Protein AF-K1JLU5-F1 (afdb_monomer)

pLDDT: mean 78.43, std 17.06, range [22.09, 97.81]

Structure (mmCIF, N/CA/C/O backbone):
data_AF-K1JLU5-F1
#
_entry.id   AF-K1JLU5-F1
#
loop_
_atom_site.group_PDB
_atom_site.id
_atom_site.type_symbol
_atom_site.label_atom_id
_atom_site.label_alt_id
_atom_site.label_comp_id
_atom_site.label_asym_id
_atom_site.label_entity_id
_atom_site.label_seq_id
_atom_site.pdbx_PDB_ins_code
_atom_site.Cartn_x
_atom_site.Cartn_y
_atom_site.Cartn_z
_atom_site.occupancy
_atom_site.B_iso_or_equiv
_atom_site.auth_seq_id
_atom_site.auth_comp_id
_atom_site.auth_asym_id
_atom_site.auth_atom_id
_atom_site.pdbx_PDB_model_num
ATOM 1 N N . MET A 1 1 ? -35.670 4.471 -23.913 1.00 54.97 1 MET A N 1
ATOM 2 C CA . MET A 1 1 ? -34.267 4.190 -24.297 1.00 54.97 1 MET A CA 1
ATOM 3 C C . MET A 1 1 ? -33.921 2.838 -23.712 1.00 54.97 1 MET A C 1
ATOM 5 O O . MET A 1 1 ? -34.169 2.666 -22.529 1.00 54.97 1 MET A O 1
ATOM 9 N N . THR A 1 2 ? -33.416 1.893 -24.505 1.00 64.62 2 THR A N 1
ATOM 10 C CA . THR A 1 2 ? -33.017 0.563 -24.009 1.00 64.62 2 THR A CA 1
ATOM 11 C C . THR A 1 2 ? -31.957 0.716 -22.919 1.00 64.62 2 THR A C 1
ATOM 13 O O . THR A 1 2 ? -31.018 1.503 -23.078 1.00 64.62 2 THR A O 1
ATOM 16 N N . SER A 1 3 ? -32.120 0.029 -21.788 1.00 80.56 3 SER A N 1
ATOM 17 C CA . SER A 1 3 ? -31.179 0.108 -20.668 1.00 80.56 3 SER A CA 1
ATOM 18 C C . SER A 1 3 ? -30.403 -1.197 -20.589 1.00 80.56 3 SER A C 1
ATOM 20 O O . SER A 1 3 ? -30.732 -2.090 -19.811 1.00 80.56 3 SER A O 1
ATOM 22 N N . PHE A 1 4 ? -29.339 -1.285 -21.393 1.00 91.25 4 PHE A N 1
ATOM 23 C CA . PHE A 1 4 ? -28.491 -2.475 -21.485 1.00 91.25 4 PHE A CA 1
ATOM 24 C C . PHE A 1 4 ? -28.033 -2.973 -20.112 1.00 91.25 4 PHE A C 1
ATOM 26 O O . PHE A 1 4 ? -28.055 -4.173 -19.853 1.00 91.25 4 PHE A O 1
ATOM 33 N N . ILE A 1 5 ? -27.668 -2.065 -19.202 1.00 93.69 5 ILE A N 1
ATOM 34 C CA . ILE A 1 5 ? -27.216 -2.455 -17.864 1.00 93.69 5 ILE A CA 1
ATOM 35 C C . ILE A 1 5 ? -28.309 -3.014 -16.959 1.00 93.69 5 ILE A C 1
ATOM 37 O O . ILE A 1 5 ? -28.025 -3.921 -16.182 1.00 93.69 5 ILE A O 1
ATOM 41 N N . ARG A 1 6 ? -29.552 -2.537 -17.070 1.00 93.50 6 ARG A N 1
ATOM 42 C CA . ARG A 1 6 ? -30.670 -3.094 -16.299 1.00 93.50 6 ARG A CA 1
ATOM 43 C C . ARG A 1 6 ? -31.112 -4.441 -16.858 1.00 93.50 6 ARG A C 1
ATOM 45 O O . ARG A 1 6 ? -31.480 -5.320 -16.086 1.00 93.50 6 ARG A O 1
ATOM 52 N N . GLU A 1 7 ? -31.070 -4.584 -18.180 1.00 92.25 7 GLU A N 1
ATOM 53 C CA . GLU A 1 7 ? -31.576 -5.753 -18.903 1.00 92.25 7 GLU A CA 1
ATOM 54 C C . GLU A 1 7 ? -30.571 -6.914 -18.913 1.00 92.25 7 GLU A C 1
ATOM 56 O O . GLU A 1 7 ? -30.924 -8.040 -18.577 1.00 92.25 7 GLU A O 1
ATOM 61 N N . LYS A 1 8 ? -29.309 -6.644 -19.268 1.00 94.75 8 LYS A N 1
ATOM 62 C CA . LYS A 1 8 ? -28.267 -7.667 -19.469 1.00 94.75 8 LYS A CA 1
ATOM 63 C C . LYS A 1 8 ? -27.324 -7.786 -18.266 1.00 94.75 8 LYS A C 1
ATOM 65 O O . LYS A 1 8 ? -26.846 -8.874 -17.959 1.00 94.75 8 LYS A O 1
ATOM 70 N N . GLY A 1 9 ? -27.088 -6.684 -17.549 1.00 95.50 9 GLY A N 1
ATOM 71 C CA . GLY A 1 9 ? -26.155 -6.619 -16.417 1.00 95.50 9 GLY A CA 1
ATOM 72 C C . GLY A 1 9 ? -26.410 -7.642 -15.300 1.00 95.50 9 GLY A C 1
ATOM 73 O O . GLY A 1 9 ? -25.451 -8.283 -14.879 1.00 95.50 9 GLY A O 1
ATOM 74 N N . PRO A 1 10 ? -27.654 -7.850 -14.818 1.00 96.25 10 PRO A N 1
ATOM 75 C CA . PRO A 1 10 ? -27.913 -8.804 -13.742 1.00 96.25 10 PRO A CA 1
ATOM 76 C C . PRO A 1 10 ? -27.530 -10.233 -14.114 1.00 96.25 10 PRO A C 1
ATOM 78 O O . PRO A 1 10 ? -26.859 -10.903 -13.336 1.00 96.25 10 PRO A O 1
ATOM 81 N N . ARG A 1 11 ? -27.890 -10.656 -15.333 1.00 95.62 11 ARG A N 1
ATOM 82 C CA . ARG A 1 11 ? -27.585 -11.995 -15.831 1.00 95.62 11 ARG A CA 1
ATOM 83 C C . ARG A 1 11 ? -26.080 -12.225 -15.941 1.00 95.62 11 ARG A C 1
ATOM 85 O O . ARG A 1 11 ? -25.612 -13.265 -15.511 1.00 95.62 11 ARG A O 1
ATOM 92 N N . LEU A 1 12 ? -25.334 -11.242 -16.445 1.00 95.19 12 LEU A N 1
ATOM 93 C CA . LEU A 1 12 ? -23.873 -11.318 -16.559 1.00 95.19 12 LEU A CA 1
ATOM 94 C C . LEU A 1 12 ? -23.191 -11.466 -15.197 1.00 95.19 12 LEU A C 1
ATOM 96 O O . LEU A 1 12 ? -22.274 -12.266 -15.055 1.00 95.19 12 LEU A O 1
ATOM 100 N N . VAL A 1 13 ? -23.654 -10.731 -14.182 1.00 95.12 13 VAL A N 1
ATOM 101 C CA . VAL A 1 13 ? -23.131 -10.889 -12.816 1.00 95.12 13 VAL A CA 1
ATOM 102 C C . VAL A 1 13 ? -23.432 -12.291 -12.284 1.00 95.12 13 VAL A C 1
ATOM 104 O O . VAL A 1 13 ? -22.554 -12.934 -11.717 1.00 95.12 13 VAL A O 1
ATOM 107 N N . GLU A 1 14 ? -24.655 -12.783 -12.494 1.00 93.12 14 GLU A N 1
ATOM 108 C CA . GLU A 1 14 ? -25.076 -14.130 -12.084 1.00 93.12 14 GLU A CA 1
ATOM 109 C C . GLU A 1 14 ? -24.289 -15.241 -12.804 1.00 93.12 14 GLU A C 1
ATOM 111 O O . GLU A 1 14 ? -24.116 -16.319 -12.241 1.00 93.12 14 GLU A O 1
ATOM 116 N N . THR A 1 15 ? -23.778 -14.985 -14.013 1.00 89.94 15 THR A N 1
ATOM 117 C CA . THR A 1 15 ? -22.951 -15.922 -14.790 1.00 89.94 15 THR A CA 1
ATOM 118 C C . THR A 1 15 ? -21.440 -15.691 -14.644 1.00 89.94 15 THR A C 1
ATOM 120 O O . THR A 1 15 ? -20.650 -16.310 -15.359 1.00 89.94 15 THR A O 1
ATOM 123 N N . GLY A 1 16 ? -21.019 -14.853 -13.689 1.00 90.44 16 GLY A N 1
ATOM 124 C CA . GLY A 1 16 ? -19.619 -14.716 -13.271 1.00 90.44 16 GLY A CA 1
ATOM 125 C C . GLY A 1 16 ? -18.833 -13.571 -13.915 1.00 90.44 16 GLY A C 1
ATOM 126 O O . GLY A 1 16 ? -17.624 -13.485 -13.714 1.00 90.44 16 GLY A O 1
ATOM 127 N N . TYR A 1 17 ? -19.476 -12.670 -14.661 1.00 95.19 17 TYR A N 1
ATOM 128 C CA . TYR A 1 17 ? -18.807 -11.495 -15.225 1.00 95.19 17 TYR A CA 1
ATOM 129 C C . TYR A 1 17 ? -18.768 -10.327 -14.223 1.00 95.19 17 TYR A C 1
ATOM 131 O O . TYR A 1 17 ? -19.818 -9.890 -13.740 1.00 95.19 17 TYR A O 1
ATOM 139 N N . PRO A 1 18 ? -17.593 -9.725 -13.963 1.00 94.50 18 PRO A N 1
ATOM 140 C CA . PRO A 1 18 ? -17.475 -8.525 -13.137 1.00 94.50 18 PRO A CA 1
ATOM 141 C C . PRO A 1 18 ? -17.937 -7.277 -13.913 1.00 94.50 18 PRO A C 1
ATOM 143 O O . PRO A 1 18 ? -17.161 -6.611 -14.599 1.00 94.50 18 PRO A O 1
ATOM 146 N N . VAL A 1 19 ? -19.231 -6.962 -13.829 1.00 96.44 19 VAL A N 1
ATOM 147 C CA . VAL A 1 19 ? -19.872 -5.877 -14.595 1.00 96.44 19 VAL A CA 1
ATOM 148 C C . VAL A 1 19 ? -19.500 -4.486 -14.072 1.00 96.44 19 VAL A C 1
ATOM 150 O O . VAL A 1 19 ? -19.549 -4.239 -12.874 1.00 96.44 19 VAL A O 1
ATOM 153 N N . VAL A 1 20 ? -19.231 -3.529 -14.966 1.00 95.62 20 VAL A N 1
ATOM 154 C CA . VAL A 1 20 ? -19.055 -2.100 -14.647 1.00 95.62 20 VAL A CA 1
ATOM 155 C C . VAL A 1 20 ? -19.999 -1.210 -15.475 1.00 95.62 20 VAL A C 1
ATOM 157 O O . VAL A 1 20 ? -20.254 -1.499 -16.647 1.00 95.62 20 VAL A O 1
ATOM 160 N N . PRO A 1 21 ? -20.539 -0.117 -14.901 1.00 94.81 21 PRO A N 1
ATOM 161 C CA . PRO A 1 21 ? -21.523 0.731 -15.572 1.00 94.81 21 PRO A CA 1
ATOM 162 C C . PRO A 1 21 ? -20.880 1.734 -16.521 1.00 94.81 21 PRO A C 1
ATOM 164 O O . PRO A 1 21 ? -20.048 2.530 -16.090 1.00 94.81 21 PRO A O 1
ATOM 167 N N . LEU A 1 22 ? -21.314 1.777 -17.782 1.00 94.12 22 LEU A N 1
ATOM 168 C CA . LEU A 1 22 ? -20.786 2.706 -18.787 1.00 94.12 22 LEU A CA 1
ATOM 169 C C . LEU A 1 22 ? -21.693 3.913 -19.007 1.00 94.12 22 LEU A C 1
ATOM 171 O O . LEU A 1 22 ? -22.913 3.795 -19.113 1.00 94.12 22 LEU A O 1
ATOM 175 N N . SER A 1 23 ? -21.067 5.080 -19.145 1.00 89.88 23 SER A N 1
ATOM 176 C CA . SER A 1 23 ? -21.751 6.359 -19.331 1.00 89.88 23 SER A CA 1
ATOM 177 C C . SER A 1 23 ? -22.587 6.349 -20.609 1.00 89.88 23 SER A C 1
ATOM 179 O O . SER A 1 23 ? -22.157 5.840 -21.643 1.00 89.88 23 SER A O 1
ATOM 181 N N . LYS A 1 24 ? -23.770 6.964 -20.579 1.00 87.00 24 LYS A N 1
ATOM 182 C CA . LYS A 1 24 ? -24.651 7.060 -21.751 1.00 87.00 24 LYS A CA 1
ATOM 183 C C . LYS A 1 24 ? -23.924 7.652 -22.966 1.00 87.00 24 LYS A C 1
ATOM 185 O O . LYS A 1 24 ? -23.362 8.742 -22.883 1.00 87.00 24 LYS A O 1
ATOM 190 N N . GLY A 1 25 ? -23.937 6.922 -24.084 1.00 80.81 25 GLY A N 1
ATOM 191 C CA . GLY A 1 25 ? -23.286 7.323 -25.338 1.00 80.81 25 GLY A CA 1
ATOM 192 C C . GLY A 1 25 ? -21.756 7.407 -25.277 1.00 80.81 25 GLY A C 1
ATOM 193 O O . GLY A 1 25 ? -21.147 7.985 -26.170 1.00 80.81 25 GLY A O 1
ATOM 194 N N . LYS A 1 26 ? -21.118 6.869 -24.231 1.00 86.44 26 LYS A N 1
ATOM 195 C CA . LYS A 1 26 ? -19.660 6.858 -24.061 1.00 86.44 26 LYS A CA 1
ATOM 196 C C . LYS A 1 26 ? -19.178 5.460 -23.677 1.00 86.44 26 LYS A C 1
ATOM 198 O O . LYS A 1 26 ? -19.921 4.664 -23.115 1.00 86.44 26 LYS A O 1
ATOM 203 N N . LYS A 1 27 ? -17.899 5.178 -23.926 1.00 87.44 27 LYS A N 1
ATOM 204 C CA . LYS A 1 27 ? -17.251 3.903 -23.562 1.00 87.44 27 LYS A CA 1
ATOM 205 C C . LYS A 1 27 ? -16.576 3.933 -22.178 1.00 87.44 27 LYS A C 1
ATOM 207 O O . LYS A 1 27 ? -15.821 3.026 -21.856 1.00 87.44 27 LYS A O 1
ATOM 212 N N . HIS A 1 28 ? -16.814 4.972 -21.373 1.00 86.81 28 HIS A N 1
ATOM 213 C CA . HIS A 1 28 ? -16.143 5.173 -20.084 1.00 86.81 28 HIS A CA 1
ATOM 214 C C . HIS A 1 28 ? -17.023 4.751 -18.902 1.00 86.81 28 HIS A C 1
ATOM 216 O O . HIS A 1 28 ? -18.210 5.108 -18.890 1.00 86.81 28 HIS A O 1
ATOM 222 N N . PRO A 1 29 ? -16.454 4.070 -17.892 1.00 90.69 29 PRO A N 1
ATOM 223 C CA . PRO A 1 29 ? -17.154 3.771 -16.650 1.00 90.69 29 PRO A CA 1
ATOM 224 C C . PRO A 1 29 ? -17.662 5.032 -15.936 1.00 90.69 29 PRO A C 1
ATOM 226 O O . PRO A 1 29 ? -17.052 6.095 -16.025 1.00 90.69 29 PRO A O 1
ATOM 229 N N . THR A 1 30 ? -18.804 4.929 -15.256 1.00 85.19 30 THR A N 1
ATOM 230 C CA . THR A 1 30 ? -19.464 6.059 -14.565 1.00 85.19 30 THR A CA 1
ATOM 231 C C . THR A 1 30 ? -19.052 6.200 -13.104 1.00 85.19 30 THR A C 1
ATOM 233 O O . THR A 1 30 ? -19.269 7.252 -12.506 1.00 85.19 30 THR A O 1
ATOM 236 N N . THR A 1 31 ? -18.499 5.145 -12.508 1.00 77.81 31 THR A N 1
ATOM 237 C CA . THR A 1 31 ? -18.176 5.084 -11.082 1.00 77.81 31 THR A CA 1
ATOM 238 C C . THR A 1 31 ? -16.688 5.350 -10.835 1.00 77.81 31 THR A C 1
ATOM 240 O O . THR A 1 31 ? -15.845 4.792 -11.542 1.00 77.81 31 THR A O 1
ATOM 243 N N . PRO A 1 32 ? -16.332 6.157 -9.818 1.00 70.50 32 PRO A N 1
ATOM 244 C CA . PRO A 1 32 ? -14.959 6.230 -9.321 1.00 70.50 32 PRO A CA 1
ATOM 245 C C . PRO A 1 32 ? -14.467 4.844 -8.886 1.00 70.50 32 PRO A C 1
ATOM 247 O O . PRO A 1 32 ? -15.265 4.032 -8.419 1.00 70.50 32 PRO A O 1
ATOM 250 N N . ASN A 1 33 ? -13.168 4.570 -9.035 1.00 75.06 33 ASN A N 1
ATOM 251 C CA . ASN A 1 33 ? -12.536 3.295 -8.658 1.00 75.06 33 ASN A CA 1
ATOM 252 C C . ASN A 1 33 ? -13.193 2.042 -9.276 1.00 75.06 33 ASN A C 1
ATOM 254 O O . ASN A 1 33 ? -13.146 0.954 -8.699 1.00 75.06 33 ASN A O 1
ATOM 258 N N . TRP A 1 34 ? -13.793 2.173 -10.465 1.00 84.25 34 TRP A N 1
ATOM 259 C CA . TRP A 1 34 ? -14.437 1.070 -11.187 1.00 84.25 34 TRP A CA 1
ATOM 260 C C . TRP A 1 34 ? -13.505 -0.127 -11.419 1.00 84.25 34 TRP A C 1
ATOM 262 O O . TRP A 1 34 ? -13.987 -1.251 -11.516 1.00 84.25 34 TRP A O 1
ATOM 272 N N . GLN A 1 35 ? -12.186 0.099 -11.451 1.00 83.69 35 GLN A N 1
ATOM 273 C CA . GLN A 1 35 ? -11.164 -0.937 -11.601 1.00 83.69 35 GLN A CA 1
ATOM 274 C C . GLN A 1 35 ? -11.159 -1.968 -10.462 1.00 83.69 35 GLN A C 1
ATOM 276 O O . GLN A 1 35 ? -10.596 -3.043 -10.634 1.00 83.69 35 GLN A O 1
ATOM 281 N N . ASN A 1 36 ? -11.768 -1.649 -9.315 1.00 78.62 36 ASN A N 1
ATOM 282 C CA . ASN A 1 36 ? -11.787 -2.502 -8.123 1.00 78.62 36 ASN A CA 1
ATOM 283 C C . ASN A 1 36 ? -13.209 -2.776 -7.607 1.00 78.62 36 ASN A C 1
ATOM 285 O O . ASN A 1 36 ? -13.375 -3.330 -6.523 1.00 78.62 36 ASN A O 1
ATOM 289 N N . SER A 1 37 ? -14.247 -2.329 -8.316 1.00 84.31 37 SER A N 1
ATOM 290 C CA . SER A 1 37 ? -15.622 -2.297 -7.798 1.00 84.31 37 SER A CA 1
ATOM 291 C C . SER A 1 37 ? -16.655 -2.670 -8.868 1.00 84.31 37 SER A C 1
ATOM 293 O O . SER A 1 37 ? -17.423 -1.803 -9.302 1.00 84.31 37 SER A O 1
ATOM 295 N N . PRO A 1 38 ? -16.698 -3.937 -9.322 1.00 91.88 38 PRO A N 1
ATOM 296 C CA . PRO A 1 38 ? -17.779 -4.396 -10.182 1.00 91.88 38 PRO A CA 1
ATOM 297 C C . PRO A 1 38 ? -19.126 -4.377 -9.444 1.00 91.88 38 PRO A C 1
ATOM 299 O O . PRO A 1 38 ? -19.210 -4.474 -8.219 1.00 91.88 38 PRO A O 1
ATOM 302 N N . LEU A 1 39 ? -20.204 -4.226 -10.205 1.00 92.56 39 LEU A N 1
ATOM 303 C CA . LEU A 1 39 ? -21.569 -4.150 -9.707 1.00 92.56 39 LEU A CA 1
ATOM 304 C C . LEU A 1 39 ? -22.124 -5.524 -9.347 1.00 92.56 39 LEU A C 1
ATOM 306 O O . LEU A 1 39 ? -21.837 -6.530 -9.989 1.00 92.56 39 LEU A O 1
ATOM 310 N N . THR A 1 40 ? -23.031 -5.530 -8.373 1.00 93.75 40 THR A N 1
ATOM 311 C CA . THR A 1 40 ? -23.908 -6.673 -8.116 1.00 93.75 40 THR A CA 1
ATOM 312 C C . THR A 1 40 ? -25.083 -6.689 -9.096 1.00 93.75 40 THR A C 1
ATOM 314 O O . THR A 1 40 ? -25.473 -5.653 -9.642 1.00 93.75 40 THR A O 1
ATOM 317 N N . ALA A 1 41 ? -25.731 -7.847 -9.257 1.00 92.75 41 ALA A N 1
ATOM 318 C CA . ALA A 1 41 ? -26.920 -7.980 -10.099 1.00 92.75 41 ALA A CA 1
ATOM 319 C C . ALA A 1 41 ? -28.045 -7.012 -9.686 1.00 92.75 41 ALA A C 1
ATOM 321 O O . ALA A 1 41 ? -28.726 -6.430 -10.531 1.00 92.75 41 ALA A O 1
ATOM 322 N N . GLN A 1 42 ? -28.211 -6.778 -8.379 1.00 92.69 42 GLN A N 1
ATOM 323 C CA . GLN A 1 42 ? -29.161 -5.796 -7.857 1.00 92.69 42 GLN A CA 1
ATOM 324 C C . GLN A 1 42 ? -28.752 -4.359 -8.201 1.00 92.69 42 GLN A C 1
ATOM 326 O O . GLN A 1 42 ? -29.605 -3.573 -8.614 1.00 92.69 42 GLN A O 1
ATOM 331 N N . ALA A 1 43 ? -27.467 -4.020 -8.073 1.00 91.31 43 ALA A N 1
ATOM 332 C CA . ALA A 1 43 ? -26.973 -2.689 -8.406 1.00 91.31 43 ALA A CA 1
ATOM 333 C C . ALA A 1 43 ? -27.150 -2.377 -9.901 1.00 91.31 43 ALA A C 1
ATOM 335 O O . ALA A 1 43 ? -27.547 -1.263 -10.237 1.00 91.31 43 ALA A O 1
ATOM 336 N N . CYS A 1 44 ? -26.966 -3.364 -10.789 1.00 93.38 44 CYS A N 1
ATOM 337 C CA . CYS A 1 44 ? -27.268 -3.247 -12.220 1.00 93.38 44 CYS A CA 1
ATOM 338 C C . CYS A 1 44 ? -28.728 -2.826 -12.478 1.00 93.38 44 CYS A C 1
ATOM 340 O O . CYS A 1 44 ? -28.975 -1.905 -13.256 1.00 93.38 44 CYS A O 1
ATOM 342 N N . ARG A 1 45 ? -29.700 -3.425 -11.767 1.00 93.25 45 ARG A N 1
ATOM 343 C CA . ARG A 1 45 ? -31.140 -3.096 -11.894 1.00 93.25 45 ARG A CA 1
ATOM 344 C C . ARG A 1 45 ? -31.470 -1.660 -11.465 1.00 93.25 45 ARG A C 1
ATOM 346 O O . ARG A 1 45 ? -32.455 -1.096 -11.930 1.00 93.25 45 ARG A O 1
ATOM 353 N N . GLN A 1 46 ? -30.654 -1.071 -10.592 1.00 92.06 46 GLN A N 1
ATOM 354 C CA . GLN A 1 46 ? -30.861 0.268 -10.028 1.00 92.06 46 GLN A CA 1
ATOM 355 C C . GLN A 1 46 ? -30.138 1.379 -10.805 1.00 92.06 46 GLN A C 1
ATOM 357 O O . GLN A 1 46 ? -30.317 2.559 -10.498 1.00 92.06 46 GLN A O 1
ATOM 362 N N . ARG A 1 47 ? -29.326 1.036 -11.814 1.00 91.06 47 ARG A N 1
ATOM 363 C CA . ARG A 1 47 ? -28.577 2.021 -12.610 1.00 91.06 47 ARG A CA 1
ATOM 364 C C . ARG A 1 47 ? -29.494 2.937 -13.428 1.00 91.06 47 ARG A C 1
ATOM 366 O O . ARG A 1 47 ? -30.603 2.529 -13.754 1.00 91.06 47 ARG A O 1
ATOM 373 N N . PRO A 1 48 ? -29.081 4.165 -13.780 1.00 86.81 48 PRO A N 1
ATOM 374 C CA . PRO A 1 48 ? -29.835 5.034 -14.686 1.00 86.81 48 PRO A CA 1
ATOM 375 C C . PRO A 1 48 ? -30.115 4.410 -16.067 1.00 86.81 48 PRO A C 1
ATOM 377 O O . PRO A 1 48 ? -29.347 3.591 -16.571 1.00 86.81 48 PRO A O 1
ATOM 380 N N . GLU A 1 49 ? -31.210 4.824 -16.714 1.00 83.00 49 GLU A N 1
ATOM 381 C CA . GLU A 1 49 ? -31.519 4.396 -18.087 1.00 83.00 49 GLU A CA 1
ATOM 382 C C . GLU A 1 49 ? -30.514 4.949 -19.106 1.00 83.00 49 GLU A C 1
ATOM 384 O O . GLU A 1 49 ? -30.046 6.085 -19.006 1.00 83.00 49 GLU A O 1
ATOM 389 N N . GLY A 1 50 ? -30.216 4.151 -20.136 1.00 84.19 50 GLY A N 1
ATOM 390 C CA . GLY A 1 50 ? -29.265 4.506 -21.193 1.00 84.19 50 GLY A CA 1
ATOM 391 C C . GLY A 1 50 ? -27.790 4.266 -20.854 1.00 84.19 50 GLY A C 1
ATOM 392 O O . GLY A 1 50 ? -26.937 4.583 -21.681 1.00 84.19 50 GLY A O 1
ATOM 393 N N . GLU A 1 51 ? -27.472 3.714 -19.681 1.00 91.88 51 GLU A N 1
ATOM 394 C CA . GLU A 1 51 ? -26.129 3.212 -19.377 1.00 91.88 51 GLU A CA 1
ATOM 395 C C . GLU A 1 51 ? -25.847 1.859 -20.043 1.00 91.88 51 GLU A C 1
ATOM 397 O O . GLU A 1 51 ? -26.734 1.010 -20.195 1.00 91.88 51 GLU A O 1
ATOM 402 N N . GLY A 1 52 ? -24.584 1.681 -20.432 1.00 94.31 52 GLY A N 1
ATOM 403 C CA . GLY A 1 52 ? -24.066 0.451 -21.022 1.00 94.31 52 GLY A CA 1
ATOM 404 C C . GLY A 1 52 ? -23.426 -0.481 -19.992 1.00 94.31 52 GLY A C 1
ATOM 405 O O . GLY A 1 52 ? -23.252 -0.129 -18.826 1.00 94.31 52 GLY A O 1
ATOM 406 N N . VAL A 1 53 ? -23.027 -1.659 -20.455 1.00 96.19 53 VAL A N 1
ATOM 407 C CA . VAL A 1 53 ? -22.359 -2.718 -19.697 1.00 96.19 53 VAL A CA 1
ATOM 408 C C . VAL A 1 53 ? -20.927 -2.871 -20.184 1.00 96.19 53 VAL A C 1
ATOM 410 O O . VAL A 1 53 ? -20.694 -3.237 -21.340 1.00 96.19 53 VAL A O 1
ATOM 413 N N . GLY A 1 54 ? -19.981 -2.624 -19.287 1.00 96.06 54 GLY A N 1
ATOM 414 C CA . GLY A 1 54 ? -18.599 -3.063 -19.415 1.00 96.06 54 GLY A CA 1
ATOM 415 C C . GLY A 1 54 ? -18.336 -4.278 -18.535 1.00 96.06 54 GLY A C 1
ATOM 416 O O . GLY A 1 54 ? -19.082 -4.535 -17.590 1.00 96.06 54 GLY A O 1
ATOM 417 N N . VAL A 1 55 ? -17.266 -5.005 -18.825 1.00 95.44 55 VAL A N 1
ATOM 418 C CA . VAL A 1 55 ? -16.734 -6.075 -17.977 1.00 95.44 55 VAL A CA 1
ATOM 419 C C . VAL A 1 55 ? -15.301 -5.740 -17.608 1.00 95.44 55 VAL A C 1
ATOM 421 O O . VAL A 1 55 ? -14.478 -5.449 -18.476 1.00 95.44 55 VAL A O 1
ATOM 424 N N . LEU A 1 56 ? -15.022 -5.774 -16.311 1.00 94.50 56 LEU A N 1
ATOM 425 C CA . LEU A 1 56 ? -13.713 -5.513 -15.738 1.00 94.50 56 LEU A CA 1
ATOM 426 C C . LEU A 1 56 ? -12.773 -6.699 -15.990 1.00 94.50 56 LEU A C 1
ATOM 428 O O . LEU A 1 56 ? -13.038 -7.825 -15.578 1.00 94.50 56 LEU A O 1
ATOM 432 N N . CYS A 1 57 ? -11.662 -6.446 -16.669 1.00 94.06 57 CYS A N 1
ATOM 433 C CA . CYS A 1 57 ? -10.672 -7.472 -16.970 1.00 94.06 57 CYS A CA 1
ATOM 434 C C . CYS A 1 57 ? -9.697 -7.654 -15.790 1.00 94.06 57 CYS A C 1
ATOM 436 O O . CYS A 1 57 ? -9.412 -6.710 -15.049 1.00 94.06 57 CYS A O 1
ATOM 438 N N . GLY A 1 58 ? -9.188 -8.875 -15.601 1.00 88.31 58 GLY A N 1
ATOM 439 C CA . GLY A 1 58 ? -8.207 -9.220 -14.563 1.00 88.31 58 GLY A CA 1
ATOM 440 C C . GLY A 1 58 ? -8.715 -9.160 -13.114 1.00 88.31 58 GLY A C 1
ATOM 441 O O . GLY A 1 58 ? -7.900 -9.021 -12.202 1.00 88.31 58 GLY A O 1
ATOM 442 N N . TYR A 1 59 ? -10.032 -9.228 -12.891 1.00 86.50 59 TYR A N 1
ATOM 443 C CA . TYR A 1 59 ? -10.665 -9.139 -11.568 1.00 86.50 59 TYR A CA 1
ATOM 444 C C . TYR A 1 59 ? -11.271 -10.474 -11.114 1.00 86.50 59 TYR A C 1
ATOM 446 O O . TYR A 1 59 ? -11.850 -11.197 -11.920 1.00 86.50 59 TYR A O 1
ATOM 454 N N . GLY A 1 60 ? -11.206 -10.748 -9.807 1.00 79.50 60 GLY A N 1
ATOM 455 C CA . GLY A 1 60 ? -11.775 -11.947 -9.185 1.00 79.50 60 GLY A CA 1
ATOM 456 C C . GLY A 1 60 ? -10.880 -13.184 -9.302 1.00 79.50 60 GLY A C 1
ATOM 457 O O . GLY A 1 60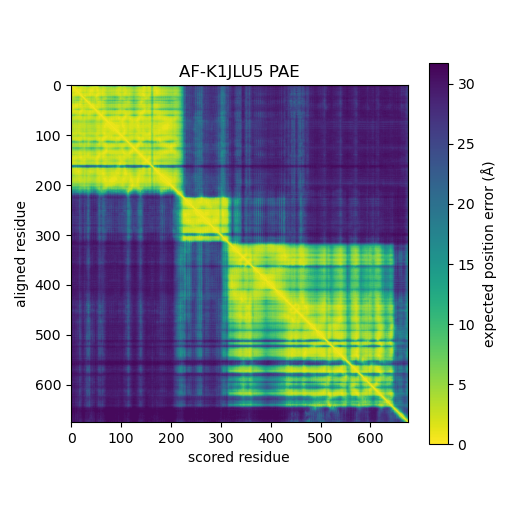 ? -9.701 -13.076 -9.650 1.00 79.50 60 GLY A O 1
ATOM 458 N N . ASP A 1 61 ? -11.458 -14.342 -8.979 1.00 73.75 61 ASP A N 1
ATOM 459 C CA . ASP A 1 61 ? -10.776 -15.650 -8.975 1.00 73.75 61 ASP A CA 1
ATOM 460 C C . ASP A 1 61 ? -10.829 -16.347 -10.341 1.00 73.75 61 ASP A C 1
ATOM 462 O O . ASP A 1 61 ? -10.052 -17.251 -10.627 1.00 73.75 61 ASP A O 1
ATOM 466 N N . THR A 1 62 ? -11.742 -15.915 -11.211 1.00 82.56 62 THR A N 1
ATOM 467 C CA . THR A 1 62 ? -11.805 -16.309 -12.625 1.00 82.56 62 THR A CA 1
ATOM 468 C C . THR A 1 62 ? -11.630 -15.050 -13.473 1.00 82.56 62 THR A C 1
ATOM 470 O O . THR A 1 62 ? -12.612 -14.517 -13.995 1.00 82.56 62 THR A O 1
ATOM 473 N N . PRO A 1 63 ? -10.405 -14.493 -13.536 1.00 91.25 63 PRO A N 1
ATOM 474 C CA . PRO A 1 63 ? -10.168 -13.238 -14.231 1.00 91.25 63 PRO A CA 1
ATOM 475 C C . PRO A 1 63 ? -10.530 -13.376 -15.709 1.00 91.25 63 PRO A C 1
ATOM 477 O O . PRO A 1 63 ? -10.216 -14.375 -16.344 1.00 91.25 63 PRO A O 1
ATOM 480 N N . ILE A 1 64 ? -11.182 -12.360 -16.269 1.00 94.25 64 ILE A N 1
ATOM 481 C CA . ILE A 1 64 ? -11.491 -12.285 -17.703 1.00 94.25 64 ILE A CA 1
ATOM 482 C C . ILE A 1 64 ? -10.437 -11.417 -18.383 1.00 94.25 64 ILE A C 1
ATOM 484 O O . ILE A 1 64 ? -9.999 -10.415 -17.814 1.00 94.25 64 ILE A O 1
ATOM 488 N N . CYS A 1 65 ? -10.056 -11.761 -19.607 1.00 94.94 65 CYS A N 1
ATOM 489 C CA . CYS A 1 65 ? -9.307 -10.874 -20.488 1.00 94.94 65 CYS A CA 1
ATOM 490 C C . CYS A 1 65 ? -9.994 -10.767 -21.851 1.00 94.94 65 CYS A C 1
ATOM 492 O O . CYS A 1 65 ? -10.759 -11.647 -22.255 1.00 94.94 65 CYS A O 1
ATOM 494 N N . ALA A 1 66 ? -9.708 -9.685 -22.570 1.00 95.81 66 ALA A N 1
ATOM 495 C CA . ALA A 1 66 ? -10.205 -9.493 -23.926 1.00 95.81 66 ALA A CA 1
ATOM 496 C C . ALA A 1 66 ? -9.059 -9.188 -24.888 1.00 95.81 66 ALA A C 1
ATOM 498 O O . ALA A 1 66 ? -8.193 -8.376 -24.577 1.00 95.81 66 ALA A O 1
ATOM 499 N N . ILE A 1 67 ? -9.085 -9.816 -26.058 1.00 96.62 67 ILE A N 1
ATOM 500 C CA . ILE A 1 67 ? -8.221 -9.488 -27.192 1.00 96.62 67 ILE A CA 1
ATOM 501 C C . ILE A 1 67 ? -9.013 -8.520 -28.072 1.00 96.62 67 ILE A C 1
ATOM 503 O O . ILE A 1 67 ? -9.907 -8.958 -28.791 1.00 96.62 67 ILE A O 1
ATOM 507 N N . ASP A 1 68 ? -8.761 -7.218 -27.956 1.00 97.38 68 ASP A N 1
ATOM 508 C CA . ASP A 1 68 ? -9.424 -6.155 -28.721 1.00 97.38 68 ASP A CA 1
ATOM 509 C C . ASP A 1 68 ? -8.589 -5.827 -29.964 1.00 97.38 68 ASP A C 1
ATOM 511 O O . ASP A 1 68 ? -7.485 -5.293 -29.886 1.00 97.38 68 ASP A O 1
ATOM 515 N N . VAL A 1 69 ? -9.107 -6.193 -31.131 1.00 97.44 69 VAL A N 1
ATOM 516 C CA . VAL A 1 69 ? -8.447 -6.026 -32.425 1.00 97.44 69 VAL A CA 1
ATOM 517 C C . VAL A 1 69 ? -9.007 -4.772 -33.092 1.00 97.44 69 VAL A C 1
ATOM 519 O O . VAL A 1 69 ? -10.057 -4.801 -33.745 1.00 97.44 69 VAL A O 1
ATOM 522 N N . ASP A 1 70 ? -8.298 -3.650 -32.946 1.00 95.88 70 ASP A N 1
ATOM 523 C CA . ASP A 1 70 ? -8.558 -2.430 -33.711 1.00 95.88 70 ASP A CA 1
ATOM 524 C C . ASP A 1 70 ? -7.927 -2.580 -35.098 1.00 95.88 70 ASP A C 1
ATOM 526 O O . ASP A 1 70 ? -6.843 -2.073 -35.350 1.00 95.88 70 ASP A O 1
ATOM 530 N N . PHE A 1 71 ? -8.572 -3.327 -35.996 1.00 96.50 71 PHE A N 1
ATOM 531 C CA . PHE A 1 71 ? -8.119 -3.497 -37.378 1.00 96.50 71 PHE A CA 1
ATOM 532 C C . PHE A 1 71 ? -8.971 -2.670 -38.346 1.00 96.50 71 PHE A C 1
ATOM 534 O O . PHE A 1 71 ? -10.203 -2.696 -38.291 1.00 96.50 71 PHE A O 1
ATOM 541 N N . ARG A 1 72 ? -8.319 -1.937 -39.254 1.00 94.25 72 ARG A N 1
ATOM 542 C CA . ARG A 1 72 ? -8.970 -1.034 -40.222 1.00 94.25 72 ARG A CA 1
ATOM 543 C C . ARG A 1 72 ? -8.703 -1.395 -41.685 1.00 94.25 72 ARG A C 1
ATOM 545 O O . ARG A 1 72 ? -8.731 -0.521 -42.550 1.00 94.25 72 ARG A O 1
ATOM 552 N N . GLY A 1 73 ? -8.437 -2.670 -41.962 1.00 91.62 73 GLY A N 1
ATOM 553 C CA . GLY A 1 73 ? -8.479 -3.204 -43.324 1.00 91.62 73 GLY A CA 1
ATOM 554 C C . GLY A 1 73 ? -9.908 -3.395 -43.835 1.00 91.62 73 GLY A C 1
ATOM 555 O O . GLY A 1 73 ? -10.865 -2.832 -43.314 1.00 91.62 73 GLY A O 1
ATOM 556 N N . THR A 1 74 ? -10.062 -4.200 -44.876 1.00 94.00 74 THR A N 1
ATOM 557 C CA . THR A 1 74 ? -11.374 -4.623 -45.389 1.00 94.00 74 THR A CA 1
ATOM 558 C C . THR A 1 74 ? -11.977 -5.743 -44.533 1.00 94.00 74 THR A C 1
ATOM 560 O O . THR A 1 74 ? -11.253 -6.459 -43.842 1.00 94.00 74 THR A O 1
ATOM 563 N N . ASP A 1 75 ? -13.293 -5.968 -44.619 1.00 91.75 75 ASP A N 1
ATOM 564 C CA . ASP A 1 75 ? -13.955 -7.080 -43.909 1.00 91.75 75 ASP A CA 1
ATOM 565 C C . ASP A 1 75 ? -13.396 -8.458 -44.315 1.00 91.75 75 ASP A C 1
ATOM 567 O O . ASP A 1 75 ? -13.293 -9.367 -43.492 1.00 91.75 75 ASP A O 1
ATOM 571 N N . ALA A 1 76 ? -12.977 -8.611 -45.577 1.00 93.62 76 ALA A N 1
ATOM 572 C CA . ALA A 1 76 ? -12.333 -9.830 -46.064 1.00 93.62 76 ALA A CA 1
ATOM 573 C C . ALA A 1 76 ? -10.959 -10.055 -45.409 1.00 93.62 76 ALA A C 1
ATOM 575 O O . ALA A 1 76 ? -10.640 -11.176 -45.012 1.00 93.62 76 ALA A O 1
ATOM 576 N N . GLU A 1 77 ? -10.167 -8.992 -45.251 1.00 94.88 77 GLU A N 1
ATOM 577 C CA . GLU A 1 77 ? -8.890 -9.050 -44.533 1.00 94.88 77 GLU A CA 1
ATOM 578 C C . GLU A 1 77 ? -9.097 -9.294 -43.036 1.00 94.88 77 GLU A C 1
ATOM 580 O O . GLU A 1 77 ? -8.344 -10.058 -42.448 1.00 94.88 77 GLU A O 1
ATOM 585 N N . ALA A 1 78 ? -10.129 -8.709 -42.422 1.00 94.25 78 ALA A N 1
ATOM 586 C CA . ALA A 1 78 ? -10.452 -8.935 -41.014 1.00 94.25 78 ALA A CA 1
ATOM 587 C C . ALA A 1 78 ? -10.845 -10.395 -40.744 1.00 94.25 78 ALA A C 1
ATOM 589 O O . ALA A 1 78 ? -10.429 -10.978 -39.743 1.00 94.25 78 ALA A O 1
ATOM 590 N N . LYS A 1 79 ? -11.588 -11.014 -41.670 1.00 93.56 79 LYS A N 1
ATOM 591 C CA . LYS A 1 79 ? -11.885 -12.448 -41.625 1.00 93.56 79 LYS A CA 1
ATOM 592 C C . LYS A 1 79 ? -10.615 -13.291 -41.761 1.00 93.56 79 LYS A C 1
ATOM 594 O O . LYS A 1 79 ? -10.398 -14.187 -40.954 1.00 93.56 79 LYS A O 1
ATOM 599 N N . ALA A 1 80 ? -9.757 -12.977 -42.732 1.00 96.50 80 ALA A N 1
ATOM 600 C CA . ALA A 1 80 ? -8.490 -13.683 -42.914 1.00 96.50 80 ALA A CA 1
ATOM 601 C C . ALA A 1 80 ? -7.549 -13.520 -41.705 1.00 96.50 80 ALA A C 1
ATOM 603 O O . ALA A 1 80 ? -6.845 -14.462 -41.342 1.00 96.50 80 ALA A O 1
ATOM 604 N N . LEU A 1 81 ? -7.567 -12.351 -41.056 1.00 97.19 81 LEU A N 1
ATOM 605 C CA . LEU A 1 81 ?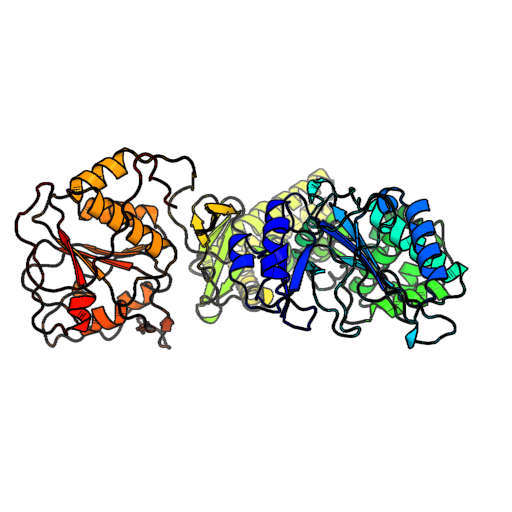 -6.855 -12.103 -39.807 1.00 97.19 81 LEU A CA 1
ATOM 606 C C . LEU A 1 81 ? -7.400 -13.000 -38.695 1.00 97.19 81 LEU A C 1
ATOM 608 O O . LEU A 1 81 ? -6.623 -13.677 -38.032 1.00 97.19 81 LEU A O 1
ATOM 612 N N . PHE A 1 82 ? -8.721 -13.054 -38.511 1.00 95.81 82 PHE A N 1
ATOM 613 C CA . PHE A 1 82 ? -9.333 -13.945 -37.527 1.00 95.81 82 PHE A CA 1
ATOM 614 C C . PHE A 1 82 ? -8.979 -15.420 -37.781 1.00 95.81 82 PHE A C 1
ATOM 616 O O . PHE A 1 82 ? -8.586 -16.119 -36.849 1.00 95.81 82 PHE A O 1
ATOM 623 N N . ASP A 1 83 ? -9.013 -15.876 -39.037 1.00 95.50 83 ASP A N 1
ATOM 624 C CA . ASP A 1 83 ? -8.602 -17.235 -39.414 1.00 95.50 83 ASP A CA 1
ATOM 625 C C . ASP A 1 83 ? -7.118 -17.496 -39.080 1.00 95.50 83 ASP A C 1
ATOM 627 O O . ASP A 1 83 ? -6.761 -18.578 -38.603 1.00 95.50 83 ASP A O 1
ATOM 631 N N . ALA A 1 84 ? -6.243 -16.503 -39.277 1.00 97.44 84 ALA A N 1
ATOM 632 C CA . ALA A 1 84 ? -4.831 -16.590 -38.909 1.00 97.44 84 ALA A CA 1
ATOM 633 C C . ALA A 1 84 ? -4.626 -16.667 -37.385 1.00 97.44 84 ALA A C 1
ATOM 635 O O . ALA A 1 84 ? -3.815 -17.475 -36.927 1.00 97.44 84 ALA A O 1
ATOM 636 N N . LEU A 1 85 ? -5.386 -15.889 -36.605 1.00 97.25 85 LEU A N 1
ATOM 637 C CA . LEU A 1 85 ? -5.371 -15.952 -35.140 1.00 97.25 85 LEU A CA 1
ATOM 638 C C . LEU A 1 85 ? -5.860 -17.317 -34.640 1.00 97.25 85 LEU A C 1
ATOM 640 O O . LEU A 1 85 ? -5.193 -17.928 -33.814 1.00 97.25 85 LEU A O 1
ATOM 644 N N . CYS A 1 86 ? -6.950 -17.853 -35.198 1.00 95.56 86 CYS A N 1
ATOM 645 C CA . CYS A 1 86 ? -7.445 -19.198 -34.883 1.00 95.56 86 CYS A CA 1
ATOM 646 C C . CYS A 1 86 ? -6.447 -20.298 -35.256 1.00 95.56 86 CYS A C 1
ATOM 648 O O . CYS A 1 86 ? -6.307 -21.282 -34.534 1.00 95.56 86 CYS A O 1
ATOM 650 N N . LYS A 1 87 ? -5.720 -20.143 -36.366 1.00 95.88 87 LYS A N 1
ATOM 651 C CA . LYS A 1 87 ? -4.660 -21.084 -36.743 1.00 95.88 87 LYS A CA 1
ATOM 652 C C . LYS A 1 87 ? -3.495 -21.063 -35.751 1.00 95.88 87 LYS A C 1
ATOM 654 O O . LYS A 1 87 ? -2.916 -22.114 -35.489 1.00 95.88 87 LYS A O 1
ATOM 659 N N . ALA A 1 88 ? -3.137 -19.887 -35.240 1.00 95.88 88 ALA A N 1
ATOM 660 C CA . ALA A 1 88 ? -2.060 -19.729 -34.267 1.00 95.88 88 ALA A CA 1
ATOM 661 C C . ALA A 1 88 ? -2.478 -20.196 -32.864 1.00 95.88 88 ALA A C 1
ATOM 663 O O . ALA A 1 88 ? -1.711 -20.871 -32.184 1.00 95.88 88 ALA A O 1
ATOM 664 N N . TYR A 1 89 ? -3.707 -19.879 -32.457 1.00 96.50 89 TYR A N 1
ATOM 665 C CA . TYR A 1 89 ? -4.271 -20.236 -31.163 1.00 96.50 89 TYR A CA 1
ATOM 666 C C . TYR A 1 89 ? -5.714 -20.748 -31.336 1.00 96.50 89 TYR A C 1
ATOM 668 O O . TYR A 1 89 ? -6.663 -19.958 -31.347 1.00 96.50 89 TYR A O 1
ATOM 676 N N . PRO A 1 90 ? -5.914 -22.076 -31.456 1.00 93.94 90 PRO A N 1
ATOM 677 C CA . PRO A 1 90 ? -7.218 -22.671 -31.776 1.00 93.94 90 PRO A CA 1
ATOM 678 C C . PRO A 1 90 ? -8.369 -22.282 -30.843 1.00 93.94 90 PRO A C 1
ATOM 680 O O . PRO A 1 90 ? -9.524 -22.279 -31.264 1.00 93.94 90 PRO A O 1
ATOM 683 N N . ALA A 1 91 ? -8.077 -21.903 -29.596 1.00 92.38 91 ALA A N 1
ATOM 684 C CA . ALA A 1 91 ? -9.091 -21.467 -28.641 1.00 92.38 91 ALA A CA 1
ATOM 685 C C . ALA A 1 91 ? -9.815 -20.169 -29.061 1.00 92.38 91 ALA A C 1
ATOM 687 O O . ALA A 1 91 ? -10.925 -19.925 -28.592 1.00 92.38 91 ALA A O 1
ATOM 688 N N . CYS A 1 92 ? -9.253 -19.369 -29.980 1.00 92.94 92 CYS A N 1
ATOM 689 C CA . CYS A 1 92 ? -9.940 -18.217 -30.576 1.00 92.94 92 CYS A CA 1
ATOM 690 C C . CYS A 1 92 ? -11.248 -18.592 -31.276 1.00 92.94 92 CYS A C 1
ATOM 692 O O . CYS A 1 92 ? -12.186 -17.800 -31.244 1.00 92.94 92 CYS A O 1
ATOM 694 N N . ALA A 1 93 ? -11.338 -19.796 -31.847 1.00 89.75 93 ALA A N 1
ATOM 695 C CA . ALA A 1 93 ? -12.554 -20.272 -32.504 1.00 89.75 93 ALA A CA 1
ATOM 696 C C . ALA A 1 93 ? -13.701 -20.561 -31.517 1.00 89.75 93 ALA A C 1
ATOM 698 O O . ALA A 1 93 ? -14.840 -20.705 -31.942 1.00 89.75 93 ALA A O 1
ATOM 699 N N . MET A 1 94 ? -13.403 -20.650 -30.215 1.00 88.31 94 MET A N 1
ATOM 700 C CA . MET A 1 94 ? -14.376 -20.880 -29.140 1.00 88.31 94 MET A CA 1
ATOM 701 C C . MET A 1 94 ? -14.617 -19.628 -28.284 1.00 88.31 94 MET A C 1
ATOM 703 O O . MET A 1 94 ? -15.412 -19.661 -27.347 1.00 88.31 94 MET A O 1
ATOM 707 N N . ALA A 1 95 ? -13.896 -18.538 -28.552 1.00 91.62 95 ALA A N 1
ATOM 708 C CA . ALA A 1 95 ? -14.010 -17.302 -27.793 1.00 91.62 95 ALA A CA 1
ATOM 709 C C . ALA A 1 95 ? -15.276 -16.538 -28.187 1.00 91.62 95 ALA A C 1
ATOM 711 O O . ALA A 1 95 ? -15.716 -16.592 -29.335 1.00 91.62 95 ALA A O 1
ATOM 712 N N . VAL A 1 96 ? -15.843 -15.768 -27.255 1.00 92.12 96 VAL A N 1
ATOM 713 C CA . VAL A 1 96 ? -16.979 -14.899 -27.589 1.00 92.12 96 VAL A CA 1
ATOM 714 C C . VAL A 1 96 ? -16.506 -13.782 -28.518 1.00 92.12 96 VAL A C 1
ATOM 716 O O . VAL A 1 96 ? -15.675 -12.962 -28.119 1.00 92.12 96 VAL A O 1
ATOM 719 N N . TYR A 1 97 ? -17.049 -13.755 -29.739 1.00 93.06 97 TYR A N 1
ATOM 720 C CA . TYR A 1 97 ? -16.708 -12.803 -30.796 1.00 93.06 97 TYR A CA 1
ATOM 721 C C . TYR A 1 97 ? -17.641 -11.585 -30.765 1.00 93.06 97 TYR A C 1
ATOM 723 O O . TYR A 1 97 ? -18.848 -11.696 -30.975 1.00 93.06 97 TYR A O 1
ATOM 731 N N . ARG A 1 98 ? -17.087 -10.394 -30.514 1.00 93.69 98 ARG A N 1
ATOM 732 C CA . ARG A 1 98 ? -17.859 -9.151 -30.346 1.00 93.69 98 ARG A CA 1
ATOM 733 C C . ARG A 1 98 ? -17.459 -8.087 -31.361 1.00 93.69 98 ARG A C 1
ATOM 735 O O . ARG A 1 98 ? -16.311 -7.645 -31.371 1.00 93.69 98 ARG A O 1
ATOM 742 N N . VAL A 1 99 ? -18.436 -7.545 -32.088 1.00 93.62 99 VAL A N 1
ATOM 743 C CA . VAL A 1 99 ? -18.248 -6.437 -33.042 1.00 93.62 99 VAL A CA 1
ATOM 744 C C . VAL A 1 99 ? -19.001 -5.191 -32.584 1.00 93.62 99 VAL A C 1
ATOM 746 O O . VAL A 1 99 ? -20.222 -5.203 -32.435 1.00 93.62 99 VAL A O 1
ATOM 749 N N . GLY A 1 100 ? -18.274 -4.087 -32.391 1.00 90.88 100 GLY A N 1
ATOM 750 C CA . GLY A 1 100 ? -18.867 -2.758 -32.174 1.00 90.88 100 GLY A CA 1
ATOM 751 C C . GLY A 1 100 ? -18.878 -1.886 -33.427 1.00 90.88 100 GLY A C 1
ATOM 752 O O . GLY A 1 100 ? -19.865 -1.218 -33.730 1.00 90.88 100 GLY A O 1
ATOM 753 N N . ARG A 1 101 ? -17.764 -1.900 -34.162 1.00 92.88 101 ARG A N 1
ATOM 754 C CA . ARG A 1 101 ? -17.579 -1.204 -35.436 1.00 92.88 101 ARG A CA 1
ATOM 755 C C . ARG A 1 101 ? -16.706 -2.083 -36.326 1.00 92.88 101 ARG A C 1
ATOM 757 O O . ARG A 1 101 ? -15.500 -2.121 -36.112 1.00 92.88 101 ARG A O 1
ATOM 764 N N . ALA A 1 102 ? -17.306 -2.755 -37.306 1.00 90.75 102 ALA A N 1
ATOM 765 C CA . ALA A 1 102 ? -16.556 -3.514 -38.304 1.00 90.75 102 ALA A CA 1
ATOM 766 C C . ALA A 1 102 ? -15.534 -2.601 -39.023 1.00 90.75 102 ALA A C 1
ATOM 768 O O . ALA A 1 102 ? -15.821 -1.408 -39.203 1.00 90.75 102 ALA A O 1
ATOM 769 N N . PRO A 1 103 ? -14.332 -3.102 -39.360 1.00 93.31 103 PRO A N 1
ATOM 770 C CA . PRO A 1 103 ? -13.862 -4.492 -39.244 1.00 93.31 103 PRO A CA 1
ATOM 771 C C . PRO A 1 103 ? -13.267 -4.859 -37.871 1.00 93.31 103 PRO A C 1
ATOM 773 O O . PRO A 1 103 ? -12.727 -5.950 -37.707 1.00 93.31 103 PRO A O 1
ATOM 776 N N . LYS A 1 104 ? -13.343 -3.964 -36.879 1.00 95.19 104 LYS A N 1
ATOM 777 C CA . LYS A 1 104 ? -12.792 -4.186 -35.536 1.00 95.19 104 LYS A CA 1
ATOM 778 C C . LYS A 1 104 ? -13.619 -5.213 -34.772 1.00 95.19 104 LYS A C 1
ATOM 780 O O . LYS A 1 104 ? -14.855 -5.155 -34.784 1.00 95.19 104 LYS A O 1
ATOM 785 N N . PHE A 1 105 ? -12.949 -6.083 -34.029 1.00 95.25 105 PHE A N 1
ATOM 786 C CA . PHE A 1 105 ? -13.598 -7.114 -33.224 1.00 95.25 105 PHE A CA 1
ATOM 787 C C . PHE A 1 105 ? -12.849 -7.352 -31.917 1.00 95.25 105 PHE A C 1
ATOM 789 O O . PHE A 1 105 ? -11.683 -7.001 -31.792 1.00 95.25 105 PHE A O 1
ATOM 796 N N . ALA A 1 106 ? -13.522 -7.954 -30.940 1.00 95.81 106 ALA A N 1
ATOM 797 C CA . ALA A 1 106 ? -12.892 -8.425 -29.715 1.00 95.81 106 ALA A CA 1
ATOM 798 C C . ALA A 1 106 ? -13.222 -9.891 -29.450 1.00 95.81 106 ALA A C 1
ATOM 800 O O . ALA A 1 106 ? -14.324 -10.338 -29.768 1.00 95.81 106 ALA A O 1
ATOM 801 N N . LEU A 1 107 ? -12.283 -10.599 -28.827 1.00 95.62 107 LEU A N 1
ATOM 802 C CA . LEU A 1 107 ? -12.432 -11.980 -28.376 1.00 95.62 107 LEU A CA 1
ATOM 803 C C . LEU A 1 107 ? -12.327 -12.032 -26.852 1.00 95.62 107 LEU A C 1
ATOM 805 O O . LEU A 1 107 ? -11.369 -11.496 -26.292 1.00 95.62 107 LEU A O 1
ATOM 809 N N . LEU A 1 108 ? -13.285 -12.664 -26.176 1.00 95.00 108 LEU A N 1
ATOM 810 C CA . LEU A 1 108 ? -13.255 -12.816 -24.717 1.00 95.00 108 LEU A CA 1
ATOM 811 C C . LEU A 1 108 ? -12.754 -14.195 -24.288 1.00 95.00 108 LEU A C 1
ATOM 813 O O . LEU A 1 108 ? -13.181 -15.216 -24.827 1.00 95.00 108 LEU A O 1
ATOM 817 N N . PHE A 1 109 ? -11.932 -14.200 -23.241 1.00 95.19 109 PHE A N 1
ATOM 818 C CA . PHE A 1 109 ? -11.352 -15.387 -22.618 1.00 95.19 109 PHE A CA 1
ATOM 819 C C . PHE A 1 109 ? -11.399 -15.271 -21.093 1.00 95.19 109 PHE A C 1
ATOM 821 O O . PHE A 1 109 ? -11.447 -14.164 -20.549 1.00 95.19 109 PHE A O 1
ATOM 828 N N . ARG A 1 110 ? -11.294 -16.402 -20.392 1.00 94.31 110 ARG A N 1
ATOM 829 C CA . ARG A 1 110 ? -10.805 -16.391 -19.005 1.00 94.31 110 ARG A CA 1
ATOM 830 C C . ARG A 1 110 ? -9.278 -16.407 -19.030 1.00 94.31 110 ARG A C 1
ATOM 832 O O . ARG A 1 110 ? -8.694 -17.089 -19.862 1.00 94.31 110 ARG A O 1
ATOM 839 N N . ALA A 1 111 ? -8.629 -15.678 -18.142 1.00 91.75 111 ALA A N 1
ATOM 840 C CA . ALA A 1 111 ? -7.180 -15.613 -18.031 1.00 91.75 111 ALA A CA 1
ATOM 841 C C . ALA A 1 111 ? -6.664 -16.628 -16.999 1.00 91.75 111 ALA A C 1
ATOM 843 O O . ALA A 1 111 ? -7.320 -16.904 -15.996 1.00 91.75 111 ALA A O 1
ATOM 844 N N . GLU A 1 112 ? -5.472 -17.169 -17.245 1.00 85.69 112 GLU A N 1
ATOM 845 C CA . GLU A 1 112 ? -4.738 -18.030 -16.305 1.00 85.69 112 GLU A CA 1
ATOM 846 C C . GLU A 1 112 ? -4.271 -17.269 -15.052 1.00 85.69 112 GLU A C 1
ATOM 848 O O . GLU A 1 112 ? -4.115 -17.865 -13.991 1.00 85.69 112 GLU A O 1
ATOM 853 N N . GLY A 1 113 ? -4.111 -15.946 -15.156 1.00 76.69 113 GLY A N 1
ATOM 854 C CA . GLY A 1 113 ? -3.701 -15.072 -14.060 1.00 76.69 113 GLY A CA 1
ATOM 855 C C . GLY A 1 113 ? -4.159 -13.627 -14.254 1.00 76.69 113 GLY A C 1
ATOM 856 O O . GLY A 1 113 ? -4.982 -13.313 -15.119 1.00 76.69 113 GLY A O 1
ATOM 857 N N . ARG A 1 114 ? -3.634 -12.718 -13.429 1.00 78.00 114 ARG A N 1
ATOM 858 C CA . ARG A 1 114 ? -3.925 -11.281 -13.527 1.00 78.00 114 ARG A CA 1
ATOM 859 C C . ARG A 1 114 ? -2.803 -10.614 -14.301 1.00 78.00 114 ARG A C 1
ATOM 861 O O . ARG A 1 114 ? -1.701 -10.502 -13.791 1.00 78.00 114 ARG A O 1
ATOM 868 N N . TRP A 1 115 ? -3.073 -10.133 -15.506 1.00 77.44 115 TRP A N 1
ATOM 869 C CA . TRP A 1 115 ? -2.039 -9.508 -16.341 1.00 77.44 115 TRP A CA 1
ATOM 870 C C . TRP A 1 115 ? -2.312 -8.033 -16.538 1.00 77.44 115 TRP A C 1
ATOM 872 O O . TRP A 1 115 ? -3.466 -7.615 -16.530 1.00 77.44 115 TRP A O 1
ATOM 882 N N . LEU A 1 116 ? -1.276 -7.231 -16.741 1.00 79.44 116 LEU A N 1
ATOM 883 C CA . LEU A 1 116 ? -1.451 -5.844 -17.170 1.00 79.44 116 LEU A CA 1
ATOM 884 C C . LEU A 1 116 ? -1.841 -5.760 -18.656 1.00 79.44 116 LEU A C 1
ATOM 886 O O . LEU A 1 116 ? -1.756 -6.741 -19.394 1.00 79.44 116 LEU A O 1
ATOM 890 N N . LYS A 1 117 ? -2.298 -4.577 -19.090 1.00 86.50 117 LYS A N 1
ATOM 891 C CA . LYS A 1 117 ? -2.621 -4.311 -20.500 1.00 86.50 117 LYS A CA 1
ATOM 892 C C . LYS A 1 117 ? -1.403 -4.597 -21.387 1.00 86.50 117 LYS A C 1
ATOM 894 O O . LYS A 1 117 ? -0.306 -4.142 -21.069 1.00 86.50 117 LYS A O 1
ATOM 899 N N . GLN A 1 118 ? -1.635 -5.274 -22.510 1.00 86.38 118 GLN A N 1
ATOM 900 C CA . GLN A 1 118 ? -0.651 -5.470 -23.573 1.00 86.38 118 GLN A CA 1
ATOM 901 C C . GLN A 1 118 ? -1.140 -4.846 -24.885 1.00 86.38 118 GLN A C 1
ATOM 903 O O . GLN A 1 118 ? -2.341 -4.724 -25.112 1.00 86.38 118 GLN A O 1
ATOM 908 N N . THR A 1 119 ? -0.222 -4.476 -25.766 1.00 91.12 119 THR A N 1
ATOM 909 C CA . THR A 1 119 ? -0.477 -3.930 -27.097 1.00 91.12 119 THR A CA 1
ATOM 910 C C . THR A 1 119 ? 0.606 -4.404 -28.057 1.00 91.12 119 THR A C 1
ATOM 912 O O . THR A 1 119 ? 1.781 -4.418 -27.687 1.00 91.12 119 THR A O 1
ATOM 915 N N . THR A 1 120 ? 0.236 -4.758 -29.287 1.00 94.88 120 THR A N 1
ATOM 916 C CA . THR A 1 120 ? 1.189 -4.915 -30.400 1.00 94.88 120 THR A CA 1
ATOM 917 C C . THR A 1 120 ? 1.750 -3.560 -30.822 1.00 94.88 120 THR A C 1
ATOM 919 O O . THR A 1 120 ? 1.297 -2.511 -30.346 1.00 94.88 120 THR A O 1
ATOM 922 N N . LEU A 1 121 ? 2.683 -3.557 -31.772 1.00 92.12 121 LEU A N 1
ATOM 923 C CA . LEU A 1 121 ? 2.932 -2.344 -32.546 1.00 92.12 121 LEU A CA 1
ATOM 924 C C . LEU A 1 121 ? 1.644 -1.883 -33.250 1.00 92.12 121 LEU A C 1
ATOM 926 O O . LEU A 1 121 ? 0.742 -2.671 -33.558 1.00 92.12 121 LEU A O 1
ATOM 930 N N . GLU A 1 122 ? 1.561 -0.582 -33.487 1.00 96.12 122 GLU A N 1
ATOM 931 C CA . GLU A 1 122 ? 0.587 0.021 -34.384 1.00 96.12 122 GLU A CA 1
ATOM 932 C C . GLU A 1 122 ? 1.081 -0.140 -35.825 1.00 96.12 122 GLU A C 1
ATOM 934 O O . GLU A 1 122 ? 2.255 0.095 -36.111 1.00 96.12 122 GLU A O 1
ATOM 939 N N . TYR A 1 123 ? 0.183 -0.474 -36.746 1.00 96.75 123 TYR A N 1
ATOM 940 C CA . TYR A 1 123 ? 0.479 -0.653 -38.165 1.00 96.75 123 TYR A CA 1
ATOM 941 C C . TYR A 1 123 ? -0.402 0.238 -39.031 1.00 96.75 123 TYR A C 1
ATOM 943 O O . TYR A 1 123 ? -1.580 0.425 -38.744 1.00 96.75 123 TYR A O 1
ATOM 951 N N . VAL A 1 124 ? 0.147 0.753 -40.127 1.00 96.12 124 VAL A N 1
ATOM 952 C CA . VAL A 1 124 ? -0.579 1.524 -41.146 1.00 96.12 124 VAL A CA 1
ATOM 953 C C . VAL A 1 124 ? -0.371 0.909 -42.522 1.00 96.12 124 VAL A C 1
ATOM 955 O O . VAL A 1 124 ? 0.708 0.408 -42.844 1.00 96.12 124 VAL A O 1
ATOM 958 N N . LYS A 1 125 ? -1.404 0.948 -43.360 1.00 93.75 125 LYS A N 1
ATOM 959 C CA . LYS A 1 125 ? -1.336 0.477 -44.742 1.00 93.75 125 LYS A CA 1
ATOM 960 C C . LYS A 1 125 ? -0.933 1.641 -45.630 1.00 93.75 125 LYS A C 1
ATOM 962 O O . LYS A 1 125 ? -1.541 2.704 -45.565 1.00 93.75 125 LYS A O 1
ATOM 967 N N . ASN A 1 126 ? 0.095 1.456 -46.457 1.00 88.56 126 ASN A N 1
ATOM 968 C CA . ASN A 1 126 ? 0.576 2.478 -47.399 1.00 88.56 126 ASN A CA 1
ATOM 969 C C . ASN A 1 126 ? 0.904 3.849 -46.758 1.00 88.56 126 ASN A C 1
ATOM 971 O O . ASN A 1 126 ? 0.820 4.875 -47.427 1.00 88.56 126 ASN A O 1
ATOM 975 N N . GLY A 1 127 ? 1.249 3.883 -45.465 1.00 84.38 127 GLY A N 1
ATOM 976 C CA . GLY A 1 127 ? 1.526 5.128 -44.737 1.00 84.38 127 GLY A CA 1
ATOM 977 C C . GLY A 1 127 ? 0.294 5.971 -44.379 1.00 84.38 127 GLY A C 1
ATOM 978 O O . GLY A 1 127 ? 0.456 7.095 -43.913 1.00 84.38 127 GLY A O 1
ATOM 979 N N . ASP A 1 128 ? -0.925 5.459 -44.571 1.00 89.69 128 ASP A N 1
ATOM 980 C CA . ASP A 1 128 ? -2.159 6.166 -44.221 1.00 89.69 128 ASP A CA 1
ATOM 981 C C . ASP A 1 128 ? -2.510 5.973 -42.737 1.00 89.69 128 ASP A C 1
ATOM 983 O O . ASP A 1 128 ? -2.961 4.903 -42.320 1.00 89.69 128 ASP A O 1
ATOM 987 N N . GLU A 1 129 ? -2.360 7.025 -41.931 1.00 87.31 129 GLU A N 1
ATOM 988 C CA . GLU A 1 129 ? -2.699 7.008 -40.502 1.00 87.31 129 GLU A CA 1
ATOM 989 C C . GLU A 1 129 ? -4.171 6.681 -40.216 1.00 87.31 129 GLU A C 1
ATOM 991 O O . GLU A 1 129 ? -4.491 6.162 -39.144 1.00 87.31 129 GLU A O 1
ATOM 996 N N . SER A 1 130 ? -5.086 6.927 -41.160 1.00 87.06 130 SER A N 1
ATOM 997 C CA . SER A 1 130 ? -6.505 6.605 -40.983 1.00 87.06 130 SER A CA 1
ATOM 998 C C . SER A 1 130 ? -6.757 5.095 -40.887 1.00 87.06 130 SER A C 1
ATOM 1000 O O . SER A 1 130 ? -7.742 4.669 -40.265 1.00 87.06 130 SER A O 1
ATOM 1002 N N . THR A 1 131 ? -5.829 4.300 -41.433 1.00 92.06 131 THR A N 1
ATOM 1003 C CA . THR A 1 131 ? -5.838 2.834 -41.415 1.00 92.06 131 THR A CA 1
ATOM 1004 C C . THR A 1 131 ? -5.192 2.246 -40.165 1.00 92.06 131 THR A C 1
ATOM 1006 O O . THR A 1 131 ? -5.234 1.032 -39.993 1.00 92.06 131 THR A O 1
ATOM 1009 N N . LYS A 1 132 ? -4.638 3.073 -39.268 1.00 95.06 132 LYS A N 1
ATOM 1010 C CA . LYS A 1 132 ? -3.919 2.619 -38.072 1.00 95.06 132 LYS A CA 1
ATOM 1011 C C . LYS A 1 132 ? -4.630 1.456 -37.373 1.00 95.06 132 LYS A C 1
ATOM 1013 O O . LYS A 1 132 ? -5.796 1.585 -36.991 1.00 95.06 132 LYS A O 1
ATOM 1018 N N . SER A 1 133 ? -3.903 0.351 -37.233 1.00 96.62 133 SER A N 1
ATOM 1019 C CA . SER A 1 133 ? -4.393 -0.919 -36.716 1.00 96.62 133 SER A CA 1
ATOM 1020 C C . SER A 1 133 ? -3.495 -1.470 -35.610 1.00 96.62 133 SER A C 1
ATOM 1022 O O . SER A 1 133 ? -2.274 -1.361 -35.701 1.00 96.62 133 SER A O 1
ATOM 1024 N N . GLN A 1 134 ? -4.085 -2.068 -34.578 1.00 97.19 134 GLN A N 1
ATOM 1025 C CA . GLN A 1 134 ? -3.376 -2.619 -33.420 1.00 97.19 134 GLN A CA 1
ATOM 1026 C C . GLN A 1 134 ? -4.209 -3.725 -32.759 1.00 97.19 134 GLN A C 1
ATOM 1028 O O . GLN A 1 134 ? -5.439 -3.667 -32.762 1.00 97.19 134 GLN A O 1
ATOM 1033 N N . LEU A 1 135 ? -3.544 -4.712 -32.161 1.00 97.00 135 LEU A N 1
ATOM 1034 C CA . LEU A 1 135 ? -4.164 -5.662 -31.243 1.00 97.00 135 LEU A CA 1
ATOM 1035 C C . LEU A 1 135 ? -3.811 -5.266 -29.805 1.00 97.00 135 LEU A C 1
ATOM 1037 O O . LEU A 1 135 ? -2.638 -5.157 -29.444 1.00 97.00 135 LEU A O 1
ATOM 1041 N N . GLU A 1 136 ? -4.834 -5.066 -28.979 1.00 95.50 136 GLU A N 1
ATOM 1042 C CA . GLU A 1 136 ? -4.710 -4.813 -27.547 1.00 95.50 136 GLU A CA 1
ATOM 1043 C C . GLU A 1 136 ? -5.201 -6.019 -26.740 1.00 95.50 136 GLU A C 1
ATOM 1045 O O . GLU A 1 136 ? -6.244 -6.601 -27.024 1.00 95.50 136 GLU A O 1
ATOM 1050 N N . VAL A 1 137 ? -4.483 -6.372 -25.680 1.00 93.50 137 VAL A N 1
ATOM 1051 C CA . VAL A 1 137 ? -4.937 -7.333 -24.673 1.00 93.50 137 VAL A CA 1
ATOM 1052 C C . VAL A 1 137 ? -5.325 -6.573 -23.421 1.00 93.50 137 VAL A C 1
ATOM 1054 O O . VAL A 1 137 ? -4.502 -5.930 -22.766 1.00 93.50 137 VAL A O 1
ATOM 1057 N N . LEU A 1 138 ? -6.605 -6.639 -23.084 1.00 94.38 138 LEU A N 1
ATOM 1058 C CA . LEU A 1 138 ? -7.182 -5.984 -21.925 1.00 94.3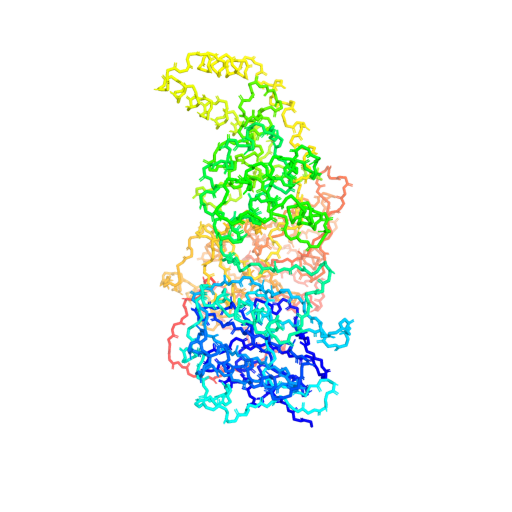8 138 LEU A CA 1
ATOM 1059 C C . LEU A 1 138 ? -7.094 -6.921 -20.717 1.00 94.38 138 LEU A C 1
ATOM 1061 O O . LEU A 1 138 ? -7.735 -7.972 -20.685 1.00 94.38 138 LEU A O 1
ATOM 1065 N N . GLY A 1 139 ? -6.294 -6.516 -19.731 1.00 89.94 139 GLY A N 1
ATOM 1066 C CA . GLY A 1 139 ? -6.083 -7.214 -18.460 1.00 89.94 139 GLY A CA 1
ATOM 1067 C C . GLY A 1 139 ? -6.524 -6.387 -17.242 1.00 89.94 139 GLY A C 1
ATOM 1068 O O . GLY A 1 139 ? -7.401 -5.529 -17.345 1.00 89.94 139 GLY A O 1
ATOM 1069 N N . LYS A 1 140 ? -5.913 -6.628 -16.078 1.00 86.75 140 LYS A N 1
ATOM 1070 C CA . LYS A 1 140 ? -6.171 -5.954 -14.796 1.00 86.75 140 LYS A CA 1
ATOM 1071 C C . LYS A 1 140 ? -6.244 -4.434 -14.963 1.00 86.75 140 LYS A C 1
ATOM 1073 O O . LYS A 1 140 ? -5.364 -3.800 -15.545 1.00 86.75 140 LYS A O 1
ATOM 1078 N N . GLY A 1 141 ? -7.315 -3.852 -14.429 1.00 84.75 141 GLY A N 1
ATOM 1079 C CA . GLY A 1 141 ? -7.566 -2.410 -14.464 1.00 84.75 141 GLY A CA 1
ATOM 1080 C C . GLY A 1 141 ? -8.106 -1.879 -15.796 1.00 84.75 141 GLY A C 1
ATOM 1081 O O . GLY A 1 141 ? -8.316 -0.672 -15.910 1.00 84.75 141 GLY A O 1
ATOM 1082 N N . GLN A 1 142 ? -8.347 -2.743 -16.788 1.00 94.06 142 GLN A N 1
ATOM 1083 C CA . GLN A 1 142 ? -9.025 -2.405 -18.044 1.00 94.06 142 GLN A CA 1
ATOM 1084 C C . GLN A 1 142 ? -10.470 -2.919 -18.044 1.00 94.06 142 GLN A C 1
ATOM 1086 O O . GLN A 1 142 ? -10.836 -3.776 -17.244 1.00 94.06 142 GLN A O 1
ATOM 1091 N N . GLN A 1 143 ? -11.302 -2.417 -18.958 1.00 94.81 143 GLN A N 1
ATOM 1092 C CA . GLN A 1 143 ? -12.639 -2.971 -19.194 1.00 94.81 143 GLN A CA 1
ATOM 1093 C C . GLN A 1 143 ? -12.908 -3.159 -20.681 1.00 94.81 143 GLN A C 1
ATOM 1095 O O . GLN A 1 143 ? -12.459 -2.350 -21.494 1.00 94.81 143 GLN A O 1
ATOM 1100 N N . ILE A 1 144 ? -13.711 -4.168 -21.011 1.00 95.62 144 ILE A N 1
ATOM 1101 C CA . ILE A 1 144 ? -14.260 -4.377 -22.351 1.00 95.62 144 ILE A CA 1
ATOM 1102 C C . ILE A 1 144 ? -15.761 -4.071 -22.363 1.00 95.62 144 ILE A C 1
ATOM 1104 O O . ILE A 1 144 ? -16.517 -4.530 -21.508 1.00 95.62 144 ILE A O 1
ATOM 1108 N N . VAL A 1 145 ? -16.217 -3.301 -23.354 1.00 96.12 145 VAL A N 1
ATOM 1109 C CA . VAL A 1 145 ? -17.645 -2.981 -23.525 1.00 96.12 145 VAL A CA 1
ATOM 1110 C C . VAL A 1 145 ? -18.372 -4.183 -24.118 1.00 96.12 145 VAL A C 1
ATOM 1112 O O . VAL A 1 145 ? -18.037 -4.587 -25.227 1.00 96.12 145 VAL A O 1
ATOM 1115 N N . LEU A 1 146 ? -19.394 -4.714 -23.448 1.00 94.69 146 LEU A N 1
ATOM 1116 C CA . LEU A 1 146 ? -20.209 -5.806 -23.992 1.00 94.69 146 LEU A CA 1
ATOM 1117 C C . LEU A 1 146 ? -21.534 -5.312 -24.569 1.00 94.69 146 LEU A C 1
ATOM 1119 O O . LEU A 1 146 ? -21.893 -5.667 -25.687 1.00 94.69 146 LEU A O 1
ATOM 1123 N N . TYR A 1 147 ? -22.249 -4.443 -23.858 1.00 94.62 147 TYR A N 1
ATOM 1124 C CA . TYR A 1 147 ? -23.559 -3.977 -24.317 1.00 94.62 147 TYR A CA 1
ATOM 1125 C C . TYR A 1 147 ? -23.654 -2.467 -24.201 1.00 94.62 147 TYR A C 1
ATOM 1127 O O . TYR A 1 147 ? -23.658 -1.917 -23.106 1.00 94.62 147 TYR A O 1
ATOM 1135 N N . HIS A 1 148 ? -23.730 -1.779 -25.333 1.00 94.19 148 HIS A N 1
ATOM 1136 C CA . HIS A 1 148 ? -24.017 -0.348 -25.386 1.00 94.19 148 HIS A CA 1
ATOM 1137 C C . HIS A 1 148 ? -24.423 0.055 -26.802 1.00 94.19 148 HIS A C 1
ATOM 1139 O O . HIS A 1 148 ? -24.294 -0.737 -27.731 1.00 94.19 148 HIS A O 1
ATOM 1145 N N . THR A 1 149 ? -24.830 1.303 -26.994 1.00 93.00 149 THR A N 1
ATOM 1146 C CA . THR A 1 149 ? -24.836 1.932 -28.317 1.00 93.00 149 THR A CA 1
ATOM 1147 C C . THR A 1 149 ? -23.431 2.450 -28.619 1.00 93.00 149 THR A C 1
ATOM 1149 O O . THR A 1 149 ? -22.893 3.272 -27.872 1.00 93.00 149 THR A O 1
ATOM 1152 N N . HIS A 1 150 ? -22.808 1.967 -29.692 1.00 91.50 150 HIS A N 1
ATOM 1153 C CA . HIS A 1 150 ? -21.470 2.398 -30.080 1.00 91.50 150 HIS A CA 1
ATOM 1154 C C . HIS A 1 150 ? -21.504 3.872 -30.543 1.00 91.50 150 HIS A C 1
ATOM 1156 O O . HIS A 1 150 ? -22.301 4.222 -31.415 1.00 91.50 150 HIS A O 1
ATOM 1162 N N . PRO A 1 151 ? -20.648 4.754 -29.987 1.00 89.06 151 PRO A N 1
ATOM 1163 C CA . PRO A 1 151 ? -20.788 6.208 -30.132 1.00 89.06 151 PRO A CA 1
ATOM 1164 C C . PRO A 1 151 ? -20.638 6.718 -31.568 1.00 89.06 151 PRO A C 1
ATOM 1166 O O . PRO A 1 151 ? -21.229 7.730 -31.919 1.00 89.06 151 PRO A O 1
ATOM 1169 N N . GLU A 1 152 ? -19.856 6.025 -32.396 1.00 89.38 152 GLU A N 1
ATOM 1170 C CA . GLU A 1 152 ? -19.585 6.450 -33.776 1.00 89.38 152 GLU A CA 1
ATOM 1171 C C . GLU A 1 152 ? -20.551 5.839 -34.792 1.00 89.38 152 GLU A C 1
ATOM 1173 O O . GLU A 1 152 ? -20.819 6.450 -35.818 1.00 89.38 152 GLU A O 1
ATOM 1178 N N . THR A 1 153 ? -21.054 4.627 -34.540 1.00 91.62 153 THR A N 1
ATOM 1179 C CA . THR A 1 153 ? -21.930 3.933 -35.497 1.00 91.62 153 THR A CA 1
ATOM 1180 C C . THR A 1 153 ? -23.401 4.168 -35.174 1.00 91.62 153 THR A C 1
ATOM 1182 O O . THR A 1 153 ? -24.249 3.978 -36.036 1.00 91.62 153 THR A O 1
ATOM 1185 N N . GLY A 1 154 ? -23.723 4.555 -33.933 1.00 91.75 154 GLY A N 1
ATOM 1186 C CA . GLY A 1 154 ? -25.099 4.684 -33.454 1.00 91.75 154 GLY A CA 1
ATOM 1187 C C . GLY A 1 154 ? -25.824 3.345 -33.285 1.00 91.75 154 GLY A C 1
ATOM 1188 O O . GLY A 1 154 ? -26.998 3.336 -32.922 1.00 91.75 154 GLY A O 1
ATOM 1189 N N . LEU A 1 155 ? -25.139 2.221 -33.517 1.00 91.88 155 LEU A N 1
ATOM 1190 C CA . LEU A 1 155 ? -25.701 0.875 -33.459 1.00 91.88 155 LEU A CA 1
ATOM 1191 C C . LEU A 1 155 ? -25.269 0.149 -32.175 1.00 91.88 155 LEU A C 1
ATOM 1193 O O . LEU A 1 155 ? -24.202 0.450 -31.629 1.00 91.88 155 LEU A O 1
ATOM 1197 N N . PRO A 1 156 ? -26.073 -0.799 -31.663 1.00 92.19 156 PRO A N 1
ATOM 1198 C CA . PRO A 1 156 ? -25.645 -1.691 -30.593 1.00 92.19 156 PRO A CA 1
ATOM 1199 C C . PRO A 1 156 ? -24.427 -2.538 -30.987 1.00 92.19 156 PRO A C 1
ATOM 1201 O O . PRO A 1 156 ? -24.242 -2.856 -32.161 1.00 92.19 156 PRO A O 1
ATOM 1204 N N . TYR A 1 157 ? -23.623 -2.941 -30.000 1.00 92.75 157 TYR A N 1
ATOM 1205 C CA . TYR A 1 157 ? -22.642 -4.013 -30.205 1.00 92.75 157 TYR A CA 1
ATOM 1206 C C . TYR A 1 157 ? -23.365 -5.311 -30.585 1.00 92.75 157 TYR A C 1
ATOM 1208 O O . TYR A 1 157 ? -24.467 -5.574 -30.105 1.00 92.75 157 TYR A O 1
ATOM 1216 N N . SER A 1 158 ? -22.734 -6.107 -31.441 1.00 92.06 158 SER A N 1
ATOM 1217 C CA . SER A 1 158 ? -23.293 -7.339 -31.995 1.00 92.06 158 SER A CA 1
ATOM 1218 C C . SER A 1 158 ? -22.369 -8.528 -31.758 1.00 92.06 158 SER A C 1
ATOM 1220 O O . SER A 1 158 ? -21.153 -8.366 -31.605 1.00 92.06 158 SER A O 1
ATOM 1222 N N . TYR A 1 159 ? -22.974 -9.712 -31.756 1.00 91.06 159 TYR A N 1
ATOM 1223 C CA . TYR A 1 159 ? -22.326 -11.005 -31.575 1.00 91.06 159 TYR A CA 1
ATOM 1224 C C . TYR A 1 159 ? -22.707 -11.875 -32.773 1.00 91.06 159 TYR A C 1
ATOM 1226 O O . TYR A 1 159 ? -23.730 -12.552 -32.730 1.00 91.06 159 TYR A O 1
ATOM 1234 N N . PRO A 1 160 ? -21.991 -11.743 -33.904 1.00 83.69 160 PRO A N 1
ATOM 1235 C CA . PRO A 1 160 ? -22.238 -12.569 -35.078 1.00 83.69 160 PRO A CA 1
ATOM 1236 C C . PRO A 1 160 ? -22.158 -14.055 -34.722 1.00 83.69 160 PRO A C 1
ATOM 1238 O O . PRO A 1 160 ? -21.259 -14.436 -33.975 1.00 83.69 160 PRO A O 1
ATOM 1241 N N . ASP A 1 161 ? -23.025 -14.879 -35.324 1.00 63.75 161 ASP A N 1
ATOM 1242 C CA . ASP A 1 161 ? -22.988 -16.351 -35.264 1.00 63.75 161 ASP A CA 1
ATOM 1243 C C . ASP A 1 161 ? -21.761 -16.891 -36.026 1.00 63.75 161 ASP A C 1
ATOM 1245 O O . ASP A 1 161 ? -21.847 -17.618 -37.017 1.00 63.75 161 ASP A O 1
ATOM 1249 N N . ALA A 1 162 ? -20.576 -16.467 -35.613 1.00 51.69 162 ALA A N 1
ATOM 1250 C CA . ALA A 1 162 ? -19.309 -16.925 -36.128 1.00 51.69 162 ALA A CA 1
ATOM 1251 C C . ALA A 1 162 ? -18.839 -18.057 -35.212 1.00 51.69 162 ALA A C 1
ATOM 1253 O O . ALA A 1 162 ? -17.989 -17.858 -34.357 1.00 51.69 162 ALA A O 1
ATOM 1254 N N . PHE A 1 163 ? -19.411 -19.246 -35.429 1.00 51.22 163 PHE A N 1
ATOM 1255 C CA . PHE A 1 163 ? -18.880 -20.539 -34.985 1.00 51.22 163 PHE A CA 1
ATOM 1256 C C . PHE A 1 163 ? -18.831 -20.733 -33.451 1.00 51.22 163 PHE A C 1
ATOM 1258 O O . PHE A 1 163 ? -17.977 -20.204 -32.757 1.00 51.22 163 PHE A O 1
ATOM 1265 N N . PHE A 1 164 ? -19.765 -21.531 -32.918 1.00 49.97 164 PHE A N 1
ATOM 1266 C CA . PHE A 1 164 ? -19.877 -21.956 -31.505 1.00 49.97 164 PHE A CA 1
ATOM 1267 C C . PHE A 1 164 ? -20.013 -20.872 -30.414 1.00 49.97 164 PHE A C 1
ATOM 1269 O O . PHE A 1 164 ? -20.317 -21.232 -29.277 1.00 49.97 164 PHE A O 1
ATOM 1276 N N . SER A 1 165 ? -19.864 -19.582 -30.720 1.00 56.81 165 SER A N 1
ATOM 1277 C CA . SER A 1 165 ? -19.996 -18.500 -29.738 1.00 56.81 165 SER A CA 1
ATOM 1278 C C . SER A 1 165 ? -21.378 -17.833 -29.774 1.00 56.81 165 SER A C 1
ATOM 1280 O O . SER A 1 165 ? -21.905 -17.520 -30.837 1.00 56.81 165 SER A O 1
ATOM 1282 N N . GLY A 1 166 ? -21.979 -17.659 -28.593 1.00 71.81 166 GLY A N 1
ATOM 1283 C CA . GLY A 1 166 ? -23.245 -16.949 -28.384 1.00 71.81 166 GLY A CA 1
ATOM 1284 C C . GLY A 1 166 ? -23.044 -15.580 -27.728 1.00 71.81 166 GLY A C 1
ATOM 1285 O O . GLY A 1 166 ? -21.914 -15.141 -27.494 1.00 71.81 166 GLY A O 1
ATOM 1286 N N . GLU A 1 167 ? -24.142 -14.898 -27.390 1.00 88.00 167 GLU A N 1
ATOM 1287 C CA . GLU A 1 167 ? -24.063 -13.662 -26.607 1.00 88.00 167 GLU A CA 1
ATOM 1288 C C . GLU A 1 167 ? -23.463 -13.937 -25.210 1.00 88.00 167 GLU A C 1
ATOM 1290 O O . GLU A 1 167 ? -23.787 -14.946 -24.582 1.00 88.00 167 GLU A O 1
ATOM 1295 N N . PRO A 1 168 ? -22.664 -13.016 -24.637 1.00 90.12 168 PRO A N 1
ATOM 1296 C CA . PRO A 1 168 ? -22.094 -13.179 -23.299 1.00 90.12 168 PRO A CA 1
ATOM 1297 C C . PRO A 1 168 ? -23.113 -13.434 -22.177 1.00 90.12 168 PRO A C 1
ATOM 1299 O O . PRO A 1 168 ? -22.744 -13.915 -21.115 1.00 90.12 168 PRO A O 1
ATOM 1302 N N . VAL A 1 169 ? -24.392 -13.077 -22.359 1.00 90.50 169 VAL A N 1
ATOM 1303 C CA . VAL A 1 169 ? -25.435 -13.377 -21.356 1.00 90.50 169 VAL A CA 1
ATOM 1304 C C . VAL A 1 169 ? -25.781 -14.864 -21.263 1.00 90.50 169 VAL A C 1
ATOM 1306 O O . VAL A 1 169 ? -26.324 -15.292 -20.239 1.00 90.50 169 VAL A O 1
ATOM 1309 N N . ASP A 1 170 ? -25.449 -15.631 -22.301 1.00 89.00 170 ASP A N 1
ATOM 1310 C CA . ASP A 1 170 ? -25.758 -17.054 -22.430 1.00 89.00 170 ASP A CA 1
ATOM 1311 C C . ASP A 1 170 ? -24.531 -17.949 -22.196 1.00 89.00 170 ASP A C 1
ATOM 1313 O O . ASP A 1 170 ? -24.679 -19.157 -22.037 1.00 89.00 170 ASP A O 1
ATOM 1317 N N . VAL A 1 171 ? -23.331 -17.364 -22.116 1.00 89.00 171 VAL A N 1
ATOM 1318 C CA . VAL A 1 171 ? -22.063 -18.069 -21.883 1.00 89.00 171 VAL A CA 1
ATOM 1319 C C . VAL A 1 171 ? -21.550 -17.720 -20.487 1.00 89.00 171 VAL A C 1
ATOM 1321 O O . VAL A 1 171 ? -21.251 -16.557 -20.254 1.00 89.00 171 VAL A O 1
ATOM 1324 N N . PRO A 1 172 ? -21.438 -18.654 -19.529 1.00 91.44 172 PRO A N 1
ATOM 1325 C CA . PRO A 1 172 ? -20.809 -18.377 -18.239 1.00 91.44 172 PRO A CA 1
ATOM 1326 C C . PRO A 1 172 ? -19.330 -17.994 -18.356 1.00 91.44 172 PRO A C 1
ATOM 1328 O O . PRO A 1 172 ? -18.588 -18.573 -19.145 1.00 91.44 172 PRO A O 1
ATOM 1331 N N . ALA A 1 173 ? -18.860 -17.074 -17.507 1.00 91.62 173 ALA A N 1
ATOM 1332 C CA . ALA A 1 173 ? -17.468 -16.610 -17.528 1.00 91.62 173 ALA A CA 1
ATOM 1333 C C . ALA A 1 173 ? -16.451 -17.753 -17.341 1.00 91.62 173 ALA A C 1
ATOM 1335 O O . ALA A 1 173 ? -15.377 -17.738 -17.937 1.00 91.62 173 ALA A O 1
ATOM 1336 N N . ALA A 1 174 ? -16.805 -18.765 -16.544 1.00 88.44 174 ALA A N 1
ATOM 1337 C CA . ALA A 1 174 ? -15.976 -19.947 -16.313 1.00 88.44 174 ALA A CA 1
ATOM 1338 C C . ALA A 1 174 ? -15.871 -20.880 -17.535 1.00 88.44 174 ALA A C 1
ATOM 1340 O O . ALA A 1 174 ? -14.919 -21.654 -17.625 1.00 88.44 174 ALA A O 1
ATOM 1341 N N . GLU A 1 175 ? -16.822 -20.800 -18.469 1.00 90.19 175 GLU A N 1
ATOM 1342 C CA . GLU A 1 175 ? -16.848 -21.595 -19.703 1.00 90.19 175 GLU A CA 1
ATOM 1343 C C . GLU A 1 175 ? -16.113 -20.910 -20.859 1.00 90.19 175 GLU A C 1
ATOM 1345 O O . GLU A 1 175 ? -15.893 -21.527 -21.902 1.00 90.19 175 GLU A O 1
ATOM 1350 N N . LEU A 1 176 ? -15.677 -19.657 -20.677 1.00 92.31 176 LEU A N 1
ATOM 1351 C CA . LEU A 1 176 ? -14.803 -19.005 -21.642 1.00 92.31 176 LEU A CA 1
ATOM 1352 C C . LEU A 1 176 ? -13.513 -19.825 -21.828 1.00 92.31 176 LEU A C 1
ATOM 1354 O O . LEU A 1 176 ? -12.967 -20.360 -20.850 1.00 92.31 176 LEU A O 1
ATOM 1358 N N . PRO A 1 177 ? -12.977 -19.898 -23.060 1.00 93.81 177 PRO A N 1
ATOM 1359 C CA . PRO A 1 177 ? -11.689 -20.532 -23.291 1.00 93.81 177 PRO A CA 1
ATOM 1360 C C . PRO A 1 177 ? -10.606 -19.882 -22.427 1.00 93.81 177 PRO A C 1
ATOM 1362 O O . PRO A 1 177 ? -10.624 -18.673 -22.183 1.00 93.81 177 PRO A O 1
ATOM 1365 N N . LEU A 1 178 ? -9.665 -20.701 -21.953 1.00 94.00 178 LEU A N 1
ATOM 1366 C CA . LEU A 1 178 ? -8.510 -20.223 -21.202 1.00 94.00 178 LEU A CA 1
ATOM 1367 C C . LEU A 1 178 ? -7.547 -19.515 -22.151 1.00 94.00 178 LEU A C 1
ATOM 1369 O O . LEU A 1 178 ? -7.158 -20.084 -23.165 1.00 94.00 178 LEU A O 1
ATOM 1373 N N . MET A 1 179 ? -7.146 -18.307 -21.787 1.00 94.50 179 MET A N 1
ATOM 1374 C CA . MET A 1 179 ? -5.971 -17.637 -22.309 1.00 94.50 179 MET A CA 1
ATOM 1375 C C . MET A 1 179 ? -4.822 -17.884 -21.336 1.00 94.50 179 MET A C 1
ATOM 1377 O O . MET A 1 179 ? -4.985 -17.697 -20.127 1.00 94.50 179 MET A O 1
ATOM 1381 N N . THR A 1 180 ? -3.661 -18.258 -21.863 1.00 89.69 180 THR A N 1
ATOM 1382 C CA . THR A 1 180 ? -2.400 -18.348 -21.111 1.00 89.69 180 THR A CA 1
ATOM 1383 C C . THR A 1 180 ? -1.492 -17.177 -21.471 1.00 89.69 180 THR A C 1
ATOM 1385 O O . THR A 1 180 ? -1.694 -16.513 -22.493 1.00 89.69 180 THR A O 1
ATOM 1388 N N . TYR A 1 181 ? -0.462 -16.935 -20.662 1.00 80.75 181 TYR A N 1
ATOM 1389 C CA . TYR A 1 181 ? 0.534 -15.902 -20.965 1.00 80.75 181 TYR A CA 1
ATOM 1390 C C . TYR A 1 181 ? 1.221 -16.134 -22.327 1.00 80.75 181 TYR A C 1
ATOM 1392 O O . TYR A 1 181 ? 1.384 -15.215 -23.131 1.00 80.75 181 TYR A O 1
ATOM 1400 N N . GLU A 1 182 ? 1.572 -17.387 -22.621 1.00 84.31 182 GLU A N 1
ATOM 1401 C CA . GLU A 1 182 ? 2.147 -17.801 -23.907 1.00 84.31 182 GLU A CA 1
ATOM 1402 C C . GLU A 1 182 ? 1.154 -17.622 -25.069 1.00 84.31 182 GLU A C 1
ATOM 1404 O O . GLU A 1 182 ? 1.535 -17.191 -26.162 1.00 84.31 182 GLU A O 1
ATOM 1409 N N . GLY A 1 183 ? -0.136 -17.880 -24.827 1.00 89.50 183 GLY A N 1
ATOM 1410 C CA . GLY A 1 183 ? -1.206 -17.655 -25.800 1.00 89.50 183 GLY A CA 1
ATOM 1411 C C . GLY A 1 183 ? -1.328 -16.185 -26.201 1.00 89.50 183 GLY A C 1
ATOM 1412 O O . GLY A 1 183 ? -1.469 -15.881 -27.386 1.00 89.50 183 GLY A O 1
ATOM 1413 N N . VAL A 1 184 ? -1.176 -15.262 -25.245 1.00 89.31 184 VAL A N 1
ATOM 1414 C CA . VAL A 1 184 ? -1.144 -13.819 -25.525 1.00 89.31 184 VAL A CA 1
ATOM 1415 C C . VAL A 1 184 ? 0.004 -13.461 -26.471 1.00 89.31 184 VAL A C 1
ATOM 1417 O O . VAL A 1 184 ? -0.225 -12.768 -27.464 1.00 89.31 184 VAL A O 1
ATOM 1420 N N . GLN A 1 185 ? 1.223 -13.950 -26.209 1.00 86.81 185 GLN A N 1
ATOM 1421 C CA . GLN A 1 185 ? 2.362 -13.682 -27.098 1.00 86.81 185 GLN A CA 1
ATOM 1422 C C . GLN A 1 185 ? 2.135 -14.275 -28.490 1.00 86.81 185 GLN A C 1
ATOM 1424 O O . GLN A 1 185 ? 2.316 -13.581 -29.487 1.00 86.81 185 GLN A O 1
ATOM 1429 N N . THR A 1 186 ? 1.638 -15.511 -28.547 1.00 92.56 186 THR A N 1
ATOM 1430 C CA . THR A 1 186 ? 1.304 -16.203 -29.798 1.00 92.56 186 THR A CA 1
ATOM 1431 C C . THR A 1 186 ? 0.322 -15.397 -30.651 1.00 92.56 186 THR A C 1
ATOM 1433 O O . THR A 1 186 ? 0.498 -15.288 -31.864 1.00 92.56 186 THR A O 1
ATOM 1436 N N . LEU A 1 187 ? -0.702 -14.799 -30.034 1.00 95.31 187 LEU A N 1
ATOM 1437 C CA . LEU A 1 187 ? -1.693 -13.986 -30.741 1.00 95.31 187 LEU A CA 1
ATOM 1438 C C . LEU A 1 187 ? -1.151 -12.638 -31.211 1.00 95.31 187 LEU A C 1
ATOM 1440 O O . LEU A 1 187 ? -1.450 -12.231 -32.335 1.00 95.31 187 LEU A O 1
ATOM 1444 N N . CYS A 1 188 ? -0.347 -11.961 -30.390 1.00 93.56 188 CYS A N 1
ATOM 1445 C CA . CYS A 1 188 ? 0.335 -10.736 -30.801 1.00 93.56 188 CYS A CA 1
ATOM 1446 C C . CYS A 1 188 ? 1.241 -10.989 -32.011 1.00 93.56 188 CYS A C 1
ATOM 1448 O O . CYS A 1 188 ? 1.130 -10.285 -33.012 1.00 93.56 188 CYS A O 1
ATOM 1450 N N . ASP A 1 189 ? 2.063 -12.038 -31.961 1.00 93.56 189 ASP A N 1
ATOM 1451 C CA . ASP A 1 189 ? 2.979 -12.391 -33.048 1.00 93.56 189 ASP A CA 1
ATOM 1452 C C . ASP A 1 189 ? 2.216 -12.791 -34.322 1.00 93.56 189 ASP A C 1
ATOM 1454 O O . ASP A 1 189 ? 2.604 -12.426 -35.433 1.00 93.56 189 ASP A O 1
ATOM 1458 N N . ALA A 1 190 ? 1.100 -13.514 -34.182 1.00 96.94 190 ALA A N 1
ATOM 1459 C CA . ALA A 1 190 ? 0.243 -13.879 -35.307 1.00 96.94 190 ALA A CA 1
ATOM 1460 C C . ALA A 1 190 ? -0.408 -12.654 -35.970 1.00 96.94 190 ALA A C 1
ATOM 1462 O O . ALA A 1 190 ? -0.486 -12.606 -37.200 1.00 96.94 190 ALA A O 1
ATOM 1463 N N . PHE A 1 191 ? -0.840 -11.664 -35.181 1.00 97.81 191 PHE A N 1
ATOM 1464 C CA . PHE A 1 191 ? -1.354 -10.394 -35.694 1.00 97.81 191 PHE A CA 1
ATOM 1465 C C . PHE A 1 191 ? -0.277 -9.627 -36.467 1.00 97.81 191 PHE A C 1
ATOM 1467 O O . PHE A 1 191 ? -0.501 -9.300 -37.632 1.00 97.81 191 PHE A O 1
ATOM 1474 N N . GLU A 1 192 ? 0.887 -9.390 -35.852 1.00 96.25 192 GLU A N 1
ATOM 1475 C CA . GLU A 1 192 ? 2.006 -8.637 -36.445 1.00 96.25 192 GLU A CA 1
ATOM 1476 C C . GLU A 1 192 ? 2.461 -9.293 -37.759 1.00 96.25 192 GLU A C 1
ATOM 1478 O O . GLU A 1 192 ? 2.489 -8.657 -38.815 1.00 96.25 192 GLU A O 1
ATOM 1483 N N . LYS A 1 193 ? 2.651 -10.617 -37.743 1.00 96.44 193 LYS A N 1
ATOM 1484 C CA . LYS A 1 193 ? 2.987 -11.395 -38.940 1.00 96.44 193 LYS A CA 1
ATOM 1485 C C . LYS A 1 193 ? 1.930 -11.278 -40.037 1.00 96.44 193 LYS A C 1
ATOM 1487 O O . LYS A 1 193 ? 2.281 -11.202 -41.219 1.00 96.44 193 LYS A O 1
ATOM 1492 N N . PHE A 1 194 ? 0.644 -11.321 -39.681 1.00 97.62 194 PHE A N 1
ATOM 1493 C CA . PHE A 1 194 ? -0.439 -11.209 -40.654 1.00 97.62 194 PHE A CA 1
ATOM 1494 C C . PHE A 1 194 ? -0.423 -9.841 -41.334 1.00 97.62 194 PHE A C 1
ATOM 1496 O O . PHE A 1 194 ? -0.450 -9.782 -42.564 1.00 97.62 194 PHE A O 1
ATOM 1503 N N . VAL A 1 195 ? -0.371 -8.752 -40.566 1.00 95.94 195 VAL A N 1
ATOM 1504 C CA . VAL A 1 195 ? -0.435 -7.400 -41.136 1.00 95.94 195 VAL A CA 1
ATOM 1505 C C . VAL A 1 195 ? 0.798 -7.109 -41.999 1.00 95.94 195 VAL A C 1
ATOM 1507 O O . VAL A 1 195 ? 0.646 -6.633 -43.125 1.00 95.94 195 VAL A O 1
ATOM 1510 N N . GLU A 1 196 ? 1.995 -7.513 -41.569 1.00 95.19 196 GLU A N 1
ATOM 1511 C CA . GLU A 1 196 ? 3.236 -7.358 -42.345 1.00 95.19 196 GLU A CA 1
ATOM 1512 C C . GLU A 1 196 ? 3.198 -8.134 -43.664 1.00 95.19 196 GLU A C 1
ATOM 1514 O O . GLU A 1 196 ? 3.483 -7.585 -44.731 1.00 95.19 196 GLU A O 1
ATOM 1519 N N . SER A 1 197 ? 2.744 -9.391 -43.622 1.00 94.81 197 SER A N 1
ATOM 1520 C CA . SER A 1 197 ? 2.601 -10.225 -44.825 1.00 94.81 197 SER A CA 1
ATOM 1521 C C . SER A 1 197 ? 1.572 -9.668 -45.818 1.00 94.81 197 SER A C 1
ATOM 1523 O O . SER A 1 197 ? 1.591 -10.031 -46.992 1.00 94.81 197 SER A O 1
ATOM 1525 N N . ASN A 1 198 ? 0.679 -8.786 -45.360 1.00 93.50 198 ASN A N 1
ATOM 1526 C CA . ASN A 1 198 ? -0.360 -8.141 -46.163 1.00 93.50 198 ASN A CA 1
ATOM 1527 C C . ASN A 1 198 ? -0.053 -6.660 -46.466 1.00 93.50 198 ASN A C 1
ATOM 1529 O O . ASN A 1 198 ? -0.958 -5.888 -46.795 1.00 93.50 198 ASN A O 1
ATOM 1533 N N . GLY A 1 199 ? 1.221 -6.258 -46.390 1.00 90.94 199 GLY A N 1
ATOM 1534 C CA . GLY A 1 199 ? 1.689 -4.949 -46.858 1.00 90.94 199 GLY A CA 1
ATOM 1535 C C . GLY A 1 199 ? 1.408 -3.788 -45.904 1.00 90.94 199 GLY A C 1
ATOM 1536 O O . GLY A 1 199 ? 1.388 -2.631 -46.327 1.00 90.94 199 GLY A O 1
ATOM 1537 N N . TRP A 1 200 ? 1.172 -4.079 -44.627 1.00 95.81 200 TRP A N 1
ATOM 1538 C CA . TRP A 1 200 ? 1.131 -3.068 -43.581 1.00 95.81 200 TRP A CA 1
ATOM 1539 C C . TRP A 1 200 ? 2.529 -2.824 -43.023 1.00 95.81 200 TRP A C 1
ATOM 1541 O O . TRP A 1 200 ? 3.319 -3.753 -42.876 1.00 95.81 200 TRP A O 1
ATOM 1551 N N . ALA A 1 201 ? 2.820 -1.573 -42.683 1.00 94.62 201 ALA A N 1
ATOM 1552 C CA . ALA A 1 201 ? 4.094 -1.173 -42.105 1.00 94.62 201 ALA A CA 1
ATOM 1553 C C . ALA A 1 201 ? 3.899 -0.674 -40.665 1.00 94.62 201 ALA A C 1
ATOM 1555 O O . ALA A 1 201 ? 2.884 -0.025 -40.386 1.00 94.62 201 ALA A O 1
ATOM 1556 N N . PRO A 1 202 ? 4.847 -0.938 -39.751 1.00 94.12 202 PRO A N 1
ATOM 1557 C CA . PRO A 1 202 ? 4.766 -0.444 -38.383 1.00 94.12 202 PRO A CA 1
ATOM 1558 C C . PRO A 1 202 ? 4.850 1.089 -38.348 1.00 94.12 202 PRO A C 1
ATOM 1560 O O . PRO A 1 202 ? 5.639 1.712 -39.064 1.00 94.12 202 PRO A O 1
ATOM 1563 N N . VAL A 1 203 ? 4.045 1.710 -37.489 1.00 92.19 203 VAL A N 1
ATOM 1564 C CA . VAL A 1 203 ? 4.068 3.153 -37.238 1.00 92.19 203 VAL A CA 1
ATOM 1565 C C . VAL A 1 203 ? 5.361 3.508 -36.512 1.00 92.19 203 VAL A C 1
ATOM 1567 O O . VAL A 1 203 ? 5.720 2.916 -35.491 1.00 92.19 203 VAL A O 1
ATOM 1570 N N . LYS A 1 204 ? 6.069 4.516 -37.027 1.00 83.81 204 LYS A N 1
ATOM 1571 C CA . LYS A 1 204 ? 7.325 4.985 -36.437 1.00 83.81 204 LYS A CA 1
ATOM 1572 C C . LYS A 1 204 ? 7.095 5.469 -35.000 1.00 83.81 204 LYS A C 1
ATOM 1574 O O . LYS A 1 204 ? 6.279 6.354 -34.772 1.00 83.81 204 LYS A O 1
ATOM 1579 N N . GLY A 1 205 ? 7.854 4.917 -34.053 1.00 76.88 205 GLY A N 1
ATOM 1580 C CA . GLY A 1 205 ? 7.756 5.262 -32.630 1.00 76.88 205 GLY A CA 1
ATOM 1581 C C . GLY A 1 205 ? 6.638 4.541 -31.872 1.00 76.88 205 GLY A C 1
ATOM 1582 O O . GLY A 1 205 ? 6.432 4.840 -30.701 1.00 76.88 205 GLY A O 1
ATOM 1583 N N . SER A 1 206 ? 5.928 3.605 -32.512 1.00 81.62 206 SER A N 1
ATOM 1584 C CA . SER A 1 206 ? 5.053 2.679 -31.797 1.00 81.62 206 SER A CA 1
ATOM 1585 C C . SER A 1 206 ? 5.879 1.687 -30.975 1.00 81.62 206 SER A C 1
ATOM 1587 O O . SER A 1 206 ? 6.946 1.244 -31.405 1.00 81.62 206 SER A O 1
ATOM 1589 N N . GLU A 1 207 ? 5.377 1.333 -29.795 1.00 79.75 207 GLU A N 1
ATOM 1590 C CA . GLU A 1 207 ? 6.039 0.435 -28.857 1.00 79.75 207 GLU A CA 1
ATOM 1591 C C . GLU A 1 207 ? 5.093 -0.700 -28.480 1.00 79.75 207 GLU A C 1
ATOM 1593 O O . GLU A 1 207 ? 3.945 -0.488 -28.081 1.00 79.75 207 GLU A O 1
ATOM 1598 N N . ARG A 1 208 ? 5.599 -1.927 -28.600 1.00 80.69 208 ARG A N 1
ATOM 1599 C CA . ARG A 1 208 ? 4.919 -3.115 -28.102 1.00 80.69 208 ARG A CA 1
ATOM 1600 C C . ARG A 1 208 ? 5.074 -3.142 -26.589 1.00 80.69 208 ARG A C 1
ATOM 1602 O O . ARG A 1 208 ? 6.188 -3.057 -26.073 1.00 80.69 208 ARG A O 1
ATOM 1609 N N . THR A 1 209 ? 3.965 -3.289 -25.878 1.00 73.81 209 THR A N 1
ATOM 1610 C CA . THR A 1 209 ? 4.010 -3.604 -24.449 1.00 73.81 209 THR A CA 1
ATOM 1611 C C . THR A 1 209 ? 4.027 -5.122 -24.288 1.00 73.81 209 THR A C 1
ATOM 1613 O O . THR A 1 209 ? 3.535 -5.850 -25.147 1.00 73.81 209 THR A O 1
ATOM 1616 N N . ILE A 1 210 ? 4.653 -5.619 -23.225 1.00 64.12 210 ILE A N 1
ATOM 1617 C CA . ILE A 1 210 ? 4.750 -7.054 -22.925 1.00 64.12 210 ILE A CA 1
ATOM 1618 C C . ILE A 1 210 ? 3.835 -7.326 -21.731 1.00 64.12 210 ILE A C 1
ATOM 1620 O O . ILE A 1 210 ? 3.765 -6.498 -20.820 1.00 64.12 210 ILE A O 1
ATOM 1624 N N . ALA A 1 211 ? 3.126 -8.456 -21.724 1.00 59.19 211 ALA A N 1
ATOM 1625 C CA . ALA A 1 211 ? 2.340 -8.856 -20.567 1.00 59.19 211 ALA A CA 1
ATOM 1626 C C . ALA A 1 211 ? 3.267 -8.989 -19.355 1.00 59.19 211 ALA A C 1
ATOM 1628 O O . ALA A 1 211 ? 4.346 -9.570 -19.430 1.00 59.19 211 ALA A O 1
ATOM 1629 N N . VAL A 1 212 ? 2.844 -8.444 -18.226 1.00 58.31 212 VAL A N 1
ATOM 1630 C CA . VAL A 1 212 ? 3.525 -8.632 -16.945 1.00 58.31 212 VAL A CA 1
ATOM 1631 C C . VAL A 1 212 ? 2.473 -9.155 -15.990 1.00 58.31 212 VAL A C 1
ATOM 1633 O O . VAL A 1 212 ? 1.350 -8.627 -15.969 1.00 58.31 212 VAL A O 1
ATOM 1636 N N . ASP A 1 213 ? 2.821 -10.199 -15.244 1.00 59.69 213 ASP A N 1
ATOM 1637 C CA . ASP A 1 213 ? 1.982 -10.666 -14.153 1.00 59.69 213 ASP A CA 1
ATOM 1638 C C . ASP A 1 213 ? 1.790 -9.513 -13.160 1.00 59.69 213 ASP A C 1
ATOM 1640 O O . ASP A 1 213 ? 2.731 -8.808 -12.795 1.00 59.69 213 ASP A O 1
ATOM 1644 N N . ALA A 1 214 ? 0.545 -9.236 -12.790 1.00 54.56 214 ALA A N 1
ATOM 1645 C CA . ALA A 1 214 ? 0.216 -8.104 -11.946 1.00 54.56 214 ALA A CA 1
ATOM 1646 C C . ALA A 1 214 ? 0.751 -8.268 -10.519 1.00 54.56 214 ALA A C 1
ATOM 1648 O O . ALA A 1 214 ? 1.011 -7.257 -9.872 1.00 54.56 214 ALA A O 1
ATOM 1649 N N . ASP A 1 215 ? 0.907 -9.497 -10.036 1.00 46.91 215 ASP A N 1
ATOM 1650 C CA . ASP A 1 215 ? 1.424 -9.793 -8.704 1.00 46.91 215 ASP A CA 1
ATOM 1651 C C . ASP A 1 215 ? 2.965 -9.709 -8.699 1.00 46.91 215 ASP A C 1
ATOM 1653 O O . ASP A 1 215 ? 3.555 -9.165 -7.764 1.00 46.91 215 ASP A O 1
ATOM 1657 N N . GLU A 1 216 ? 3.620 -10.085 -9.802 1.00 45.00 216 GLU A N 1
ATOM 1658 C CA . GLU A 1 216 ? 5.052 -9.826 -10.038 1.00 45.00 216 GLU A CA 1
ATOM 1659 C C . GLU A 1 216 ? 5.339 -8.325 -10.254 1.00 45.00 216 GLU A C 1
ATOM 1661 O O . GLU A 1 216 ? 6.312 -7.774 -9.740 1.00 45.00 216 GLU A O 1
ATOM 1666 N N . ALA A 1 217 ? 4.431 -7.612 -10.927 1.00 39.34 217 ALA A N 1
ATOM 1667 C CA . ALA A 1 217 ? 4.475 -6.163 -11.091 1.00 39.34 217 ALA A CA 1
ATOM 1668 C C . ALA A 1 217 ? 4.284 -5.403 -9.767 1.00 39.34 217 ALA A C 1
ATOM 1670 O O . ALA A 1 217 ? 4.875 -4.334 -9.617 1.00 39.34 217 ALA A O 1
ATOM 1671 N N . LEU A 1 218 ? 3.478 -5.936 -8.840 1.00 38.62 218 LEU A N 1
ATOM 1672 C CA . LEU A 1 218 ? 3.336 -5.429 -7.470 1.00 38.62 218 LEU A CA 1
ATOM 1673 C C . LEU A 1 218 ? 4.616 -5.679 -6.656 1.00 38.62 218 LEU A C 1
ATOM 1675 O O . LEU A 1 218 ? 5.044 -4.806 -5.903 1.00 38.62 218 LEU A O 1
ATOM 1679 N N . ALA A 1 219 ? 5.285 -6.819 -6.858 1.00 38.19 219 ALA A N 1
ATOM 1680 C CA . ALA A 1 219 ? 6.613 -7.069 -6.293 1.00 38.19 219 ALA A CA 1
ATOM 1681 C C . ALA A 1 219 ? 7.696 -6.130 -6.877 1.00 38.19 219 ALA A C 1
ATOM 1683 O O . ALA A 1 219 ? 8.657 -5.794 -6.183 1.00 38.19 219 ALA A O 1
ATOM 1684 N N . GLU A 1 220 ? 7.528 -5.662 -8.121 1.00 37.03 220 GLU A N 1
ATOM 1685 C CA . GLU A 1 220 ? 8.328 -4.591 -8.739 1.00 37.03 220 GLU A CA 1
ATOM 1686 C C . GLU A 1 220 ? 7.932 -3.168 -8.288 1.00 37.03 220 GLU A C 1
ATOM 1688 O O . GLU A 1 220 ? 8.693 -2.231 -8.509 1.00 37.03 220 GLU A O 1
ATOM 1693 N N . GLU A 1 221 ? 6.777 -2.947 -7.658 1.00 35.81 221 GLU A N 1
ATOM 1694 C CA . GLU A 1 221 ? 6.393 -1.615 -7.152 1.00 35.81 221 GLU A CA 1
ATOM 1695 C C . GLU A 1 221 ? 7.189 -1.214 -5.893 1.00 35.81 221 GLU A C 1
ATOM 1697 O O . GLU A 1 221 ? 7.326 -0.028 -5.593 1.00 35.81 221 GLU A O 1
ATOM 1702 N N . LEU A 1 222 ? 7.814 -2.203 -5.241 1.00 36.19 222 LEU A N 1
ATOM 1703 C CA . LEU A 1 222 ? 8.738 -2.102 -4.101 1.00 36.19 222 LEU A CA 1
ATOM 1704 C C . LEU A 1 222 ? 10.194 -1.785 -4.526 1.00 36.19 222 LEU A C 1
ATOM 1706 O O . LEU A 1 222 ? 11.160 -2.112 -3.836 1.00 36.19 222 LEU A O 1
ATOM 1710 N N . VAL A 1 223 ? 10.385 -1.205 -5.716 1.00 40.56 223 VAL A N 1
ATOM 1711 C CA . VAL A 1 223 ? 11.694 -1.024 -6.363 1.00 40.56 223 VAL A CA 1
ATOM 1712 C C . VAL A 1 223 ? 12.052 0.464 -6.491 1.00 40.56 223 VAL A C 1
ATOM 1714 O O . VAL A 1 223 ? 11.236 1.254 -6.974 1.00 40.56 223 VAL A O 1
ATOM 1717 N N . PRO A 1 224 ? 13.286 0.885 -6.137 1.00 37.78 224 PRO A N 1
ATOM 1718 C CA . PRO A 1 224 ? 13.745 2.255 -6.337 1.00 37.78 224 PRO A CA 1
ATOM 1719 C C . PRO A 1 224 ? 13.588 2.710 -7.796 1.00 37.78 224 PRO A C 1
ATOM 1721 O O . PRO A 1 224 ? 14.116 2.091 -8.718 1.00 37.78 224 PRO A O 1
ATOM 1724 N N . LYS A 1 225 ? 12.900 3.840 -8.010 1.00 51.78 225 LYS A N 1
ATOM 1725 C CA . LYS A 1 225 ? 12.618 4.421 -9.342 1.00 51.78 225 LYS A CA 1
ATOM 1726 C C . LYS A 1 225 ? 13.794 5.202 -9.964 1.00 51.78 225 LYS A C 1
ATOM 1728 O O . LYS A 1 225 ? 13.630 5.815 -11.018 1.00 51.78 225 LYS A O 1
ATOM 1733 N N . ARG A 1 226 ? 14.976 5.215 -9.334 1.00 51.25 226 ARG A N 1
ATOM 1734 C CA . ARG A 1 226 ? 16.197 5.887 -9.833 1.00 51.25 226 ARG A CA 1
ATOM 1735 C C . ARG A 1 226 ? 17.293 4.864 -10.161 1.00 51.25 226 ARG A C 1
ATOM 1737 O O . ARG A 1 226 ? 17.276 3.796 -9.550 1.00 51.25 226 ARG A O 1
ATOM 1744 N N . PRO A 1 227 ? 18.229 5.192 -11.076 1.00 58.91 227 PRO A N 1
ATOM 1745 C CA . PRO A 1 227 ? 19.428 4.389 -11.305 1.00 58.91 227 PRO A CA 1
ATOM 1746 C C . PRO A 1 227 ? 20.168 4.150 -9.995 1.00 58.91 227 PRO A C 1
ATOM 1748 O O . PRO A 1 227 ? 20.243 5.043 -9.143 1.00 58.91 227 PRO A O 1
ATOM 1751 N N . ILE A 1 228 ? 20.701 2.952 -9.828 1.00 61.88 228 ILE A N 1
ATOM 1752 C CA . ILE A 1 228 ? 21.316 2.517 -8.572 1.00 61.88 228 ILE A CA 1
ATOM 1753 C C . ILE A 1 228 ? 22.831 2.797 -8.511 1.00 61.88 228 ILE A C 1
ATOM 1755 O O . ILE A 1 228 ? 23.447 2.643 -7.456 1.00 61.88 228 ILE A O 1
ATOM 1759 N N . GLY A 1 229 ? 23.408 3.309 -9.599 1.00 65.56 229 GLY A N 1
ATOM 1760 C CA . GLY A 1 229 ? 24.764 3.837 -9.720 1.00 65.56 229 GLY A CA 1
ATOM 1761 C C . GLY A 1 229 ? 25.818 2.827 -10.182 1.00 65.56 229 GLY A C 1
ATOM 1762 O O . GLY A 1 229 ? 26.937 2.876 -9.670 1.00 65.56 229 GLY A O 1
ATOM 1763 N N . LEU A 1 230 ? 25.482 1.910 -11.090 1.00 69.88 230 LEU A N 1
ATOM 1764 C CA . LEU A 1 230 ? 26.372 0.818 -11.514 1.00 69.88 230 LEU A CA 1
ATOM 1765 C C . LEU A 1 230 ? 27.359 1.263 -12.594 1.00 69.88 230 LEU A C 1
ATOM 1767 O O . LEU A 1 230 ? 27.016 2.051 -13.473 1.00 69.88 230 LEU A O 1
ATOM 1771 N N . THR A 1 231 ? 28.585 0.733 -12.566 1.00 81.19 231 THR A N 1
ATOM 1772 C CA . THR A 1 231 ? 29.559 0.968 -13.643 1.00 81.19 231 THR A CA 1
ATOM 1773 C C . THR A 1 231 ? 29.273 0.076 -14.854 1.00 81.19 231 THR A C 1
ATOM 1775 O O . THR A 1 231 ? 28.686 -0.997 -14.717 1.00 81.19 231 THR A O 1
ATOM 1778 N N . ILE A 1 232 ? 29.742 0.483 -16.040 1.00 87.19 232 ILE A N 1
ATOM 1779 C CA . ILE A 1 232 ? 29.599 -0.281 -17.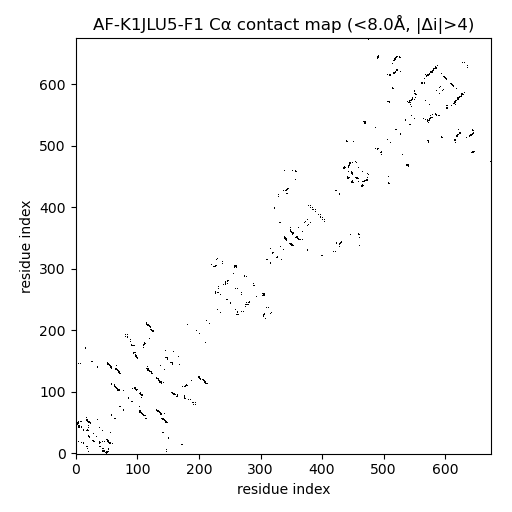295 1.00 87.19 232 ILE A CA 1
ATOM 1780 C C . ILE A 1 232 ? 30.104 -1.724 -17.151 1.00 87.19 232 ILE A C 1
ATOM 1782 O O . ILE A 1 232 ? 29.411 -2.651 -17.557 1.00 87.19 232 ILE A O 1
ATOM 1786 N N . ASP A 1 233 ? 31.252 -1.940 -16.505 1.00 80.56 233 ASP A N 1
ATOM 1787 C CA . ASP A 1 233 ? 31.796 -3.289 -16.285 1.00 80.56 233 ASP A CA 1
ATOM 1788 C C . ASP A 1 233 ? 30.928 -4.139 -15.361 1.00 80.56 233 ASP A C 1
ATOM 1790 O O . ASP A 1 233 ? 30.794 -5.351 -15.550 1.00 80.56 233 ASP A O 1
ATOM 1794 N N . GLN A 1 234 ? 30.319 -3.519 -14.352 1.00 76.62 234 GLN A N 1
ATOM 1795 C CA . GLN A 1 234 ? 29.434 -4.256 -13.472 1.00 76.62 234 GLN A CA 1
ATOM 1796 C C . GLN A 1 234 ? 28.110 -4.582 -14.178 1.00 76.62 234 GLN A C 1
ATOM 1798 O O . GLN A 1 234 ? 27.651 -5.716 -14.080 1.00 76.62 234 GLN A O 1
ATOM 1803 N N . ILE A 1 235 ? 27.544 -3.646 -14.952 1.00 87.69 235 ILE A N 1
ATOM 1804 C CA . ILE A 1 235 ? 26.367 -3.903 -15.797 1.00 87.69 235 ILE A CA 1
ATOM 1805 C C . ILE A 1 235 ? 26.667 -5.039 -16.779 1.00 87.69 235 ILE A C 1
ATOM 1807 O O . ILE A 1 235 ? 25.900 -5.994 -16.859 1.00 87.69 235 ILE A O 1
ATOM 1811 N N . ARG A 1 236 ? 27.817 -4.999 -17.460 1.00 91.12 236 ARG A N 1
ATOM 1812 C CA . ARG A 1 236 ? 28.293 -6.065 -18.350 1.00 91.12 236 ARG A CA 1
ATOM 1813 C C . ARG A 1 236 ? 28.263 -7.421 -17.656 1.00 91.12 236 ARG A C 1
ATOM 1815 O O . ARG A 1 236 ? 27.622 -8.340 -18.149 1.00 91.12 236 ARG A O 1
ATOM 1822 N N . LYS A 1 237 ? 28.882 -7.524 -16.477 1.00 82.94 237 LYS A N 1
ATOM 1823 C CA . LYS A 1 237 ? 28.914 -8.758 -15.682 1.00 82.94 237 LYS A CA 1
ATOM 1824 C C . LYS A 1 237 ? 27.513 -9.272 -15.328 1.00 82.94 237 LYS A C 1
ATOM 1826 O O . LYS A 1 237 ? 27.316 -10.483 -15.313 1.00 82.94 237 LYS A O 1
ATOM 1831 N N . LEU A 1 238 ? 26.560 -8.377 -15.051 1.00 81.25 238 LEU A N 1
ATOM 1832 C CA . LEU A 1 238 ? 25.168 -8.754 -14.776 1.00 81.25 238 LEU A CA 1
ATOM 1833 C C . LEU A 1 238 ? 24.436 -9.275 -16.010 1.00 81.25 238 LEU A C 1
ATOM 1835 O O . LEU A 1 238 ? 23.614 -10.182 -15.901 1.00 81.25 238 LEU A O 1
ATOM 1839 N N . MET A 1 239 ? 24.700 -8.672 -17.166 1.00 91.12 239 MET A N 1
ATOM 1840 C CA . MET A 1 239 ? 23.958 -8.945 -18.392 1.00 91.12 239 MET A CA 1
ATOM 1841 C C . MET A 1 239 ? 24.527 -10.134 -19.173 1.00 91.12 239 MET A C 1
ATOM 1843 O O . MET A 1 239 ? 23.757 -10.857 -19.794 1.00 91.12 239 MET A O 1
ATOM 1847 N N . THR A 1 240 ? 25.839 -10.396 -19.113 1.00 90.19 240 THR A N 1
ATOM 1848 C CA . THR A 1 240 ? 26.494 -11.478 -19.876 1.00 90.19 240 THR A CA 1
ATOM 1849 C C . THR A 1 240 ? 25.822 -12.853 -19.716 1.00 90.19 240 THR A C 1
ATOM 1851 O O . THR A 1 240 ? 25.562 -13.482 -20.739 1.00 90.19 240 THR A O 1
ATOM 1854 N N . PRO A 1 241 ? 25.455 -13.333 -18.508 1.00 85.19 241 PRO A N 1
ATOM 1855 C CA . PRO A 1 241 ? 24.769 -14.623 -18.365 1.00 85.19 241 PRO A CA 1
ATOM 1856 C C . PRO A 1 241 ? 23.358 -14.653 -18.970 1.00 85.19 241 PRO A C 1
ATOM 1858 O O . PRO A 1 241 ? 22.813 -15.723 -19.209 1.00 85.19 241 PRO A O 1
ATOM 1861 N N . ARG A 1 242 ? 22.743 -13.486 -19.195 1.00 85.88 242 ARG A N 1
ATOM 1862 C CA . ARG A 1 242 ? 21.368 -13.360 -19.697 1.00 85.88 242 ARG A CA 1
ATOM 1863 C C . ARG A 1 242 ? 21.297 -13.346 -21.219 1.00 85.88 242 ARG A C 1
ATOM 1865 O O . ARG A 1 242 ? 20.233 -13.632 -21.763 1.00 85.88 242 ARG A O 1
ATOM 1872 N N . VAL A 1 243 ? 22.419 -13.091 -21.895 1.00 88.38 243 VAL A N 1
ATOM 1873 C CA . VAL A 1 243 ? 22.524 -13.050 -23.363 1.00 88.38 243 VAL A CA 1
ATOM 1874 C C . VAL A 1 243 ? 22.024 -14.342 -24.015 1.00 88.38 243 VAL A C 1
ATOM 1876 O O . VAL A 1 243 ? 21.419 -14.297 -25.081 1.00 88.38 243 VAL A O 1
ATOM 1879 N N . GLU A 1 244 ? 22.180 -15.496 -23.360 1.00 84.06 244 GLU A N 1
ATOM 1880 C CA . GLU A 1 244 ? 21.660 -16.775 -23.865 1.00 84.06 244 GLU A CA 1
ATOM 1881 C C . GLU A 1 244 ? 20.129 -16.746 -24.066 1.00 84.06 244 GLU A C 1
ATOM 1883 O O . GLU A 1 244 ? 19.606 -17.306 -25.030 1.00 84.06 244 GLU A O 1
ATOM 1888 N N . SER A 1 245 ? 19.403 -16.009 -23.216 1.00 78.31 245 SER A N 1
ATOM 1889 C CA . SER A 1 245 ? 17.946 -15.827 -23.320 1.00 78.31 245 SER A CA 1
ATOM 1890 C C . SER A 1 245 ? 17.517 -14.814 -24.394 1.00 78.31 245 SER A C 1
ATOM 1892 O O . SER A 1 245 ? 16.345 -14.775 -24.790 1.00 78.31 245 SER A O 1
ATOM 1894 N N . TRP A 1 246 ? 18.460 -14.028 -24.929 1.00 87.06 246 TRP A N 1
ATOM 1895 C CA . TRP A 1 246 ? 18.214 -13.003 -25.952 1.00 87.06 246 TRP A CA 1
ATOM 1896 C C . TRP A 1 246 ? 17.979 -13.586 -27.354 1.00 87.06 246 TRP A C 1
ATOM 1898 O O . TRP A 1 246 ? 17.771 -12.848 -28.311 1.00 87.06 246 TRP A O 1
ATOM 1908 N N . GLY A 1 247 ? 17.916 -14.916 -27.497 1.00 71.81 247 GLY A N 1
ATOM 1909 C CA . GLY A 1 247 ? 17.343 -15.555 -28.691 1.00 71.81 247 GLY A CA 1
ATOM 1910 C C . GLY A 1 247 ? 15.853 -15.224 -28.912 1.00 71.81 247 GLY A C 1
ATOM 1911 O O . GLY A 1 247 ? 15.317 -15.449 -30.004 1.00 71.81 247 GLY A O 1
ATOM 1912 N N . SER A 1 248 ? 15.191 -14.668 -27.891 1.00 72.38 248 SER A N 1
ATOM 1913 C CA . SER A 1 248 ? 13.840 -14.108 -27.945 1.00 72.38 248 SER A CA 1
ATOM 1914 C C . SER A 1 248 ? 13.859 -12.586 -27.728 1.00 72.38 248 SER A C 1
ATOM 1916 O O . SER A 1 248 ? 14.659 -12.066 -26.953 1.00 72.38 248 SER A O 1
ATOM 1918 N N . TYR A 1 249 ? 12.972 -11.864 -28.423 1.00 73.94 249 TYR A N 1
ATOM 1919 C CA . TYR A 1 249 ? 12.947 -10.391 -28.441 1.00 73.94 249 TYR A CA 1
ATOM 1920 C C . TYR A 1 249 ? 12.667 -9.777 -27.059 1.00 73.94 249 TYR A C 1
ATOM 1922 O O . TYR A 1 249 ? 13.228 -8.743 -26.707 1.00 73.94 249 TYR A O 1
ATOM 1930 N N . THR A 1 250 ? 11.812 -10.424 -26.263 1.00 73.25 250 THR A N 1
ATOM 1931 C CA . THR A 1 250 ? 11.320 -9.898 -24.984 1.00 73.25 250 THR A CA 1
ATOM 1932 C C . THR A 1 250 ? 12.433 -9.718 -23.937 1.00 73.25 250 THR A C 1
ATOM 1934 O O . THR A 1 250 ? 12.601 -8.586 -23.481 1.00 73.25 250 THR A O 1
ATOM 1937 N N . PRO A 1 251 ? 13.240 -10.741 -23.577 1.00 78.31 251 PRO A N 1
ATOM 1938 C CA . PRO A 1 251 ? 14.374 -10.568 -22.665 1.00 78.31 251 PRO A CA 1
ATOM 1939 C C . PRO A 1 251 ? 15.410 -9.555 -23.161 1.00 78.31 251 PRO A C 1
ATOM 1941 O O . PRO A 1 251 ? 15.866 -8.723 -22.382 1.00 78.31 251 PRO A O 1
ATOM 1944 N N . TRP A 1 252 ? 15.729 -9.576 -24.461 1.00 90.19 252 TRP A N 1
ATOM 1945 C CA . TRP A 1 252 ? 16.668 -8.634 -25.076 1.00 90.19 252 TRP A CA 1
ATOM 1946 C C . TRP A 1 252 ? 16.220 -7.173 -24.916 1.00 90.19 252 TRP A C 1
ATOM 1948 O O . TRP A 1 252 ? 16.991 -6.318 -24.477 1.00 90.19 252 TRP A O 1
ATOM 1958 N N . TYR A 1 253 ? 14.950 -6.896 -25.224 1.00 85.62 253 TYR A N 1
ATOM 1959 C CA . TYR A 1 253 ? 14.346 -5.570 -25.106 1.00 85.62 253 TYR A CA 1
ATOM 1960 C C . TYR A 1 253 ? 14.271 -5.099 -23.646 1.00 85.62 253 TYR A C 1
ATOM 1962 O O . TYR A 1 253 ? 14.626 -3.961 -23.338 1.00 85.62 253 TYR A O 1
ATOM 1970 N N . GLN A 1 254 ? 13.841 -5.977 -22.733 1.00 82.25 254 GLN A N 1
ATOM 1971 C CA . GLN A 1 254 ? 13.727 -5.660 -21.309 1.00 82.25 254 GLN A CA 1
ATOM 1972 C C . GLN A 1 254 ? 15.089 -5.373 -20.668 1.00 82.25 254 GLN A C 1
ATOM 1974 O O . GLN A 1 254 ? 15.218 -4.388 -19.943 1.00 82.25 254 GLN A O 1
ATOM 1979 N N . ASP A 1 255 ? 16.108 -6.187 -20.947 1.00 90.44 255 ASP A N 1
ATOM 1980 C CA . ASP A 1 255 ? 17.460 -5.962 -20.428 1.00 90.44 255 ASP A CA 1
ATOM 1981 C C . ASP A 1 255 ? 18.077 -4.688 -21.038 1.00 90.44 255 ASP A C 1
ATOM 1983 O O . ASP A 1 255 ? 18.698 -3.905 -20.318 1.00 90.44 255 ASP A O 1
ATOM 1987 N N . GLY A 1 256 ? 17.794 -4.386 -22.312 1.00 90.69 256 GLY A N 1
ATOM 1988 C CA . GLY A 1 256 ? 18.129 -3.103 -22.943 1.00 90.69 256 GLY A CA 1
ATOM 1989 C C . GLY A 1 256 ? 17.547 -1.889 -22.213 1.00 90.69 256 GLY A C 1
ATOM 1990 O O . GLY A 1 256 ? 18.273 -0.938 -21.917 1.00 90.69 256 GLY A O 1
ATOM 1991 N N . MET A 1 257 ? 16.264 -1.940 -21.830 1.00 86.06 257 MET A N 1
ATOM 1992 C CA . MET A 1 257 ? 15.623 -0.888 -21.025 1.00 86.06 257 MET A CA 1
ATOM 1993 C C . MET A 1 257 ? 16.294 -0.708 -19.658 1.00 86.06 257 MET A C 1
ATOM 1995 O O . MET A 1 257 ? 16.426 0.424 -19.191 1.00 86.06 257 MET A O 1
ATOM 1999 N N . ARG A 1 258 ? 16.735 -1.803 -19.021 1.00 89.12 258 ARG A N 1
ATOM 2000 C CA . ARG A 1 258 ? 17.425 -1.757 -17.722 1.00 89.12 258 ARG A CA 1
ATOM 2001 C C . ARG A 1 258 ? 18.794 -1.098 -17.846 1.00 89.12 258 ARG A C 1
ATOM 2003 O O . ARG A 1 258 ? 19.111 -0.234 -17.030 1.00 89.12 258 ARG A O 1
ATOM 2010 N N . ILE A 1 259 ? 19.580 -1.464 -18.865 1.00 92.06 259 ILE A N 1
ATOM 2011 C CA . ILE A 1 259 ? 20.880 -0.836 -19.156 1.00 92.06 259 ILE A CA 1
ATOM 2012 C C . ILE A 1 259 ? 20.673 0.656 -19.440 1.00 92.06 259 ILE A C 1
ATOM 2014 O O . ILE A 1 259 ? 21.349 1.482 -18.835 1.00 92.06 259 ILE A O 1
ATOM 2018 N N . HIS A 1 260 ? 19.696 1.009 -20.280 1.00 90.75 260 HIS A N 1
ATOM 2019 C CA . HIS A 1 260 ? 19.370 2.399 -20.605 1.00 90.75 260 HIS A CA 1
ATOM 2020 C C . HIS A 1 260 ? 18.944 3.211 -19.378 1.00 90.75 260 HIS A C 1
ATOM 2022 O O . HIS A 1 260 ? 19.395 4.341 -19.197 1.00 90.75 260 HIS A O 1
ATOM 2028 N N . HIS A 1 261 ? 18.077 2.660 -18.522 1.00 83.44 261 HIS A N 1
ATOM 2029 C CA . HIS A 1 261 ? 17.683 3.306 -17.268 1.00 83.44 261 HIS A CA 1
ATOM 2030 C C . HIS A 1 261 ? 18.907 3.558 -16.386 1.00 83.44 261 HIS A C 1
ATOM 2032 O O . HIS A 1 261 ? 19.123 4.694 -15.972 1.00 83.44 261 HIS A O 1
ATOM 2038 N N . GLU A 1 262 ? 19.742 2.539 -16.175 1.00 81.19 262 GLU A N 1
ATOM 2039 C CA . GLU A 1 262 ? 20.888 2.600 -15.268 1.00 81.19 262 GLU A CA 1
ATOM 2040 C C . GLU A 1 262 ? 21.985 3.567 -15.725 1.00 81.19 262 GLU A C 1
ATOM 2042 O O . GLU A 1 262 ? 22.524 4.324 -14.919 1.00 81.19 262 GLU A O 1
ATOM 2047 N N . THR A 1 263 ? 22.287 3.590 -17.025 1.00 86.44 263 THR A N 1
ATOM 2048 C CA . THR A 1 263 ? 23.278 4.507 -17.610 1.00 86.44 263 THR A CA 1
ATOM 2049 C C . THR A 1 263 ? 22.685 5.860 -17.980 1.00 86.44 263 THR A C 1
ATOM 2051 O O . THR A 1 263 ? 23.378 6.710 -18.538 1.00 86.44 263 THR A O 1
ATOM 2054 N N . THR A 1 264 ? 21.402 6.092 -17.693 1.00 81.12 264 THR A N 1
ATOM 2055 C CA . THR A 1 264 ? 20.667 7.296 -18.107 1.00 81.12 264 THR A CA 1
ATOM 2056 C C . THR A 1 264 ? 20.732 7.558 -19.621 1.00 81.12 264 THR A C 1
ATOM 2058 O O . THR A 1 264 ? 20.759 8.706 -20.056 1.00 81.12 264 THR A O 1
ATOM 2061 N N . GLY A 1 265 ? 20.772 6.491 -20.424 1.00 86.69 265 GLY A N 1
ATOM 2062 C CA . GLY A 1 265 ? 20.817 6.552 -21.886 1.00 86.69 265 GLY A CA 1
ATOM 2063 C C . GLY A 1 265 ? 22.180 6.929 -22.476 1.00 86.69 265 GLY A C 1
ATOM 2064 O O . GLY A 1 265 ? 22.232 7.371 -23.624 1.00 86.69 265 GLY A O 1
ATOM 2065 N N . SER A 1 266 ? 23.278 6.786 -21.722 1.00 89.88 266 SER A N 1
ATOM 2066 C CA . SER A 1 266 ? 24.607 7.224 -22.171 1.00 89.88 266 SER A CA 1
ATOM 2067 C C . SER A 1 266 ? 25.130 6.454 -23.403 1.00 89.88 266 SER A C 1
ATOM 2069 O O . SER A 1 266 ? 24.768 5.286 -23.591 1.00 89.88 266 SER A O 1
ATOM 2071 N N . PRO A 1 267 ? 26.021 7.057 -24.224 1.00 94.00 267 PRO A N 1
ATOM 2072 C CA . PRO A 1 267 ? 26.659 6.379 -25.359 1.00 94.00 267 PRO A CA 1
ATOM 2073 C C . PRO A 1 267 ? 27.411 5.100 -24.969 1.00 94.00 267 PRO A C 1
ATOM 2075 O O . PRO A 1 267 ? 27.424 4.130 -25.720 1.00 94.00 267 PRO A O 1
ATOM 2078 N N . GLU A 1 268 ? 28.004 5.070 -23.775 1.00 92.06 268 GLU A N 1
ATOM 2079 C CA . GLU A 1 268 ? 28.703 3.900 -23.239 1.00 92.06 268 GLU A CA 1
ATOM 2080 C C . GLU A 1 268 ? 27.730 2.763 -22.900 1.00 92.06 268 GLU A C 1
ATOM 2082 O O . GLU A 1 268 ? 28.065 1.593 -23.073 1.00 92.06 268 GLU A O 1
ATOM 2087 N N . GLY A 1 269 ? 26.512 3.095 -22.453 1.00 94.38 269 GLY A N 1
ATOM 2088 C CA . GLY A 1 269 ? 25.441 2.119 -22.254 1.00 94.38 269 GLY A CA 1
ATOM 2089 C C . GLY A 1 269 ? 24.944 1.514 -23.567 1.00 94.38 269 GLY A C 1
ATOM 2090 O O . GLY A 1 269 ? 24.752 0.302 -23.635 1.00 94.38 269 GLY A O 1
ATOM 2091 N N . LEU A 1 270 ? 24.801 2.337 -24.613 1.00 96.44 270 LEU A N 1
ATOM 2092 C CA . LEU A 1 270 ? 24.451 1.872 -25.960 1.00 96.44 270 LEU A CA 1
ATOM 2093 C C . LEU A 1 270 ? 25.530 0.939 -26.518 1.00 96.44 270 LEU A C 1
ATOM 2095 O O . LEU A 1 270 ? 25.216 -0.156 -26.979 1.00 96.44 270 LEU A O 1
ATOM 2099 N N . ALA A 1 271 ? 26.798 1.345 -26.427 1.00 96.56 271 ALA A N 1
ATOM 2100 C CA . ALA A 1 271 ? 27.923 0.529 -26.875 1.00 96.56 271 ALA A CA 1
ATOM 2101 C C . ALA A 1 271 ? 27.975 -0.825 -26.146 1.00 96.56 271 ALA A C 1
ATOM 2103 O O . ALA A 1 271 ? 28.187 -1.856 -26.779 1.00 96.56 271 ALA A O 1
ATOM 2104 N N . LEU A 1 272 ? 27.723 -0.839 -24.829 1.00 96.81 272 LEU A N 1
ATOM 2105 C CA . LEU A 1 272 ? 27.637 -2.076 -24.051 1.00 96.81 272 LEU A CA 1
ATOM 2106 C C . LEU A 1 272 ? 26.484 -2.976 -24.517 1.00 96.81 272 LEU A C 1
ATOM 2108 O O . LEU A 1 272 ? 26.663 -4.188 -24.641 1.00 96.81 272 LEU A O 1
ATOM 2112 N N . TRP A 1 273 ? 25.295 -2.409 -24.732 1.00 96.69 273 TRP A N 1
ATOM 2113 C CA . TRP A 1 273 ? 24.136 -3.198 -25.143 1.00 96.69 273 TRP A CA 1
ATOM 2114 C C . TRP A 1 273 ? 24.324 -3.794 -26.540 1.00 96.69 273 TRP A C 1
ATOM 2116 O O . TRP A 1 273 ? 24.007 -4.967 -26.729 1.00 96.69 273 TRP A O 1
ATOM 2126 N N . ASP A 1 274 ? 24.905 -3.050 -27.485 1.00 97.00 274 ASP A N 1
ATOM 2127 C CA . ASP A 1 274 ? 25.259 -3.575 -28.808 1.00 97.00 274 ASP A CA 1
ATOM 2128 C C . ASP A 1 274 ? 26.277 -4.718 -28.724 1.00 97.00 274 ASP A C 1
ATOM 2130 O O . ASP A 1 274 ? 26.049 -5.789 -29.281 1.00 97.00 274 ASP A O 1
ATOM 2134 N N . GLU A 1 275 ? 27.357 -4.539 -27.962 1.00 96.44 275 GLU A N 1
ATOM 2135 C CA . GLU A 1 275 ? 28.396 -5.560 -27.805 1.00 96.44 275 GLU A CA 1
ATOM 2136 C C . GLU A 1 275 ? 27.847 -6.879 -27.233 1.00 96.44 275 GLU A C 1
ATOM 2138 O O . GLU A 1 275 ? 28.227 -7.969 -27.666 1.00 96.44 275 GLU A O 1
ATOM 2143 N N . LEU A 1 276 ? 26.935 -6.798 -26.259 1.00 95.38 276 LEU A N 1
ATOM 2144 C CA . LEU A 1 276 ? 26.251 -7.973 -25.717 1.00 95.38 276 LEU A CA 1
ATOM 2145 C C . LEU A 1 276 ? 25.242 -8.550 -26.720 1.00 95.38 276 LEU A C 1
ATOM 2147 O O . LEU A 1 276 ? 25.064 -9.764 -26.786 1.00 95.38 276 LEU A O 1
ATOM 2151 N N . SER A 1 277 ? 24.601 -7.698 -27.523 1.00 94.50 277 SER A N 1
ATOM 2152 C CA . SER A 1 277 ? 23.626 -8.118 -28.535 1.00 94.50 277 SER A CA 1
ATOM 2153 C C . SER A 1 277 ? 24.287 -8.901 -29.665 1.00 94.50 277 SER A C 1
ATOM 2155 O O . SER A 1 277 ? 23.703 -9.874 -30.129 1.00 94.50 277 SER A O 1
ATOM 2157 N N . GLN A 1 278 ? 25.522 -8.555 -30.048 1.00 94.50 278 GLN A N 1
ATOM 2158 C CA . GLN A 1 278 ? 26.324 -9.293 -31.038 1.00 94.50 278 GLN A CA 1
ATOM 2159 C C . GLN A 1 278 ? 26.554 -10.766 -30.661 1.00 94.50 278 GLN A C 1
ATOM 2161 O O . GLN A 1 278 ? 26.823 -11.596 -31.527 1.00 94.50 278 GLN A O 1
ATOM 2166 N N . GLN A 1 279 ? 26.453 -11.100 -29.372 1.00 91.38 279 GLN A N 1
ATOM 2167 C CA . GLN A 1 279 ? 26.630 -12.457 -28.853 1.00 91.38 279 GLN A CA 1
ATOM 2168 C C . GLN A 1 279 ? 25.317 -13.263 -28.833 1.00 91.38 279 GLN A C 1
ATOM 2170 O O . GLN A 1 279 ? 25.345 -14.472 -28.600 1.00 91.38 279 GLN A O 1
ATOM 2175 N N . ALA A 1 280 ? 24.168 -12.621 -29.072 1.00 87.44 280 ALA A N 1
ATOM 2176 C CA . ALA A 1 280 ? 22.869 -13.279 -29.117 1.00 87.44 280 ALA A CA 1
ATOM 2177 C C . ALA A 1 280 ? 22.639 -13.998 -30.458 1.00 87.44 280 ALA A C 1
ATOM 2179 O O . ALA A 1 280 ? 23.140 -13.601 -31.507 1.00 87.44 280 ALA A O 1
ATOM 2180 N N . ALA A 1 281 ? 21.804 -15.040 -30.446 1.00 82.44 281 ALA A N 1
ATOM 2181 C CA . ALA A 1 281 ? 21.550 -15.867 -31.630 1.00 82.44 281 ALA A CA 1
ATOM 2182 C C . ALA A 1 281 ? 20.833 -15.139 -32.793 1.00 82.44 281 ALA A C 1
ATOM 2184 O O . ALA A 1 281 ? 20.847 -15.639 -33.916 1.00 82.44 281 ALA A O 1
ATOM 2185 N N . LYS A 1 282 ? 20.185 -13.992 -32.534 1.00 82.44 282 LYS A N 1
ATOM 2186 C CA . LYS A 1 282 ? 19.418 -13.190 -33.509 1.00 82.44 282 LYS A CA 1
ATOM 2187 C C . LYS A 1 282 ? 19.866 -11.722 -33.511 1.00 82.44 282 LYS A C 1
ATOM 2189 O O . LYS A 1 282 ? 19.090 -10.833 -33.173 1.00 82.44 282 LYS A O 1
ATOM 2194 N N . TYR A 1 283 ? 21.136 -11.483 -33.826 1.00 90.31 283 TYR A N 1
ATOM 2195 C CA . TYR A 1 283 ? 21.682 -10.132 -33.953 1.00 90.31 283 TYR A CA 1
ATOM 2196 C C . TYR A 1 283 ? 21.530 -9.590 -35.381 1.00 90.31 283 TYR A C 1
ATOM 2198 O O . TYR A 1 283 ? 22.094 -10.157 -36.317 1.00 90.31 283 TYR A O 1
ATOM 2206 N N . ASP A 1 284 ? 20.831 -8.461 -35.523 1.00 84.81 284 ASP A N 1
ATOM 2207 C CA . ASP A 1 284 ? 20.478 -7.858 -36.820 1.00 84.81 284 ASP A CA 1
ATOM 2208 C C . ASP A 1 284 ? 21.288 -6.582 -37.155 1.00 84.81 284 ASP A C 1
ATOM 2210 O O . ASP A 1 284 ? 20.953 -5.846 -38.083 1.00 84.81 284 ASP A O 1
ATOM 2214 N N . GLY A 1 285 ? 22.388 -6.325 -36.435 1.00 91.81 285 GLY A N 1
ATOM 2215 C CA . GLY A 1 285 ? 23.295 -5.196 -36.685 1.00 91.81 285 GLY A CA 1
ATOM 2216 C C . GLY A 1 285 ? 23.042 -3.955 -35.818 1.00 91.81 285 GLY A C 1
ATOM 2217 O O . GLY A 1 285 ? 21.962 -3.757 -35.261 1.00 91.81 285 GLY A O 1
ATOM 2218 N N . PHE A 1 286 ? 24.063 -3.096 -35.721 1.00 93.69 286 PHE A N 1
ATOM 2219 C CA . PHE A 1 286 ? 24.076 -1.925 -34.833 1.00 93.69 286 PHE A CA 1
ATOM 2220 C C . PHE A 1 286 ? 22.934 -0.934 -35.099 1.00 93.69 286 PHE A C 1
ATOM 2222 O O . PHE A 1 286 ? 22.385 -0.375 -34.153 1.00 93.69 286 PHE A O 1
ATOM 2229 N N . GLU A 1 287 ? 22.534 -0.743 -36.362 1.00 91.31 287 GLU A N 1
ATOM 2230 C CA . GLU A 1 287 ? 21.445 0.182 -36.717 1.00 91.31 287 GLU A CA 1
ATOM 2231 C C . GLU A 1 287 ? 20.124 -0.175 -36.016 1.00 91.31 287 GLU A C 1
ATOM 2233 O O . GLU A 1 287 ? 19.406 0.721 -35.570 1.00 91.31 287 GLU A O 1
ATOM 2238 N N . GLU A 1 288 ? 19.806 -1.466 -35.856 1.00 88.81 288 GLU A N 1
ATOM 2239 C CA . GLU A 1 288 ? 18.596 -1.886 -35.141 1.00 88.81 288 GLU A CA 1
ATOM 2240 C C . GLU A 1 288 ? 18.734 -1.714 -33.620 1.00 88.81 288 GLU A C 1
ATOM 2242 O O . GLU A 1 288 ? 17.771 -1.305 -32.966 1.00 88.81 288 GLU A O 1
ATOM 2247 N N . VAL A 1 289 ? 19.928 -1.921 -33.051 1.00 92.19 289 VAL A N 1
ATOM 2248 C CA . VAL A 1 289 ? 20.197 -1.659 -31.624 1.00 92.19 289 VAL A CA 1
ATOM 2249 C C . VAL A 1 289 ? 20.070 -0.165 -31.309 1.00 92.19 289 VAL A C 1
ATOM 2251 O O . VAL A 1 289 ? 19.342 0.215 -30.391 1.00 92.19 289 VAL A O 1
ATOM 2254 N N . GLU A 1 290 ? 20.720 0.700 -32.091 1.00 93.94 290 GLU A N 1
ATOM 2255 C CA . GLU A 1 290 ? 20.700 2.158 -31.915 1.00 93.94 290 GLU A CA 1
ATOM 2256 C C . GLU A 1 290 ? 19.282 2.726 -32.059 1.00 93.94 290 GLU A C 1
ATOM 2258 O O . GLU A 1 290 ? 18.813 3.511 -31.226 1.00 93.94 290 GLU A O 1
ATOM 2263 N N . LYS A 1 291 ? 18.552 2.269 -33.080 1.00 88.31 291 LYS A N 1
ATOM 2264 C CA . LYS A 1 291 ? 17.157 2.649 -33.318 1.00 88.31 291 LYS A CA 1
ATOM 2265 C C . LYS A 1 291 ? 16.249 2.280 -32.148 1.00 88.31 291 LYS A C 1
ATOM 2267 O O . LYS A 1 291 ? 15.359 3.065 -31.824 1.00 88.31 291 LYS A O 1
ATOM 2272 N N . LYS A 1 292 ? 16.456 1.121 -31.510 1.00 87.19 292 LYS A N 1
ATOM 2273 C CA . LYS A 1 292 ? 15.691 0.701 -30.322 1.00 87.19 292 LYS A CA 1
ATOM 2274 C C . LYS A 1 292 ? 16.122 1.447 -29.066 1.00 87.19 292 LYS A C 1
ATOM 2276 O O . LYS A 1 292 ? 15.268 1.889 -28.310 1.00 87.19 292 LYS A O 1
ATOM 2281 N N . TRP A 1 293 ? 17.415 1.688 -28.876 1.00 90.44 293 TRP A N 1
ATOM 2282 C CA . TRP A 1 293 ? 17.920 2.479 -27.750 1.00 90.44 293 TRP A CA 1
ATOM 2283 C C . TRP A 1 293 ? 17.300 3.879 -27.708 1.00 90.44 293 TRP A C 1
ATOM 2285 O O . TRP A 1 293 ? 16.918 4.371 -26.647 1.00 90.44 293 TRP A O 1
ATOM 2295 N N . ALA A 1 294 ? 17.116 4.499 -28.876 1.00 85.50 294 ALA A N 1
ATOM 2296 C CA . ALA A 1 294 ? 16.480 5.805 -28.994 1.00 85.50 294 ALA A CA 1
ATOM 2297 C C . ALA A 1 294 ? 15.013 5.830 -28.517 1.00 85.50 294 ALA A C 1
ATOM 2299 O O . ALA A 1 294 ? 14.549 6.889 -28.081 1.00 85.50 294 ALA A O 1
ATOM 2300 N N . THR A 1 295 ? 14.282 4.704 -28.556 1.00 80.81 295 THR A N 1
ATOM 2301 C CA . THR A 1 295 ? 12.873 4.657 -28.115 1.00 80.81 295 THR A CA 1
ATOM 2302 C C . THR A 1 295 ? 12.743 4.732 -26.593 1.00 80.81 295 THR A C 1
ATOM 2304 O O . THR A 1 295 ? 11.778 5.289 -26.079 1.00 80.81 295 THR A O 1
ATOM 2307 N N . PHE A 1 296 ? 13.758 4.302 -25.839 1.00 78.81 296 PHE A N 1
ATOM 2308 C CA . PHE A 1 296 ? 13.732 4.290 -24.371 1.00 78.81 296 PHE A CA 1
ATOM 2309 C C . PHE A 1 296 ? 13.714 5.682 -23.710 1.00 78.81 296 PHE A C 1
ATOM 2311 O O . PHE A 1 296 ? 13.423 5.801 -22.520 1.00 78.81 296 PHE A O 1
ATOM 2318 N N . ASN A 1 297 ? 13.975 6.754 -24.465 1.00 62.62 297 ASN A N 1
ATOM 2319 C CA . ASN A 1 297 ? 13.919 8.139 -23.981 1.00 62.62 297 ASN A CA 1
ATOM 2320 C C . ASN A 1 297 ? 12.491 8.713 -23.875 1.00 62.62 297 ASN A C 1
ATOM 2322 O O . ASN A 1 297 ? 12.304 9.861 -23.453 1.00 62.62 297 ASN A O 1
ATOM 2326 N N . ASN A 1 298 ? 11.470 7.944 -24.257 1.00 56.09 298 ASN A N 1
ATOM 2327 C CA . ASN A 1 298 ? 10.091 8.409 -24.301 1.00 56.09 298 ASN A CA 1
ATOM 2328 C C . ASN A 1 298 ? 9.437 8.366 -22.904 1.00 56.09 298 ASN A C 1
ATOM 2330 O O . ASN A 1 298 ? 9.292 7.310 -22.291 1.00 56.09 298 ASN A O 1
ATOM 2334 N N . ARG A 1 299 ? 8.994 9.524 -22.388 1.00 39.69 299 ARG A N 1
ATOM 2335 C CA . ARG A 1 299 ? 8.494 9.721 -21.001 1.00 39.69 299 ARG A CA 1
ATOM 2336 C C . ARG A 1 299 ? 7.169 9.001 -20.654 1.00 39.69 299 ARG A C 1
ATOM 2338 O O . ARG A 1 299 ? 6.579 9.302 -19.619 1.00 39.69 299 ARG A O 1
ATOM 2345 N N . GLY A 1 300 ? 6.689 8.095 -21.507 1.00 34.44 300 GLY A N 1
ATOM 2346 C CA . GLY A 1 300 ? 5.438 7.342 -21.343 1.00 34.44 300 GLY A CA 1
ATOM 2347 C C . GLY A 1 300 ? 5.606 5.843 -21.060 1.00 34.44 300 GLY A C 1
ATOM 2348 O O . GLY A 1 300 ? 4.629 5.202 -20.677 1.00 34.44 300 GLY A O 1
ATOM 2349 N N . LEU A 1 301 ? 6.810 5.280 -21.215 1.00 43.59 301 LEU A N 1
ATOM 2350 C CA . LEU A 1 301 ? 7.070 3.863 -20.951 1.00 43.59 301 LEU A CA 1
ATOM 2351 C C . LEU A 1 301 ? 7.321 3.578 -19.469 1.00 43.59 301 LEU A C 1
ATOM 2353 O O . LEU A 1 301 ? 7.992 4.340 -18.770 1.00 43.59 301 LEU A O 1
ATOM 2357 N N . ARG A 1 302 ? 6.843 2.418 -19.001 1.00 50.31 302 ARG A N 1
ATOM 2358 C CA . ARG A 1 302 ? 7.230 1.855 -17.701 1.00 50.31 302 ARG A CA 1
ATOM 2359 C C . ARG A 1 302 ? 8.729 1.535 -17.741 1.00 50.31 302 ARG A C 1
ATOM 2361 O O . ARG A 1 302 ? 9.146 0.621 -18.440 1.00 50.31 302 ARG A O 1
ATOM 2368 N N . SER A 1 303 ? 9.540 2.296 -17.010 1.00 55.12 303 SER A N 1
ATOM 2369 C CA . SER A 1 303 ? 10.983 2.070 -16.909 1.00 55.12 303 SER A CA 1
ATOM 2370 C C . SER A 1 303 ? 11.274 0.785 -16.132 1.00 55.12 303 SER A C 1
ATOM 2372 O O . SER A 1 303 ? 10.983 0.721 -14.934 1.00 55.12 303 SER A O 1
ATOM 2374 N N . LEU A 1 304 ? 11.874 -0.213 -16.784 1.00 62.50 304 LEU A N 1
ATOM 2375 C CA . LEU A 1 304 ? 12.480 -1.341 -16.079 1.00 62.50 304 LEU A CA 1
ATOM 2376 C C . LEU A 1 304 ? 13.818 -0.879 -15.512 1.00 62.50 304 LEU A C 1
ATOM 2378 O O . LEU A 1 304 ? 14.658 -0.361 -16.242 1.00 62.50 304 LEU A O 1
ATOM 2382 N N . THR A 1 305 ? 14.003 -1.025 -14.204 1.00 68.44 305 THR A N 1
ATOM 2383 C CA . THR A 1 305 ? 15.229 -0.581 -13.533 1.00 68.44 305 THR A CA 1
ATOM 2384 C C . THR A 1 305 ? 16.230 -1.722 -13.446 1.00 68.44 305 THR A C 1
ATOM 2386 O O . THR A 1 305 ? 15.858 -2.896 -13.485 1.00 68.44 305 THR A O 1
ATOM 2389 N N . MET A 1 306 ? 17.514 -1.417 -13.272 1.00 73.56 306 MET A N 1
ATOM 2390 C CA . MET A 1 306 ? 18.508 -2.467 -13.035 1.00 73.56 306 MET A CA 1
ATOM 2391 C C . MET A 1 306 ? 18.312 -3.165 -11.681 1.00 73.56 306 MET A C 1
ATOM 2393 O O . MET A 1 306 ? 18.920 -4.198 -11.440 1.00 73.56 306 MET A O 1
ATOM 2397 N N . TRP A 1 307 ? 17.440 -2.655 -10.802 1.00 60.16 307 TRP A N 1
ATOM 2398 C CA . TRP A 1 307 ? 17.314 -3.096 -9.415 1.00 60.16 307 TRP A CA 1
ATOM 2399 C C . TRP A 1 307 ? 16.949 -4.567 -9.203 1.00 60.16 307 TRP A C 1
ATOM 2401 O O . TRP A 1 307 ? 17.616 -5.172 -8.378 1.00 60.16 307 TRP A O 1
ATOM 2411 N N . PRO A 1 308 ? 15.977 -5.195 -9.893 1.00 59.41 308 PRO A N 1
ATOM 2412 C CA . PRO A 1 308 ? 15.673 -6.610 -9.664 1.00 59.41 308 PRO A CA 1
ATOM 2413 C C . PRO A 1 308 ? 16.862 -7.514 -10.003 1.00 59.41 308 PRO A C 1
ATOM 2415 O O . PRO A 1 308 ? 17.224 -8.373 -9.204 1.00 59.41 308 PRO A O 1
ATOM 2418 N N . ILE A 1 309 ? 17.549 -7.231 -11.116 1.00 67.50 309 ILE A N 1
ATOM 2419 C CA . ILE A 1 309 ? 18.731 -7.989 -11.549 1.00 67.50 309 ILE A CA 1
ATOM 2420 C C . ILE A 1 309 ? 19.922 -7.667 -10.657 1.00 67.50 309 ILE A C 1
ATOM 2422 O O . ILE A 1 309 ? 20.630 -8.556 -10.217 1.00 67.50 309 ILE A O 1
ATOM 2426 N N . ALA A 1 310 ? 20.121 -6.402 -10.312 1.00 59.56 310 ALA A N 1
ATOM 2427 C CA . ALA A 1 310 ? 21.094 -5.981 -9.321 1.00 59.56 310 ALA A CA 1
ATOM 2428 C C . ALA A 1 310 ? 20.750 -6.457 -7.910 1.00 59.56 310 ALA A C 1
ATOM 2430 O O . ALA A 1 310 ? 21.606 -6.424 -7.050 1.00 59.56 310 ALA A O 1
ATOM 2431 N N . ARG A 1 311 ? 19.530 -6.874 -7.601 1.00 53.62 311 ARG A N 1
ATOM 2432 C CA . ARG A 1 311 ? 19.178 -7.483 -6.316 1.00 53.62 311 ARG A CA 1
ATOM 2433 C C . ARG A 1 311 ? 19.533 -8.962 -6.362 1.00 53.62 311 ARG A C 1
ATOM 2435 O O . ARG A 1 311 ? 20.242 -9.430 -5.477 1.00 53.62 311 ARG A O 1
ATOM 2442 N N . GLU A 1 312 ? 19.140 -9.645 -7.436 1.00 49.78 312 GLU A N 1
ATOM 2443 C CA . GLU A 1 312 ? 19.562 -11.017 -7.755 1.00 49.78 312 GLU A CA 1
ATOM 2444 C C . GLU A 1 312 ? 21.092 -11.144 -7.819 1.00 49.78 312 GLU A C 1
ATOM 2446 O O . GLU A 1 312 ? 21.658 -12.134 -7.363 1.00 49.78 312 GLU A O 1
ATOM 2451 N N . ALA A 1 313 ? 21.769 -10.098 -8.294 1.00 48.22 313 ALA A N 1
ATOM 2452 C CA . ALA A 1 313 ? 23.210 -10.049 -8.500 1.00 48.22 313 ALA A CA 1
ATOM 2453 C C . ALA A 1 313 ? 23.968 -9.053 -7.599 1.00 48.22 313 ALA A C 1
ATOM 2455 O O . ALA A 1 313 ? 25.167 -8.847 -7.771 1.00 48.22 313 ALA A O 1
ATOM 2456 N N . ARG A 1 314 ? 23.280 -8.492 -6.599 1.00 52.88 314 ARG A N 1
ATOM 2457 C CA . ARG A 1 314 ? 23.796 -7.723 -5.450 1.00 52.88 314 ARG A CA 1
ATOM 2458 C C . ARG A 1 314 ? 24.502 -6.353 -5.707 1.00 52.88 314 ARG A C 1
ATOM 2460 O O . ARG A 1 314 ? 25.671 -6.225 -5.374 1.00 52.88 314 ARG A O 1
ATOM 2467 N N . MET A 1 315 ? 23.833 -5.270 -6.173 1.00 48.09 315 MET A N 1
ATOM 2468 C CA . MET A 1 315 ? 24.484 -4.009 -6.621 1.00 48.09 315 MET A CA 1
ATOM 2469 C C . MET A 1 315 ? 24.006 -2.579 -6.147 1.00 48.09 315 MET A C 1
ATOM 2471 O O . MET A 1 315 ? 24.870 -1.713 -6.165 1.00 48.09 315 MET A O 1
ATOM 2475 N N . VAL A 1 316 ? 22.811 -2.243 -5.582 1.00 45.88 316 VAL A N 1
ATOM 2476 C CA . VAL A 1 316 ? 22.713 -1.058 -4.614 1.00 45.88 316 VAL A CA 1
ATOM 2477 C C . VAL A 1 316 ? 23.543 -1.352 -3.380 1.00 45.88 316 VAL A C 1
ATOM 2479 O O . VAL A 1 316 ? 24.104 -0.473 -2.727 1.00 45.88 316 VAL A O 1
ATOM 2482 N N . ILE A 1 317 ? 23.651 -2.648 -3.124 1.00 44.94 317 ILE A N 1
ATOM 2483 C CA . ILE A 1 317 ? 24.712 -3.266 -2.373 1.00 44.94 317 ILE A CA 1
ATOM 2484 C C . ILE A 1 317 ? 26.053 -2.586 -2.721 1.00 44.94 317 ILE A C 1
ATOM 2486 O O . ILE A 1 317 ? 26.609 -2.065 -1.792 1.00 44.94 317 ILE A O 1
ATOM 2490 N N . ALA A 1 318 ? 26.497 -2.286 -3.947 1.00 41.47 318 ALA A N 1
ATOM 2491 C CA . ALA A 1 318 ? 27.818 -1.655 -4.182 1.00 41.47 318 ALA A CA 1
ATOM 2492 C C . ALA A 1 318 ? 28.122 -0.337 -3.405 1.00 41.47 318 ALA A C 1
ATOM 2494 O O . ALA A 1 318 ? 29.246 -0.152 -2.936 1.00 41.47 318 ALA A O 1
ATOM 2495 N N . ARG A 1 319 ? 27.156 0.581 -3.197 1.00 51.94 319 ARG A N 1
ATOM 2496 C CA . ARG A 1 319 ? 27.335 1.744 -2.282 1.00 51.94 319 ARG A CA 1
ATOM 2497 C C . ARG A 1 319 ? 26.971 1.414 -0.839 1.00 51.94 319 ARG A C 1
ATOM 2499 O O . ARG A 1 319 ? 27.644 1.876 0.076 1.00 51.94 319 ARG A O 1
ATOM 2506 N N . ALA A 1 320 ? 25.956 0.581 -0.640 1.00 56.12 320 ALA A N 1
ATOM 2507 C CA . ALA A 1 320 ? 25.637 -0.034 0.645 1.00 56.12 320 ALA A CA 1
ATOM 2508 C C . ALA A 1 320 ? 26.646 -1.130 1.061 1.00 56.12 320 ALA A C 1
ATOM 2510 O O . ALA A 1 320 ? 26.403 -1.851 2.013 1.00 56.12 320 ALA A O 1
ATOM 2511 N N . GLU A 1 321 ? 27.757 -1.271 0.345 1.00 62.12 321 GLU A N 1
ATOM 2512 C CA . GLU A 1 321 ? 28.912 -2.124 0.598 1.00 62.12 321 GLU A CA 1
ATOM 2513 C C . GLU A 1 321 ? 30.059 -1.229 1.056 1.00 62.12 321 GLU A C 1
ATOM 2515 O O . GLU A 1 321 ? 30.902 -1.659 1.837 1.00 62.12 321 GLU A O 1
ATOM 2520 N N . ALA A 1 322 ? 30.068 0.041 0.631 1.00 71.62 322 ALA A N 1
ATOM 2521 C CA . ALA A 1 322 ? 31.033 1.015 1.093 1.00 71.62 322 ALA A CA 1
ATOM 2522 C C . ALA A 1 322 ? 30.854 1.236 2.596 1.00 71.62 322 ALA A C 1
ATOM 2524 O O . ALA A 1 322 ? 29.771 1.560 3.087 1.00 71.62 322 ALA A O 1
ATOM 2525 N N . PHE A 1 323 ? 31.938 1.074 3.340 1.00 81.62 323 PHE A N 1
ATOM 2526 C CA . PHE A 1 323 ? 31.986 1.279 4.782 1.00 81.62 323 PHE A CA 1
ATOM 2527 C C . PHE A 1 323 ? 32.143 2.772 5.127 1.00 81.62 323 PHE A C 1
ATOM 2529 O O . PHE A 1 323 ? 33.151 3.229 5.679 1.00 81.62 323 PHE A O 1
ATOM 2536 N N . THR A 1 324 ? 31.143 3.561 4.729 1.00 82.06 324 THR A N 1
ATOM 2537 C CA . THR A 1 324 ? 31.062 5.022 4.876 1.00 82.06 324 THR A CA 1
ATOM 2538 C C . THR A 1 324 ? 29.691 5.438 5.409 1.00 82.06 324 THR A C 1
ATOM 2540 O O . THR A 1 324 ? 28.771 4.631 5.491 1.00 82.06 324 THR A O 1
ATOM 2543 N N . GLU A 1 325 ? 29.538 6.710 5.776 1.00 75.75 325 GLU A N 1
ATOM 2544 C CA . GLU A 1 325 ? 28.272 7.239 6.305 1.00 75.75 325 GLU A CA 1
ATOM 2545 C C . GLU A 1 325 ? 27.163 7.264 5.244 1.00 75.75 325 GLU A C 1
ATOM 2547 O O . GLU A 1 325 ? 26.024 6.906 5.528 1.00 75.75 325 GLU A O 1
ATOM 2552 N N . ASP A 1 326 ? 27.504 7.618 4.003 1.00 72.00 326 ASP A N 1
ATOM 2553 C CA . ASP A 1 326 ? 26.567 7.546 2.878 1.00 72.00 326 ASP A CA 1
ATOM 2554 C C . ASP A 1 326 ? 26.205 6.090 2.564 1.00 72.00 326 ASP A C 1
ATOM 2556 O O . ASP A 1 326 ? 25.043 5.776 2.320 1.00 72.00 326 ASP A O 1
ATOM 2560 N N . GLY A 1 327 ? 27.180 5.176 2.646 1.00 75.12 327 GLY A N 1
ATOM 2561 C CA . GLY A 1 327 ? 26.925 3.744 2.519 1.00 75.12 327 GLY A CA 1
ATOM 2562 C C . GLY A 1 327 ? 26.022 3.207 3.630 1.00 75.12 327 GLY A C 1
ATOM 2563 O O . GLY A 1 327 ? 25.223 2.305 3.389 1.00 75.12 327 GLY A O 1
ATOM 2564 N N . LEU A 1 328 ? 26.097 3.770 4.836 1.00 78.75 328 LEU A N 1
ATOM 2565 C CA . LEU A 1 328 ? 25.201 3.445 5.944 1.00 78.75 328 LEU A CA 1
ATOM 2566 C C . LEU A 1 328 ? 23.777 3.964 5.705 1.00 78.75 328 LEU A C 1
ATOM 2568 O O . LEU A 1 328 ? 22.825 3.210 5.886 1.00 78.75 328 LEU A O 1
ATOM 2572 N N . LEU A 1 329 ? 23.624 5.210 5.245 1.00 77.31 329 LEU A N 1
ATOM 2573 C CA . LEU A 1 329 ? 22.324 5.750 4.832 1.00 77.31 329 LEU A CA 1
ATOM 2574 C C . LEU A 1 329 ? 21.687 4.879 3.744 1.00 77.31 329 LEU A C 1
ATOM 2576 O O . LEU A 1 329 ? 20.506 4.551 3.830 1.00 77.31 329 LEU A O 1
ATOM 2580 N N . CYS A 1 330 ? 22.472 4.461 2.749 1.00 73.75 330 CYS A N 1
ATOM 2581 C CA . CYS A 1 330 ? 22.004 3.564 1.699 1.00 73.75 330 CYS A CA 1
ATOM 2582 C C . CYS A 1 330 ? 21.596 2.185 2.236 1.00 73.75 330 CYS A C 1
ATOM 2584 O O . CYS A 1 330 ? 20.585 1.670 1.774 1.00 73.75 330 CYS A O 1
ATOM 2586 N N . ARG A 1 331 ? 22.322 1.602 3.207 1.00 75.94 331 ARG A N 1
ATOM 2587 C CA . ARG A 1 331 ? 21.915 0.347 3.877 1.00 75.94 331 ARG A CA 1
ATOM 2588 C C . ARG A 1 331 ? 20.550 0.504 4.555 1.00 75.94 331 ARG A C 1
ATOM 2590 O O . ARG A 1 331 ? 19.659 -0.294 4.299 1.00 75.94 331 ARG A O 1
ATOM 2597 N N . VAL A 1 332 ? 20.355 1.576 5.330 1.00 78.62 332 VAL A N 1
ATOM 2598 C CA . VAL A 1 332 ? 19.070 1.848 6.000 1.00 78.62 332 VAL A CA 1
ATOM 2599 C C . VAL A 1 332 ? 17.943 2.028 4.987 1.00 78.62 332 VAL A C 1
ATOM 2601 O O . VAL A 1 332 ? 16.911 1.386 5.104 1.00 78.62 332 VAL A O 1
ATOM 2604 N N . LEU A 1 333 ? 18.120 2.864 3.963 1.00 74.38 333 LEU A N 1
ATOM 2605 C CA . LEU A 1 333 ? 17.063 3.084 2.971 1.00 74.38 333 LEU A CA 1
ATOM 2606 C C . LEU A 1 333 ? 16.739 1.818 2.167 1.00 74.38 333 LEU A C 1
ATOM 2608 O O . LEU A 1 333 ? 15.570 1.580 1.879 1.00 74.38 333 LEU A O 1
ATOM 2612 N N . ARG A 1 334 ? 17.755 1.014 1.828 1.00 71.88 334 ARG A N 1
ATOM 2613 C CA . ARG A 1 334 ? 17.602 -0.254 1.103 1.00 71.88 334 ARG A CA 1
ATOM 2614 C C . ARG A 1 334 ? 16.770 -1.258 1.891 1.00 71.88 334 ARG A C 1
ATOM 2616 O O . ARG A 1 334 ? 15.892 -1.886 1.315 1.00 71.88 334 ARG A O 1
ATOM 2623 N N . ASP A 1 335 ? 17.078 -1.409 3.172 1.00 71.62 335 ASP A N 1
ATOM 2624 C CA . ASP A 1 335 ? 16.529 -2.497 3.974 1.00 71.62 335 ASP A CA 1
ATOM 2625 C C . ASP A 1 335 ? 15.246 -2.064 4.716 1.00 71.62 335 ASP A C 1
ATOM 2627 O O . ASP A 1 335 ? 14.427 -2.903 5.069 1.00 71.62 335 ASP A O 1
ATOM 2631 N N . TRP A 1 336 ? 15.061 -0.757 4.960 1.00 75.44 336 TRP A N 1
ATOM 2632 C CA . TRP A 1 336 ? 14.010 -0.222 5.843 1.00 75.44 336 TRP A CA 1
ATOM 2633 C C . TRP A 1 336 ? 13.159 0.893 5.243 1.00 75.44 336 TRP A C 1
ATOM 2635 O O . TRP A 1 336 ? 12.217 1.344 5.896 1.00 75.44 336 TRP A O 1
ATOM 2645 N N . GLY A 1 337 ? 13.468 1.389 4.044 1.00 76.12 337 GLY A N 1
ATOM 2646 C CA . GLY A 1 337 ? 12.781 2.553 3.473 1.00 76.12 337 GLY A CA 1
ATOM 2647 C C . GLY A 1 337 ? 11.256 2.397 3.419 1.00 76.12 337 GLY A C 1
ATOM 2648 O O . GLY A 1 337 ? 10.522 3.337 3.725 1.00 76.12 337 GLY A O 1
ATOM 2649 N N . ASP A 1 338 ? 10.769 1.190 3.133 1.00 70.88 338 ASP A N 1
ATOM 2650 C CA . ASP A 1 338 ? 9.333 0.891 3.083 1.00 70.88 338 ASP A CA 1
ATOM 2651 C C . ASP A 1 338 ? 8.688 0.797 4.468 1.00 70.88 338 ASP A C 1
ATOM 2653 O O . ASP A 1 338 ? 7.497 1.068 4.620 1.00 70.88 338 ASP A O 1
ATOM 2657 N N . HIS A 1 339 ? 9.489 0.492 5.486 1.00 80.06 339 HIS A N 1
ATOM 2658 C CA . HIS A 1 339 ? 9.057 0.346 6.868 1.00 80.06 339 HIS A CA 1
ATOM 2659 C C . HIS A 1 339 ? 9.136 1.648 7.660 1.00 80.06 339 HIS A C 1
ATOM 2661 O O . HIS A 1 339 ? 8.637 1.698 8.776 1.00 80.06 339 HIS A O 1
ATOM 2667 N N . LEU A 1 340 ? 9.735 2.710 7.119 1.00 86.06 340 LEU A N 1
ATOM 2668 C CA . LEU A 1 340 ? 9.935 3.967 7.833 1.00 86.06 340 LEU A CA 1
ATOM 2669 C C . LEU A 1 340 ? 9.092 5.094 7.258 1.00 86.06 340 LEU A C 1
ATOM 2671 O O . LEU A 1 340 ? 9.133 5.383 6.063 1.00 86.06 340 LEU A O 1
ATOM 2675 N N . ARG A 1 341 ? 8.375 5.804 8.129 1.00 88.81 341 ARG A N 1
ATOM 2676 C CA . ARG A 1 341 ? 7.734 7.075 7.778 1.00 88.81 341 ARG A CA 1
ATOM 2677 C C . ARG A 1 341 ? 8.061 8.152 8.801 1.00 88.81 341 ARG A C 1
ATOM 2679 O O . ARG A 1 341 ? 8.143 7.892 9.998 1.00 88.81 341 ARG A O 1
ATOM 2686 N N . TYR A 1 342 ? 8.226 9.376 8.325 1.00 89.06 342 TYR A N 1
ATOM 2687 C CA . TYR A 1 342 ? 8.499 10.565 9.114 1.00 89.06 342 TYR A CA 1
ATOM 2688 C C . TYR A 1 342 ? 7.413 11.604 8.868 1.00 89.06 342 TYR A C 1
ATOM 2690 O O . TYR A 1 342 ? 7.196 12.017 7.735 1.00 89.06 342 TYR A O 1
ATOM 2698 N N . ALA A 1 343 ? 6.749 12.056 9.927 1.00 87.38 343 ALA A N 1
ATOM 2699 C CA . ALA A 1 343 ? 5.785 13.147 9.880 1.00 87.38 343 ALA A CA 1
ATOM 2700 C C . ALA A 1 343 ? 6.476 14.464 10.278 1.00 87.38 343 ALA A C 1
ATOM 2702 O O . ALA A 1 343 ? 6.686 14.692 11.477 1.00 87.38 343 ALA A O 1
ATOM 2703 N N . PRO A 1 344 ? 6.828 15.362 9.330 1.00 83.88 344 PRO A N 1
ATOM 2704 C CA . PRO A 1 344 ? 7.672 16.523 9.629 1.00 83.88 344 PRO A CA 1
ATOM 2705 C C . PRO A 1 344 ? 6.999 17.537 10.558 1.00 83.88 344 PRO A C 1
ATOM 2707 O O . PRO A 1 344 ? 7.650 18.092 11.442 1.00 83.88 344 PRO A O 1
ATOM 2710 N N . GLN A 1 345 ? 5.685 17.744 10.403 1.00 80.06 345 GLN A N 1
ATOM 2711 C CA . GLN A 1 345 ? 4.911 18.670 11.241 1.00 80.06 345 GLN A CA 1
ATOM 2712 C C . GLN A 1 345 ? 4.867 18.209 12.704 1.00 80.06 345 GLN A C 1
ATOM 2714 O O . GLN A 1 345 ? 4.996 19.014 13.625 1.00 80.06 345 GLN A O 1
ATOM 2719 N N . ALA A 1 346 ? 4.732 16.898 12.916 1.00 77.00 346 ALA A N 1
ATOM 2720 C CA . ALA A 1 346 ? 4.692 16.287 14.239 1.00 77.00 346 ALA A CA 1
ATOM 2721 C C . ALA A 1 346 ? 6.084 15.944 14.797 1.00 77.00 346 ALA A C 1
ATOM 2723 O O . ALA A 1 346 ? 6.175 15.529 15.954 1.00 77.00 346 ALA A O 1
ATOM 2724 N N . LYS A 1 347 ? 7.142 16.089 13.980 1.00 84.56 347 LYS A N 1
ATOM 2725 C CA . LYS A 1 347 ? 8.512 15.610 14.235 1.00 84.56 347 LYS A CA 1
ATOM 2726 C C . LYS A 1 347 ? 8.526 14.175 14.766 1.00 84.56 347 LYS A C 1
ATOM 2728 O O . LYS A 1 347 ? 9.102 13.896 15.816 1.00 84.56 347 LYS A O 1
ATOM 2733 N N . ARG A 1 348 ? 7.828 13.278 14.069 1.00 85.88 348 ARG A N 1
ATOM 2734 C CA . ARG A 1 348 ? 7.533 11.926 14.557 1.00 85.88 348 ARG A CA 1
ATOM 2735 C C . ARG A 1 348 ? 7.919 10.857 13.553 1.00 85.88 348 ARG A C 1
ATOM 2737 O O . ARG A 1 348 ? 7.692 11.036 12.362 1.00 85.88 348 ARG A O 1
ATOM 2744 N N . TRP A 1 349 ? 8.438 9.745 14.060 1.00 89.25 349 TRP A N 1
ATOM 2745 C CA . TRP A 1 349 ? 8.740 8.553 13.280 1.00 89.25 349 TRP A CA 1
ATOM 2746 C C . TRP A 1 349 ? 7.685 7.469 13.474 1.00 89.25 349 TRP A C 1
ATOM 2748 O O . TRP A 1 349 ? 7.074 7.339 14.533 1.00 89.25 349 TRP A O 1
ATOM 2758 N N . TYR A 1 350 ? 7.515 6.672 12.434 1.00 89.62 350 TYR A N 1
ATOM 2759 C CA . TYR A 1 350 ? 6.691 5.480 12.408 1.00 89.62 350 TYR A CA 1
ATOM 2760 C C . TYR A 1 350 ? 7.518 4.361 11.804 1.00 89.62 350 TYR A C 1
ATOM 2762 O O . TYR A 1 350 ? 8.233 4.585 10.823 1.00 89.62 350 TYR A O 1
ATOM 2770 N N . TYR A 1 351 ? 7.417 3.181 12.402 1.00 88.62 351 TYR A N 1
ATOM 2771 C CA . TYR A 1 351 ? 8.081 1.984 11.920 1.00 88.62 351 TYR A CA 1
ATOM 2772 C C . TYR A 1 351 ? 7.065 0.870 11.720 1.00 88.62 351 TYR A C 1
ATOM 2774 O O . TYR A 1 351 ? 6.282 0.595 12.620 1.00 88.62 351 TYR A O 1
ATOM 2782 N N . PHE A 1 352 ? 7.066 0.244 10.554 1.00 85.81 352 PHE A N 1
ATOM 2783 C CA . PHE A 1 352 ? 6.238 -0.912 10.270 1.00 85.81 352 PHE A CA 1
ATOM 2784 C C . PHE A 1 352 ? 7.007 -2.181 10.612 1.00 85.81 352 PHE A C 1
ATOM 2786 O O . PHE A 1 352 ? 7.943 -2.529 9.901 1.00 85.81 352 PHE A O 1
ATOM 2793 N N . GLU A 1 353 ? 6.592 -2.878 11.664 1.00 82.56 353 GLU A N 1
ATOM 2794 C CA . GLU A 1 353 ? 7.175 -4.143 12.102 1.00 82.56 353 GLU A CA 1
ATOM 2795 C C . GLU A 1 353 ? 6.731 -5.277 11.162 1.00 82.56 353 GLU A C 1
ATOM 2797 O O . GLU A 1 353 ? 5.551 -5.647 11.172 1.00 82.56 353 GLU A O 1
ATOM 2802 N N . PRO A 1 354 ? 7.629 -5.853 10.337 1.00 75.06 354 PRO A N 1
ATOM 2803 C CA . PRO A 1 354 ? 7.244 -6.869 9.360 1.00 75.06 354 PRO A CA 1
ATOM 2804 C C . PRO A 1 354 ? 6.669 -8.132 10.007 1.00 75.06 354 PRO A C 1
ATOM 2806 O O . PRO A 1 354 ? 5.774 -8.754 9.433 1.00 75.06 354 PRO A O 1
ATOM 2809 N N . ALA A 1 355 ? 7.146 -8.494 11.205 1.00 75.12 355 ALA A N 1
ATOM 2810 C CA . ALA A 1 355 ? 6.715 -9.703 11.903 1.00 75.12 355 ALA A CA 1
ATOM 2811 C C . ALA A 1 355 ? 5.247 -9.636 12.352 1.00 75.12 355 ALA A C 1
ATOM 2813 O O . ALA A 1 355 ? 4.511 -10.617 12.231 1.00 75.12 355 ALA A O 1
ATOM 2814 N N . THR A 1 356 ? 4.808 -8.480 12.856 1.00 77.44 356 THR A N 1
ATOM 2815 C CA . THR A 1 356 ? 3.429 -8.267 13.326 1.00 77.44 356 THR A CA 1
ATOM 2816 C C . THR A 1 356 ? 2.540 -7.624 12.266 1.00 77.44 356 THR A C 1
ATOM 2818 O O . THR A 1 356 ? 1.318 -7.681 12.379 1.00 77.44 356 THR A O 1
ATOM 2821 N N . ARG A 1 357 ? 3.136 -7.037 11.220 1.00 81.88 357 ARG A N 1
ATOM 2822 C CA . ARG A 1 357 ? 2.475 -6.208 10.202 1.00 81.88 357 ARG A CA 1
ATOM 2823 C C . ARG A 1 357 ? 1.759 -4.999 10.805 1.00 81.88 357 ARG A C 1
ATOM 2825 O O . ARG A 1 357 ? 0.673 -4.618 10.359 1.00 81.88 357 ARG A O 1
ATOM 2832 N N . GLN A 1 358 ? 2.356 -4.407 11.833 1.00 86.69 358 GLN A N 1
ATOM 2833 C CA . GLN A 1 358 ? 1.807 -3.260 12.546 1.00 86.69 358 GLN A CA 1
ATOM 2834 C C . GLN A 1 358 ? 2.782 -2.088 12.526 1.00 86.69 358 GLN A C 1
ATOM 2836 O O . GLN A 1 358 ? 3.997 -2.250 12.563 1.00 86.69 358 GLN A O 1
ATOM 2841 N N . TRP A 1 359 ? 2.224 -0.888 12.467 1.00 89.25 359 TRP A N 1
ATOM 2842 C CA . TRP A 1 359 ? 2.926 0.366 12.621 1.00 89.25 359 TRP A CA 1
ATOM 2843 C C . TRP A 1 359 ? 3.109 0.659 14.104 1.00 89.25 359 TRP A C 1
ATOM 2845 O O . TRP A 1 359 ? 2.169 1.021 14.813 1.00 89.25 359 TRP A O 1
ATOM 2855 N N . ASP A 1 360 ? 4.353 0.594 14.542 1.00 85.56 360 ASP A N 1
ATOM 2856 C CA . ASP A 1 360 ? 4.780 1.162 15.798 1.00 85.56 360 ASP A CA 1
ATOM 2857 C C . ASP A 1 360 ? 4.919 2.670 15.645 1.00 85.56 360 ASP A C 1
ATOM 2859 O O . ASP A 1 360 ? 5.705 3.202 14.846 1.00 85.56 360 ASP A O 1
ATOM 2863 N N . ARG A 1 361 ? 4.181 3.385 16.487 1.00 81.88 361 ARG A N 1
ATOM 2864 C CA . ARG A 1 361 ? 4.413 4.806 16.692 1.00 81.88 361 ARG A CA 1
ATOM 2865 C C . ARG A 1 361 ? 5.675 4.970 17.526 1.00 81.88 361 ARG A C 1
ATOM 2867 O O . ARG A 1 361 ? 5.625 4.977 18.757 1.00 81.88 361 ARG A O 1
ATOM 2874 N N . LEU A 1 362 ? 6.801 5.130 16.845 1.00 75.19 362 LEU A N 1
ATOM 2875 C CA . LEU A 1 362 ? 8.054 5.431 17.509 1.00 75.19 362 LEU A CA 1
ATOM 2876 C C . LEU A 1 362 ? 7.982 6.848 18.093 1.00 75.19 362 LEU A C 1
ATOM 2878 O O . LEU A 1 362 ? 7.493 7.797 17.475 1.00 75.19 362 LEU A O 1
ATOM 2882 N N . GLY A 1 363 ? 8.386 6.957 19.356 1.00 63.16 363 GLY A N 1
ATOM 2883 C CA . GLY A 1 363 ? 8.378 8.205 20.104 1.00 63.16 363 GLY A CA 1
ATOM 2884 C C . GLY A 1 363 ? 9.547 9.115 19.698 1.00 63.16 363 GLY A C 1
ATOM 2885 O O . GLY A 1 363 ? 9.671 9.460 18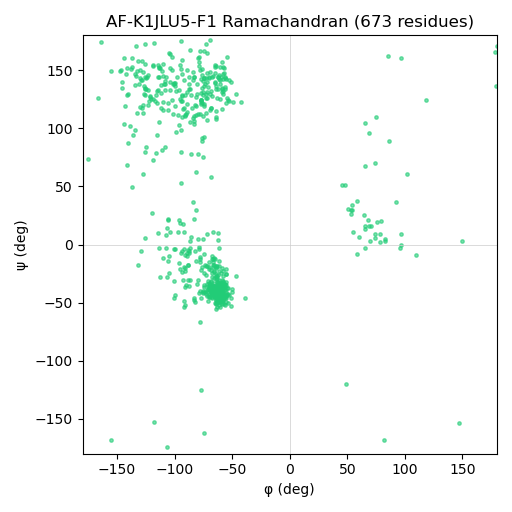.523 1.00 63.16 363 GLY A O 1
ATOM 2886 N N . PRO A 1 364 ? 10.389 9.563 20.649 1.00 61.22 364 PRO A N 1
ATOM 2887 C CA . PRO A 1 364 ? 11.562 10.378 20.344 1.00 61.22 364 PRO A CA 1
ATOM 2888 C C . PRO A 1 364 ? 12.492 9.721 19.318 1.00 61.22 364 PRO A C 1
ATOM 2890 O O . PRO A 1 364 ? 12.515 8.501 19.158 1.00 61.22 364 PRO A O 1
ATOM 2893 N N . GLU A 1 365 ? 13.348 10.543 18.718 1.00 69.44 365 GLU A N 1
ATOM 2894 C CA . GLU A 1 365 ? 14.443 10.151 17.818 1.00 69.44 365 GLU A CA 1
ATOM 2895 C C . GLU A 1 365 ? 15.297 8.975 18.345 1.00 69.44 365 GLU A C 1
ATOM 2897 O O . GLU A 1 365 ? 15.797 8.168 17.568 1.00 69.44 365 GLU A O 1
ATOM 2902 N N . ALA A 1 366 ? 15.381 8.794 19.667 1.00 66.81 366 ALA A N 1
ATOM 2903 C CA . ALA A 1 366 ? 16.089 7.683 20.298 1.00 66.81 366 ALA A CA 1
ATOM 2904 C C . ALA A 1 366 ? 15.599 6.285 19.861 1.00 66.81 366 ALA A C 1
ATOM 2906 O O . ALA A 1 366 ? 16.420 5.388 19.706 1.00 66.81 366 ALA A O 1
ATOM 2907 N N . SER A 1 367 ? 14.296 6.079 19.626 1.00 73.50 367 SER A N 1
ATOM 2908 C CA . SER A 1 367 ? 13.758 4.745 19.299 1.00 73.50 367 SER A CA 1
ATOM 2909 C C . SER A 1 367 ? 14.156 4.267 17.902 1.00 73.50 367 SER A C 1
ATOM 2911 O O . SER A 1 367 ? 14.462 3.090 17.718 1.00 73.50 367 SER A O 1
ATOM 2913 N N . ILE A 1 368 ? 14.185 5.174 16.920 1.00 77.69 368 ILE A N 1
ATOM 2914 C CA . ILE A 1 368 ? 14.667 4.846 15.572 1.00 77.69 368 ILE A CA 1
ATOM 2915 C C . ILE A 1 368 ? 16.184 4.629 15.580 1.00 77.69 368 ILE A C 1
ATOM 2917 O O . ILE A 1 368 ? 16.679 3.706 14.941 1.00 77.69 368 ILE A O 1
ATOM 2921 N N . CYS A 1 369 ? 16.914 5.407 16.380 1.00 80.69 369 CYS A N 1
ATOM 2922 C CA . CYS A 1 369 ? 18.346 5.225 16.584 1.00 80.69 369 CYS A CA 1
ATOM 2923 C C . CYS A 1 369 ? 18.691 3.854 17.188 1.00 80.69 369 CYS A C 1
ATOM 2925 O O . CYS A 1 369 ? 19.613 3.203 16.704 1.00 80.69 369 CYS A O 1
ATOM 2927 N N . THR A 1 370 ? 17.940 3.384 18.192 1.00 82.00 370 THR A N 1
ATOM 2928 C CA . THR A 1 370 ? 18.112 2.034 18.758 1.00 82.00 370 THR A CA 1
ATOM 2929 C C . THR A 1 370 ? 17.889 0.953 17.708 1.00 82.00 370 THR A C 1
ATOM 2931 O O . THR A 1 370 ? 18.720 0.067 17.567 1.00 82.00 370 THR A O 1
ATOM 2934 N N . ARG A 1 371 ? 16.816 1.060 16.920 1.00 78.44 371 ARG A N 1
ATOM 2935 C CA . ARG A 1 371 ? 16.524 0.108 15.843 1.00 78.44 371 ARG A CA 1
ATOM 2936 C C . ARG A 1 371 ? 17.634 0.066 14.783 1.00 78.44 371 ARG A C 1
ATOM 2938 O O . ARG A 1 371 ? 18.125 -1.007 14.451 1.00 78.44 371 ARG A O 1
ATOM 2945 N N . ILE A 1 372 ? 18.110 1.229 14.330 1.00 82.12 372 ILE A N 1
ATOM 2946 C CA . ILE A 1 372 ? 19.250 1.321 13.402 1.00 82.12 372 ILE A CA 1
ATOM 2947 C C . ILE A 1 372 ? 20.512 0.702 14.016 1.00 82.12 372 ILE A C 1
ATOM 2949 O O . ILE A 1 372 ? 21.240 -0.014 13.332 1.00 82.12 372 ILE A O 1
ATOM 2953 N N . ARG A 1 373 ? 20.785 0.956 15.298 1.00 83.94 373 ARG A N 1
ATOM 2954 C CA . ARG A 1 373 ? 21.925 0.360 16.001 1.00 83.94 373 ARG A CA 1
ATOM 2955 C C . ARG A 1 373 ? 21.818 -1.162 16.026 1.00 83.94 373 ARG A C 1
ATOM 2957 O O . ARG A 1 373 ? 22.755 -1.842 15.621 1.00 83.94 373 ARG A O 1
ATOM 2964 N N . ASP A 1 374 ? 20.700 -1.698 16.491 1.00 83.00 374 ASP A N 1
ATOM 2965 C CA . ASP A 1 374 ? 20.567 -3.134 16.724 1.00 83.00 374 ASP A CA 1
ATOM 2966 C C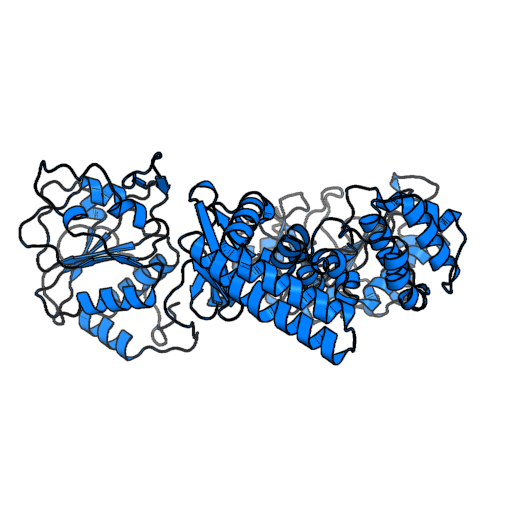 . ASP A 1 374 ? 20.564 -3.919 15.416 1.00 83.00 374 ASP A C 1
ATOM 2968 O O . ASP A 1 374 ? 21.244 -4.937 15.293 1.00 83.00 374 ASP A O 1
ATOM 2972 N N . GLU A 1 375 ? 19.880 -3.418 14.397 1.00 77.19 375 GLU A N 1
ATOM 2973 C CA . GLU A 1 375 ? 19.748 -4.161 13.154 1.00 77.19 375 GLU A CA 1
ATOM 2974 C C . GLU A 1 375 ? 20.857 -3.834 12.154 1.00 77.19 375 GLU A C 1
ATOM 2976 O O . GLU A 1 375 ? 21.355 -4.747 11.508 1.00 77.19 375 GLU A O 1
ATOM 2981 N N . ILE A 1 376 ? 21.332 -2.587 12.055 1.00 77.81 376 ILE A N 1
ATOM 2982 C CA . ILE A 1 376 ? 22.408 -2.247 11.113 1.00 77.81 376 ILE A CA 1
ATOM 2983 C C . ILE A 1 376 ? 23.789 -2.381 11.758 1.00 77.81 376 ILE A C 1
ATOM 2985 O O . ILE A 1 376 ? 24.657 -3.045 11.190 1.00 77.81 376 ILE A O 1
ATOM 2989 N N . PHE A 1 377 ? 24.027 -1.758 12.922 1.00 83.81 377 PHE A N 1
ATOM 2990 C CA . PHE A 1 377 ? 25.359 -1.802 13.544 1.00 83.81 377 PHE A CA 1
ATOM 2991 C C . PHE A 1 377 ? 25.665 -3.175 14.120 1.00 83.81 377 PHE A C 1
ATOM 2993 O O . PHE A 1 377 ? 26.761 -3.680 13.904 1.00 83.81 377 PHE A O 1
ATOM 3000 N N . ASN A 1 378 ? 24.714 -3.792 14.818 1.00 80.88 378 ASN A N 1
ATOM 3001 C CA . ASN A 1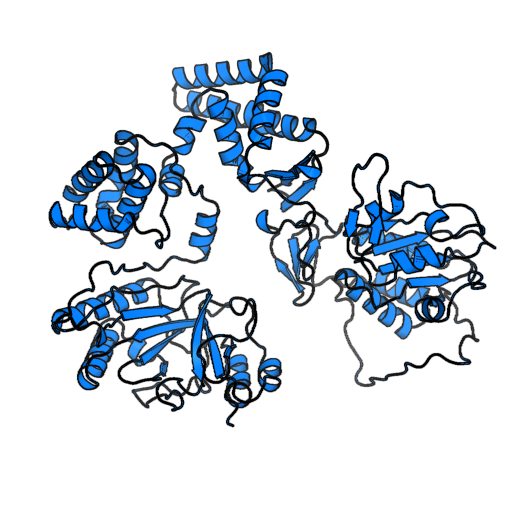 378 ? 24.961 -5.045 15.520 1.00 80.88 378 ASN A CA 1
ATOM 3002 C C . ASN A 1 378 ? 24.638 -6.262 14.652 1.00 80.88 378 ASN A C 1
ATOM 3004 O O . ASN A 1 378 ? 25.513 -7.102 14.482 1.00 80.88 378 ASN A O 1
ATOM 3008 N N . SER A 1 379 ? 23.436 -6.370 14.084 1.00 81.50 379 SER A N 1
ATOM 3009 C CA . SER A 1 379 ? 23.021 -7.586 13.370 1.00 81.50 379 SER A CA 1
ATOM 3010 C C . SER A 1 379 ? 23.628 -7.688 11.964 1.00 81.50 379 SER A C 1
ATOM 3012 O O . SER A 1 379 ? 24.507 -8.518 11.729 1.00 81.50 379 SER A O 1
ATOM 3014 N N . LEU A 1 380 ? 23.246 -6.800 11.040 1.00 75.38 380 LEU A N 1
ATOM 3015 C CA . LEU A 1 380 ? 23.611 -6.908 9.623 1.00 75.38 380 LEU A CA 1
ATOM 3016 C C . LEU A 1 380 ? 25.118 -6.796 9.380 1.00 75.38 380 LEU A C 1
ATOM 3018 O O . LEU A 1 380 ? 25.663 -7.551 8.579 1.00 75.38 380 LEU A O 1
ATOM 3022 N N . LEU A 1 381 ? 25.825 -5.896 10.075 1.00 83.44 381 LEU A N 1
ATOM 3023 C CA . LEU A 1 381 ? 27.285 -5.818 9.942 1.00 83.44 381 LEU A CA 1
ATOM 3024 C C . LEU A 1 381 ? 27.990 -7.051 10.525 1.00 83.44 381 LEU A C 1
ATOM 3026 O O . LEU A 1 381 ? 29.006 -7.466 9.974 1.00 83.44 381 LEU A O 1
ATOM 3030 N N . THR A 1 382 ? 27.454 -7.682 11.575 1.00 87.38 382 THR A N 1
ATOM 3031 C CA . THR A 1 382 ? 28.005 -8.951 12.088 1.00 87.38 382 THR A CA 1
ATOM 3032 C C . THR A 1 382 ? 27.790 -10.088 11.098 1.00 87.38 382 THR A C 1
ATOM 3034 O O . THR A 1 382 ? 28.699 -10.891 10.881 1.00 87.38 382 THR A O 1
ATOM 3037 N N . GLU A 1 383 ? 26.622 -10.147 10.460 1.00 84.06 383 GLU A N 1
ATOM 3038 C CA . GLU A 1 383 ? 26.368 -11.092 9.373 1.00 84.06 383 GLU A CA 1
ATOM 3039 C C . GLU A 1 383 ? 27.297 -10.839 8.181 1.00 84.06 383 GLU A C 1
ATOM 3041 O O . GLU A 1 383 ? 27.837 -11.794 7.628 1.00 84.06 383 GLU A O 1
ATOM 3046 N N . GLU A 1 384 ? 27.566 -9.576 7.836 1.00 82.94 384 GLU A N 1
ATOM 3047 C CA . GLU A 1 384 ? 28.509 -9.207 6.774 1.00 82.94 384 GLU A CA 1
ATOM 3048 C C . GLU A 1 384 ? 29.953 -9.627 7.119 1.00 82.94 384 GLU A C 1
ATOM 3050 O O . GLU A 1 384 ? 30.647 -10.191 6.272 1.00 82.94 384 GLU A O 1
ATOM 3055 N N . ILE A 1 385 ? 30.391 -9.440 8.372 1.00 88.19 385 ILE A N 1
ATOM 3056 C CA . ILE A 1 385 ? 31.694 -9.913 8.880 1.00 88.19 385 ILE A CA 1
ATOM 3057 C C . ILE A 1 385 ? 31.782 -11.438 8.794 1.00 88.19 385 ILE A C 1
ATOM 3059 O O . ILE A 1 385 ? 32.774 -11.976 8.300 1.00 88.19 385 ILE A O 1
ATOM 3063 N N . LYS A 1 386 ? 30.748 -12.145 9.261 1.00 88.38 386 LYS A N 1
ATOM 3064 C CA . LYS A 1 386 ? 30.702 -13.608 9.230 1.00 88.38 386 LYS A CA 1
ATOM 3065 C C . LYS A 1 386 ? 30.719 -14.130 7.793 1.00 88.38 386 LYS A C 1
ATOM 3067 O O . LYS A 1 386 ? 31.508 -15.016 7.490 1.00 88.38 386 LYS A O 1
ATOM 3072 N N . ALA A 1 387 ? 29.913 -13.551 6.907 1.00 81.38 387 ALA A N 1
ATOM 3073 C CA . ALA A 1 387 ? 29.869 -13.926 5.498 1.00 81.38 387 ALA A CA 1
ATOM 3074 C C . ALA A 1 387 ? 31.220 -13.695 4.802 1.00 81.38 387 ALA A C 1
ATOM 3076 O O . ALA A 1 387 ? 31.651 -14.542 4.022 1.00 81.38 387 ALA A O 1
ATOM 3077 N N . ALA A 1 388 ? 31.912 -12.591 5.107 1.00 85.00 388 ALA A N 1
ATOM 3078 C CA . ALA A 1 388 ? 33.255 -12.330 4.591 1.00 85.00 388 ALA A CA 1
ATOM 3079 C C . ALA A 1 388 ? 34.283 -13.349 5.113 1.00 85.00 388 ALA A C 1
ATOM 3081 O O . ALA A 1 388 ? 35.080 -13.861 4.327 1.00 85.00 388 ALA A O 1
ATOM 3082 N N . ARG A 1 389 ? 34.224 -13.703 6.406 1.00 90.38 389 ARG A N 1
ATOM 3083 C CA . ARG A 1 389 ? 35.075 -14.741 7.011 1.00 90.38 389 ARG A CA 1
ATOM 3084 C C . ARG A 1 389 ? 34.854 -16.108 6.372 1.00 90.38 389 ARG A C 1
ATOM 3086 O O . ARG A 1 389 ? 35.817 -16.762 5.984 1.00 90.38 389 ARG A O 1
ATOM 3093 N N . ASP A 1 390 ? 33.597 -16.528 6.254 1.00 85.00 390 ASP A N 1
ATOM 3094 C CA . ASP A 1 390 ? 33.219 -17.822 5.677 1.00 85.00 390 ASP A CA 1
ATOM 3095 C C . ASP A 1 390 ? 33.624 -17.905 4.191 1.00 85.00 390 ASP A C 1
ATOM 3097 O O . ASP A 1 390 ? 33.959 -18.979 3.693 1.00 85.00 390 ASP A O 1
ATOM 3101 N N . ALA A 1 391 ? 33.662 -16.762 3.494 1.00 86.38 391 ALA A N 1
ATOM 3102 C CA . ALA A 1 391 ? 34.164 -16.637 2.127 1.00 86.38 391 ALA A CA 1
ATOM 3103 C C . ALA A 1 391 ? 35.700 -16.507 2.018 1.00 86.38 391 ALA A C 1
ATOM 3105 O O . ALA A 1 391 ? 36.225 -16.493 0.905 1.00 86.38 391 ALA A O 1
ATOM 3106 N N . GLY A 1 392 ? 36.428 -16.396 3.136 1.00 89.00 392 GLY A N 1
ATOM 3107 C CA . GLY A 1 392 ? 37.880 -16.179 3.157 1.00 89.00 392 GLY A CA 1
ATOM 3108 C C . GLY A 1 392 ? 38.331 -14.782 2.702 1.00 89.00 392 GLY A C 1
ATOM 3109 O O . GLY A 1 392 ? 39.510 -14.587 2.406 1.00 89.00 392 GLY A O 1
ATOM 3110 N N . ASP A 1 393 ? 37.426 -13.800 2.636 1.00 90.88 393 ASP A N 1
ATOM 3111 C CA . ASP A 1 393 ? 37.733 -12.415 2.262 1.00 90.88 393 ASP A CA 1
ATOM 3112 C C . ASP A 1 393 ? 38.198 -11.613 3.488 1.00 90.88 393 ASP A C 1
ATOM 3114 O O . ASP A 1 393 ? 37.461 -10.814 4.077 1.00 90.88 393 ASP A O 1
ATOM 3118 N N . GLU A 1 394 ? 39.457 -11.825 3.883 1.00 92.12 394 GLU A N 1
ATOM 3119 C CA . GLU A 1 394 ? 40.050 -11.147 5.042 1.00 92.12 394 GLU A CA 1
ATOM 3120 C C . GLU A 1 394 ? 40.016 -9.613 4.935 1.00 92.12 394 GLU A C 1
ATOM 3122 O O . GLU A 1 394 ? 39.955 -8.917 5.953 1.00 92.12 394 GLU A O 1
ATOM 3127 N N . ALA A 1 395 ? 40.113 -9.064 3.720 1.00 87.31 395 ALA A N 1
ATOM 3128 C CA . ALA A 1 395 ? 40.139 -7.620 3.509 1.00 87.31 395 ALA A CA 1
ATOM 3129 C C . ALA A 1 395 ? 38.771 -7.012 3.829 1.00 87.31 395 ALA A C 1
ATOM 3131 O O . ALA A 1 395 ? 38.687 -6.005 4.543 1.00 87.31 395 ALA A O 1
ATOM 3132 N N . ARG A 1 396 ? 37.702 -7.652 3.349 1.00 86.88 396 ARG A N 1
ATOM 3133 C CA . ARG A 1 396 ? 36.334 -7.220 3.611 1.00 86.88 396 ARG A CA 1
ATOM 3134 C C . ARG A 1 396 ? 35.906 -7.481 5.048 1.00 86.88 396 ARG A C 1
ATOM 3136 O O . ARG A 1 396 ? 35.302 -6.591 5.642 1.00 86.88 396 ARG A O 1
ATOM 3143 N N . GLU A 1 397 ? 36.292 -8.616 5.635 1.00 89.75 397 GLU A N 1
ATOM 3144 C CA . GLU A 1 397 ? 36.054 -8.909 7.055 1.00 89.75 397 GLU A CA 1
ATOM 3145 C C . GLU A 1 397 ? 36.648 -7.805 7.945 1.00 89.75 397 GLU A C 1
ATOM 3147 O O . GLU A 1 397 ? 35.945 -7.205 8.762 1.00 89.75 397 GLU A O 1
ATOM 3152 N N . LYS A 1 398 ? 37.931 -7.468 7.741 1.00 90.56 398 LYS A N 1
ATOM 3153 C CA . LYS A 1 398 ? 38.617 -6.410 8.504 1.00 90.56 398 LYS A CA 1
ATOM 3154 C C . LYS A 1 398 ? 37.980 -5.039 8.279 1.00 90.56 398 LYS A C 1
ATOM 3156 O O . LYS A 1 398 ? 37.873 -4.259 9.226 1.00 90.56 398 LYS A O 1
ATOM 3161 N N . ALA A 1 399 ? 37.566 -4.722 7.052 1.00 87.06 399 ALA A N 1
ATOM 3162 C CA . ALA A 1 399 ? 36.933 -3.444 6.737 1.00 87.06 399 ALA A CA 1
ATOM 3163 C C . ALA A 1 399 ? 35.546 -3.304 7.390 1.00 87.06 399 ALA A C 1
ATOM 3165 O O . ALA A 1 399 ? 35.267 -2.257 7.981 1.00 87.06 399 ALA A O 1
ATOM 3166 N N . ALA A 1 400 ? 34.731 -4.362 7.361 1.00 87.06 400 ALA A N 1
ATOM 3167 C CA . ALA A 1 400 ? 33.426 -4.418 8.015 1.00 87.06 400 ALA A CA 1
ATOM 3168 C C . ALA A 1 400 ? 33.556 -4.312 9.540 1.00 87.06 400 ALA A C 1
ATOM 3170 O O . ALA A 1 400 ? 32.914 -3.458 10.148 1.00 87.06 400 ALA A O 1
ATOM 3171 N N . ALA A 1 401 ? 34.460 -5.088 10.151 1.00 88.69 401 ALA A N 1
ATOM 3172 C CA . ALA A 1 401 ? 34.715 -5.049 11.593 1.00 88.69 401 ALA A CA 1
ATOM 3173 C C . ALA A 1 401 ? 35.228 -3.676 12.054 1.00 88.69 401 ALA A C 1
ATOM 3175 O O . ALA A 1 401 ? 34.759 -3.123 13.049 1.00 88.69 401 ALA A O 1
ATOM 3176 N N . LYS A 1 402 ? 36.153 -3.071 11.297 1.00 90.19 402 LYS A N 1
ATOM 3177 C CA . LYS A 1 402 ? 36.650 -1.718 11.577 1.00 90.19 402 LYS A CA 1
ATOM 3178 C C . LYS A 1 402 ? 35.545 -0.669 11.458 1.00 90.19 402 LYS A C 1
ATOM 3180 O O . LYS A 1 402 ? 35.524 0.290 12.228 1.00 90.19 402 LYS A O 1
ATOM 3185 N N . PHE A 1 403 ? 34.652 -0.815 10.484 1.00 88.69 403 PHE A N 1
ATOM 3186 C CA . PHE A 1 403 ? 33.533 0.101 10.307 1.00 88.69 403 PHE A CA 1
ATOM 3187 C C . PHE A 1 403 ? 32.497 -0.032 11.411 1.00 88.69 403 PHE A C 1
ATOM 3189 O O . PHE A 1 403 ? 32.097 0.987 11.960 1.00 88.69 403 PHE A O 1
ATOM 3196 N N . GLN A 1 404 ? 32.141 -1.263 11.777 1.00 88.50 404 GLN A N 1
ATOM 3197 C CA . GLN A 1 404 ? 31.263 -1.559 12.902 1.00 88.50 404 GLN A CA 1
ATOM 3198 C C . GLN A 1 404 ? 31.808 -0.936 14.194 1.00 88.50 404 GLN A C 1
ATOM 3200 O O . GLN A 1 404 ? 31.094 -0.181 14.844 1.00 88.50 404 GLN A O 1
ATOM 3205 N N . LEU A 1 405 ? 33.094 -1.141 14.508 1.00 87.38 405 LEU A N 1
ATOM 3206 C CA . LEU A 1 405 ? 33.749 -0.495 15.653 1.00 87.38 405 LEU A CA 1
ATOM 3207 C C . LEU A 1 405 ? 33.671 1.032 15.579 1.00 87.38 405 LEU A C 1
ATOM 3209 O O . LEU A 1 405 ? 33.305 1.668 16.556 1.00 87.38 405 LEU A O 1
ATOM 3213 N N . ARG A 1 406 ? 33.928 1.638 14.412 1.00 85.75 406 ARG A N 1
ATOM 3214 C CA . ARG A 1 406 ? 33.801 3.095 14.238 1.00 85.75 406 ARG A CA 1
ATOM 3215 C C . ARG A 1 406 ? 32.368 3.587 14.464 1.00 85.75 406 ARG A C 1
ATOM 3217 O O . ARG A 1 406 ? 32.186 4.660 15.036 1.00 85.75 406 ARG A O 1
ATOM 3224 N N . CYS A 1 407 ? 31.370 2.838 13.997 1.00 84.00 407 CYS A N 1
ATOM 3225 C CA . CYS A 1 407 ? 29.963 3.137 14.243 1.00 84.00 407 CYS A CA 1
ATOM 3226 C C . CYS A 1 407 ? 29.621 3.042 15.733 1.00 84.00 407 CYS A C 1
ATOM 3228 O O . CYS A 1 407 ? 28.836 3.854 16.195 1.00 84.00 407 CYS A O 1
ATOM 3230 N N . LEU A 1 408 ? 30.224 2.116 16.484 1.00 81.69 408 LEU A N 1
ATOM 3231 C CA . LEU A 1 408 ? 30.011 1.966 17.929 1.00 81.69 408 LEU A CA 1
ATOM 3232 C C . LEU A 1 408 ? 30.781 3.012 18.759 1.00 81.69 408 LEU A C 1
ATOM 3234 O O . LEU A 1 408 ? 30.237 3.570 19.706 1.00 81.69 408 LEU A O 1
ATOM 3238 N N . ASP A 1 409 ? 32.017 3.345 18.386 1.00 82.88 409 ASP A N 1
ATOM 3239 C CA . ASP A 1 409 ? 32.845 4.337 19.091 1.00 82.88 409 ASP A CA 1
ATOM 3240 C C . ASP A 1 409 ? 32.327 5.775 18.887 1.00 82.88 409 ASP A C 1
ATOM 3242 O O . ASP A 1 409 ? 32.406 6.616 19.782 1.00 82.88 409 ASP A O 1
ATOM 3246 N N . GLY A 1 410 ? 31.799 6.074 17.693 1.00 80.06 410 GLY A N 1
ATOM 3247 C CA . GLY A 1 410 ? 31.255 7.379 17.298 1.00 80.06 410 GLY A CA 1
ATOM 3248 C C . GLY A 1 410 ? 29.727 7.426 17.238 1.00 80.06 410 GLY A C 1
ATOM 3249 O O . GLY A 1 410 ? 29.171 8.271 16.533 1.00 80.06 410 GLY A O 1
ATOM 3250 N N . GLU A 1 411 ? 29.057 6.509 17.936 1.00 79.56 411 GLU A N 1
ATOM 3251 C CA . GLU A 1 411 ? 27.657 6.138 17.704 1.00 79.56 411 GLU A CA 1
ATOM 3252 C C . GLU A 1 411 ? 26.691 7.316 17.705 1.00 79.56 411 GLU A C 1
ATOM 3254 O O . GLU A 1 411 ? 25.940 7.506 16.751 1.00 79.56 411 GLU A O 1
ATOM 3259 N N . SER A 1 412 ? 26.767 8.155 18.737 1.00 79.19 412 SER A N 1
ATOM 3260 C CA . SER A 1 412 ? 25.882 9.310 18.894 1.00 79.19 412 SER A CA 1
ATOM 3261 C C . SER A 1 412 ? 25.986 10.277 17.704 1.00 79.19 412 SER A C 1
ATOM 3263 O O . SER A 1 412 ? 24.985 10.631 17.089 1.00 79.19 412 SER A O 1
ATOM 3265 N N . ALA A 1 413 ? 27.210 10.624 17.287 1.00 84.00 413 ALA A N 1
ATOM 3266 C CA . ALA A 1 413 ? 27.433 11.534 16.163 1.00 84.00 413 ALA A CA 1
ATOM 3267 C C . ALA A 1 413 ? 27.033 10.915 14.810 1.00 84.00 413 ALA A C 1
ATOM 3269 O O . ALA A 1 413 ? 26.525 11.612 13.926 1.00 84.00 413 ALA A O 1
ATOM 3270 N N . MET A 1 414 ? 27.260 9.609 14.645 1.00 83.31 414 MET A N 1
ATOM 3271 C CA . MET A 1 414 ? 26.893 8.868 13.439 1.00 83.31 414 MET A CA 1
ATOM 3272 C C . MET A 1 414 ? 25.372 8.780 13.282 1.00 83.31 414 MET A C 1
ATOM 3274 O O . MET A 1 414 ? 24.850 9.063 12.201 1.00 83.31 414 MET A O 1
ATOM 3278 N N . LEU A 1 415 ? 24.665 8.447 14.364 1.00 83.50 415 LEU A N 1
ATOM 3279 C CA . LEU A 1 415 ? 23.207 8.382 14.406 1.00 83.50 415 LEU A CA 1
ATOM 3280 C C . LEU A 1 415 ? 22.574 9.758 14.187 1.00 83.50 415 LEU A C 1
ATOM 3282 O O . LEU A 1 415 ? 21.671 9.868 13.361 1.00 83.50 415 LEU A O 1
ATOM 3286 N N . ASP A 1 416 ? 23.095 10.814 14.816 1.00 83.50 416 ASP A N 1
ATOM 3287 C CA . ASP A 1 416 ? 22.614 12.186 14.610 1.00 83.50 416 ASP A CA 1
ATOM 3288 C C . ASP A 1 416 ? 22.712 12.611 13.138 1.00 83.50 416 ASP A C 1
ATOM 3290 O O . ASP A 1 416 ? 21.770 13.163 12.558 1.00 83.50 416 ASP A O 1
ATOM 3294 N N . LYS A 1 417 ? 23.855 12.344 12.495 1.00 83.88 417 LYS A N 1
ATOM 3295 C CA . LYS A 1 417 ? 24.067 12.703 11.087 1.00 83.88 417 LYS A CA 1
ATOM 3296 C C . LYS A 1 417 ? 23.179 11.887 10.152 1.00 83.88 417 LYS A C 1
ATOM 3298 O O . LYS A 1 417 ? 22.591 12.446 9.223 1.00 83.88 417 LYS A O 1
ATOM 3303 N N . LEU A 1 418 ? 23.061 10.588 10.410 1.00 83.50 418 LEU A N 1
ATOM 3304 C CA . LEU A 1 418 ? 22.184 9.692 9.669 1.00 83.50 418 LEU A CA 1
ATOM 3305 C C . LEU A 1 418 ? 20.724 10.139 9.781 1.00 83.50 418 LEU A C 1
ATOM 3307 O O . LEU A 1 418 ? 20.057 10.312 8.762 1.00 83.50 418 LEU A O 1
ATOM 3311 N N . LEU A 1 419 ? 20.248 10.417 10.993 1.00 84.94 419 LEU A N 1
ATOM 3312 C CA . LEU A 1 419 ? 18.883 10.861 11.243 1.00 84.94 419 LEU A CA 1
ATOM 3313 C C . LEU A 1 419 ? 18.593 12.214 10.589 1.00 84.94 419 LEU A C 1
ATOM 3315 O O . LEU A 1 419 ? 17.536 12.408 9.986 1.00 84.94 419 LEU A O 1
ATOM 3319 N N . LYS A 1 420 ? 19.553 13.143 10.619 1.00 85.19 420 LYS A N 1
ATOM 3320 C CA . LYS A 1 420 ? 19.455 14.420 9.901 1.00 85.19 420 LYS A CA 1
ATOM 3321 C C . LYS A 1 420 ? 19.306 14.233 8.388 1.00 85.19 420 LYS A C 1
ATOM 3323 O O . LYS A 1 420 ? 18.636 15.037 7.744 1.00 85.19 420 LYS A O 1
ATOM 3328 N N . ASN A 1 421 ? 19.911 13.199 7.808 1.00 80.38 421 ASN A N 1
ATOM 3329 C CA . ASN A 1 421 ? 19.741 12.874 6.391 1.00 80.38 421 ASN A CA 1
ATOM 3330 C C . ASN A 1 421 ? 18.411 12.150 6.125 1.00 80.38 421 ASN A C 1
ATOM 3332 O O . ASN A 1 421 ? 17.696 12.512 5.190 1.00 80.38 421 ASN A O 1
ATOM 3336 N N . LEU A 1 422 ? 18.023 11.201 6.981 1.00 82.06 422 LEU A N 1
ATOM 3337 C CA . LEU A 1 422 ? 16.744 10.489 6.889 1.00 82.06 422 LEU A CA 1
ATOM 3338 C C . LEU A 1 422 ? 15.550 11.452 6.997 1.00 82.06 422 LEU A C 1
ATOM 3340 O O . LEU A 1 422 ? 14.669 11.440 6.146 1.00 82.06 422 LEU A O 1
ATOM 3344 N N . THR A 1 423 ? 15.564 12.386 7.952 1.00 83.94 423 THR A N 1
ATOM 3345 C CA . THR A 1 423 ? 14.532 13.437 8.090 1.00 83.94 423 THR A CA 1
ATOM 3346 C C . THR A 1 423 ? 14.494 14.425 6.921 1.00 83.94 423 THR A C 1
ATOM 3348 O O . THR A 1 423 ? 13.537 15.185 6.799 1.00 83.94 423 THR A O 1
ATOM 3351 N N . ARG A 1 424 ? 15.500 14.441 6.038 1.00 77.62 424 ARG A N 1
ATOM 3352 C CA . ARG A 1 424 ? 15.527 15.238 4.794 1.00 77.62 424 ARG A CA 1
ATOM 3353 C C . ARG A 1 424 ? 15.184 14.414 3.553 1.00 77.62 424 ARG A C 1
ATOM 3355 O O . ARG A 1 424 ? 15.089 14.977 2.463 1.00 77.62 424 ARG A O 1
ATOM 3362 N N . THR A 1 425 ? 14.994 13.109 3.721 1.00 73.62 425 THR A N 1
ATOM 3363 C CA . THR A 1 425 ? 14.617 12.176 2.661 1.00 73.62 425 THR A CA 1
ATOM 3364 C C . THR A 1 425 ? 13.105 12.246 2.487 1.00 73.62 425 THR A C 1
ATOM 3366 O O . THR A 1 425 ? 12.347 11.754 3.321 1.00 73.62 425 THR A O 1
ATOM 3369 N N . ARG A 1 426 ? 12.657 12.926 1.427 1.00 68.31 426 ARG A N 1
ATOM 3370 C CA . ARG A 1 426 ? 11.231 13.215 1.190 1.00 68.31 426 ARG A CA 1
ATOM 3371 C C . ARG A 1 426 ? 10.407 11.955 0.965 1.00 68.31 426 ARG A C 1
ATOM 3373 O O . ARG A 1 426 ? 9.221 11.954 1.253 1.00 68.31 426 ARG A O 1
ATOM 3380 N N . GLU A 1 427 ? 11.039 10.902 0.467 1.00 66.38 427 GLU A N 1
ATOM 3381 C CA . GLU A 1 427 ? 10.444 9.592 0.224 1.00 66.38 427 GLU A CA 1
ATOM 3382 C C . GLU A 1 427 ? 9.918 8.942 1.516 1.00 66.38 427 GLU A C 1
ATOM 3384 O O . GLU A 1 427 ? 9.008 8.124 1.458 1.00 66.38 427 GLU A O 1
ATOM 3389 N N . LEU A 1 428 ? 10.437 9.343 2.682 1.00 78.25 428 LEU A N 1
ATOM 3390 C CA . LEU A 1 428 ? 9.958 8.870 3.981 1.00 78.25 428 LEU A CA 1
ATOM 3391 C C . LEU A 1 428 ? 8.811 9.727 4.534 1.00 78.25 428 LEU A C 1
ATOM 3393 O O . LEU A 1 428 ? 8.292 9.411 5.598 1.00 78.25 428 LEU A O 1
ATOM 3397 N N . TYR A 1 429 ? 8.426 10.833 3.891 1.00 84.56 429 TYR A N 1
ATOM 3398 C CA . TYR A 1 429 ? 7.475 11.774 4.486 1.00 84.56 429 TYR A CA 1
ATOM 3399 C C . TYR A 1 429 ? 6.039 11.244 4.473 1.00 84.56 429 TYR A C 1
ATOM 3401 O O . TYR A 1 429 ? 5.599 10.633 3.504 1.00 84.56 429 TYR A O 1
ATOM 3409 N N . VAL A 1 430 ? 5.293 11.543 5.537 1.00 83.94 430 VAL A N 1
ATOM 3410 C CA . VAL A 1 430 ? 3.858 11.253 5.653 1.00 83.94 430 VAL A CA 1
ATOM 3411 C C . VAL A 1 430 ? 3.129 12.392 6.370 1.00 83.94 430 VAL A C 1
ATOM 3413 O O . VAL A 1 430 ? 3.694 13.028 7.264 1.00 83.94 430 VAL A O 1
ATOM 3416 N N . ASP A 1 431 ? 1.880 12.660 5.993 1.00 80.75 431 ASP A N 1
ATOM 3417 C CA . ASP A 1 431 ? 0.978 13.516 6.768 1.00 80.75 431 ASP A CA 1
ATOM 3418 C C . ASP A 1 431 ? 0.206 12.651 7.780 1.00 80.75 431 ASP A C 1
ATOM 3420 O O . ASP A 1 431 ? -0.350 11.611 7.429 1.00 80.75 431 ASP A O 1
ATOM 3424 N N . GLU A 1 432 ? 0.151 13.061 9.052 1.00 78.94 432 GLU A N 1
ATOM 3425 C CA . GLU A 1 432 ? -0.610 12.319 10.072 1.00 78.94 432 GLU A CA 1
ATOM 3426 C C . GLU A 1 432 ? -2.118 12.277 9.772 1.00 78.94 432 GLU A C 1
ATOM 3428 O O . GLU A 1 432 ? -2.823 11.440 10.333 1.00 78.94 432 GLU A O 1
ATOM 3433 N N . ASN A 1 433 ? -2.624 13.170 8.916 1.00 75.25 433 ASN A N 1
ATOM 3434 C CA . ASN A 1 433 ? -4.019 13.169 8.482 1.00 75.25 433 ASN A CA 1
ATOM 3435 C C . ASN A 1 433 ? -4.323 12.091 7.430 1.00 75.25 433 ASN A C 1
ATOM 3437 O O . ASN A 1 433 ? -5.482 11.696 7.308 1.00 75.25 433 ASN A O 1
ATOM 3441 N N . ASP A 1 434 ? -3.305 11.606 6.713 1.00 77.69 434 ASP A N 1
ATOM 3442 C CA . ASP A 1 434 ? -3.442 10.511 5.744 1.00 77.69 434 ASP A CA 1
ATOM 3443 C C . ASP A 1 434 ? -3.422 9.135 6.436 1.00 77.69 434 ASP A C 1
ATOM 3445 O O . ASP A 1 434 ? -3.814 8.124 5.852 1.00 77.69 434 ASP A O 1
ATOM 3449 N N . MET A 1 435 ? -3.002 9.086 7.704 1.00 84.88 435 MET A N 1
ATOM 3450 C CA . MET A 1 435 ? -3.003 7.866 8.509 1.00 84.88 435 MET A CA 1
ATOM 3451 C C . MET A 1 435 ? -4.408 7.491 8.989 1.00 84.88 435 MET A C 1
ATOM 3453 O O . MET A 1 435 ? -5.191 8.342 9.414 1.00 84.88 435 MET A O 1
ATOM 3457 N N . ASP A 1 436 ? -4.714 6.190 8.983 1.00 85.81 436 ASP A N 1
ATOM 3458 C CA . ASP A 1 436 ? -6.043 5.637 9.298 1.00 85.81 436 ASP A CA 1
ATOM 3459 C C . ASP A 1 436 ? -7.187 6.256 8.466 1.00 85.81 436 ASP A C 1
ATOM 3461 O O . ASP A 1 436 ? -8.330 6.377 8.930 1.00 85.81 436 ASP A O 1
ATOM 3465 N N . ALA A 1 437 ? -6.889 6.687 7.236 1.00 80.88 437 ALA A N 1
ATOM 3466 C CA . ALA A 1 437 ? -7.858 7.334 6.357 1.00 80.88 437 ALA A CA 1
ATOM 3467 C C . ALA A 1 437 ? -8.853 6.352 5.708 1.00 80.88 437 ALA A C 1
ATOM 3469 O O . ALA A 1 437 ? -9.926 6.782 5.282 1.00 80.88 437 ALA A O 1
ATOM 3470 N N . MET A 1 438 ? -8.538 5.050 5.663 1.00 83.19 438 MET A N 1
ATOM 3471 C CA . MET A 1 438 ? -9.392 4.014 5.068 1.00 83.19 438 MET A CA 1
ATOM 3472 C C . MET A 1 438 ? -10.576 3.662 5.987 1.00 83.19 438 MET A C 1
ATOM 3474 O O . MET A 1 438 ? -10.484 2.808 6.869 1.00 83.19 438 MET A O 1
ATOM 3478 N N . GLU A 1 439 ? -11.709 4.340 5.800 1.00 77.69 439 GLU A N 1
ATOM 3479 C CA . GLU A 1 439 ? -12.892 4.212 6.667 1.00 77.69 439 GLU A CA 1
ATOM 3480 C C . GLU A 1 439 ? -13.595 2.853 6.563 1.00 77.69 439 GLU A C 1
ATOM 3482 O O . GLU A 1 439 ? -14.190 2.384 7.532 1.00 77.69 439 GLU A O 1
ATOM 3487 N N . GLU A 1 440 ? -13.552 2.215 5.394 1.00 81.75 440 GLU A N 1
ATOM 3488 C CA . GLU A 1 440 ? -14.151 0.899 5.173 1.00 81.75 440 GLU A CA 1
ATOM 3489 C C . GLU A 1 440 ? -13.361 -0.252 5.804 1.00 81.75 440 GLU A C 1
ATOM 3491 O O . GLU A 1 440 ? -13.866 -1.374 5.838 1.00 81.75 440 GLU A O 1
ATOM 3496 N N . PHE A 1 441 ? -12.166 0.024 6.332 1.00 87.94 441 PHE A N 1
ATOM 3497 C CA . PHE A 1 441 ? -11.343 -0.949 7.031 1.00 87.94 441 PHE A CA 1
ATOM 3498 C C . PHE A 1 441 ? -11.259 -0.645 8.526 1.00 87.94 441 PHE A C 1
ATOM 3500 O O . PHE A 1 441 ? -11.292 0.506 8.981 1.00 87.94 441 PHE A O 1
ATOM 3507 N N . ILE A 1 442 ? -11.123 -1.706 9.312 1.00 89.94 442 ILE A N 1
ATOM 3508 C CA . ILE A 1 442 ? -10.648 -1.633 10.688 1.00 89.94 442 ILE A CA 1
ATOM 3509 C C . ILE A 1 442 ? -9.434 -2.538 10.829 1.00 89.94 442 ILE A C 1
ATOM 3511 O O . ILE A 1 442 ? -9.436 -3.670 10.346 1.00 89.94 442 ILE A O 1
ATOM 3515 N N . ALA A 1 443 ? -8.378 -2.031 11.450 1.00 91.56 443 ALA A N 1
ATOM 3516 C CA . ALA A 1 443 ? -7.190 -2.830 11.676 1.00 91.56 443 ALA A CA 1
ATOM 3517 C C . ALA A 1 443 ? -7.318 -3.607 12.992 1.00 91.56 443 ALA A C 1
ATOM 3519 O O . ALA A 1 443 ? -7.708 -3.061 14.025 1.00 91.56 443 ALA A O 1
ATOM 3520 N N . VAL A 1 444 ? -6.985 -4.887 12.930 1.00 87.31 444 VAL A N 1
ATOM 3521 C CA . VAL A 1 444 ? -6.997 -5.877 14.012 1.00 87.31 444 VAL A CA 1
ATOM 3522 C C . VAL A 1 444 ? -5.610 -6.516 14.092 1.00 87.31 444 VAL A C 1
ATOM 3524 O O . VAL A 1 444 ? -4.770 -6.307 13.215 1.00 87.31 444 VAL A O 1
ATOM 3527 N N . GLU A 1 445 ? -5.345 -7.332 15.108 1.00 84.94 445 GLU A N 1
ATOM 3528 C CA . GLU A 1 445 ? -4.013 -7.910 15.318 1.00 84.94 445 GLU A CA 1
ATOM 3529 C C . GLU A 1 445 ? -3.502 -8.754 14.139 1.00 84.94 445 GLU A C 1
ATOM 3531 O O . GLU A 1 445 ? -2.299 -8.825 13.908 1.00 84.94 445 GLU A O 1
ATOM 3536 N N . ASN A 1 446 ? -4.401 -9.402 13.392 1.00 79.56 446 ASN A N 1
ATOM 3537 C CA . ASN A 1 446 ? -4.075 -10.282 12.268 1.00 79.56 446 ASN A CA 1
ATOM 3538 C C . ASN A 1 446 ? -4.313 -9.665 10.875 1.00 79.56 446 ASN A C 1
ATOM 3540 O O . ASN A 1 446 ? -4.237 -10.398 9.890 1.00 79.56 446 ASN A O 1
ATOM 3544 N N . GLY A 1 447 ? -4.580 -8.357 10.762 1.00 86.31 447 GLY A N 1
ATOM 3545 C CA . GLY A 1 447 ? -4.706 -7.679 9.466 1.00 86.31 447 GLY A CA 1
ATOM 3546 C C . GLY A 1 447 ? -5.720 -6.537 9.437 1.00 86.31 447 GLY A C 1
ATOM 3547 O O . GLY A 1 447 ? -6.003 -5.902 10.449 1.00 86.31 447 GLY A O 1
ATOM 3548 N N . LEU A 1 448 ? -6.259 -6.260 8.253 1.00 88.31 448 LEU A N 1
ATOM 3549 C CA . LEU A 1 448 ? -7.303 -5.266 8.021 1.00 88.31 448 LEU A CA 1
ATOM 3550 C C . LEU A 1 448 ? -8.603 -5.987 7.671 1.00 88.31 448 LEU A C 1
ATOM 3552 O O . LEU A 1 448 ? -8.653 -6.738 6.699 1.00 88.31 448 LEU A O 1
ATOM 3556 N N . VAL A 1 449 ? -9.658 -5.749 8.444 1.00 87.19 449 VAL A N 1
ATOM 3557 C CA . VAL A 1 449 ? -10.991 -6.281 8.158 1.00 87.19 449 VAL A CA 1
ATOM 3558 C C . VAL A 1 449 ? -11.768 -5.252 7.360 1.00 87.19 449 VAL A C 1
ATOM 3560 O O . VAL A 1 449 ? -11.957 -4.120 7.809 1.00 87.19 449 VAL A O 1
ATOM 3563 N N . ASN A 1 450 ? -12.243 -5.647 6.183 1.00 86.56 450 ASN A N 1
ATOM 3564 C CA . ASN A 1 450 ? -13.195 -4.850 5.428 1.00 86.56 450 ASN A CA 1
ATOM 3565 C C . ASN A 1 450 ? -14.564 -4.922 6.117 1.00 86.56 450 ASN A C 1
ATOM 3567 O O . ASN A 1 450 ? -15.210 -5.965 6.125 1.00 86.56 450 ASN A O 1
ATOM 3571 N N . LEU A 1 451 ? -15.048 -3.809 6.659 1.00 84.06 451 LEU A N 1
ATOM 3572 C CA . LEU A 1 451 ? -16.288 -3.757 7.442 1.00 84.06 451 LEU A CA 1
ATOM 3573 C C . LEU A 1 451 ? -17.553 -4.051 6.617 1.00 84.06 451 LEU A C 1
ATOM 3575 O O . LEU A 1 451 ? -18.623 -4.287 7.178 1.00 84.06 451 LEU A O 1
ATOM 3579 N N . LYS A 1 452 ? -17.466 -4.013 5.280 1.00 81.31 452 LYS A N 1
ATOM 3580 C CA . LYS A 1 452 ? -18.591 -4.328 4.387 1.00 81.31 452 LYS A CA 1
ATOM 3581 C C . LYS A 1 452 ? -18.610 -5.796 3.989 1.00 81.31 452 LYS A C 1
ATOM 3583 O O . LYS A 1 452 ? -19.672 -6.412 4.033 1.00 81.31 452 LYS A O 1
ATOM 3588 N N . THR A 1 453 ? -17.469 -6.328 3.553 1.00 81.44 453 THR A N 1
ATOM 3589 C CA . THR A 1 453 ? -17.380 -7.701 3.030 1.00 81.44 453 THR A CA 1
ATOM 3590 C C . THR A 1 453 ? -17.051 -8.721 4.109 1.00 81.44 453 THR A C 1
ATOM 3592 O O . THR A 1 453 ? -17.441 -9.877 3.976 1.00 81.44 453 THR A O 1
ATOM 3595 N N . ARG A 1 454 ? -16.437 -8.267 5.209 1.00 79.25 454 ARG A N 1
ATOM 3596 C CA . ARG A 1 454 ? -15.840 -9.068 6.286 1.00 79.25 454 ARG A CA 1
ATOM 3597 C C . ARG A 1 454 ? -14.581 -9.829 5.882 1.00 79.25 454 ARG A C 1
ATOM 3599 O O . ARG A 1 454 ? -14.146 -10.720 6.605 1.00 79.25 454 ARG A O 1
ATOM 3606 N N . ASP A 1 455 ? -13.975 -9.462 4.761 1.00 84.69 455 ASP A N 1
ATOM 3607 C CA . ASP A 1 455 ? -12.723 -10.074 4.337 1.00 84.69 455 ASP A CA 1
ATOM 3608 C C . ASP A 1 455 ? -11.567 -9.557 5.188 1.00 84.69 455 ASP A C 1
ATOM 3610 O O . ASP A 1 455 ? -11.451 -8.354 5.446 1.00 84.69 455 ASP A O 1
ATOM 3614 N N . LEU A 1 456 ? -10.697 -10.480 5.593 1.00 82.06 456 LEU A N 1
ATOM 3615 C CA . LEU A 1 456 ? -9.426 -10.167 6.223 1.00 82.06 456 LEU A CA 1
ATOM 3616 C C . LEU A 1 456 ? -8.353 -10.072 5.143 1.00 82.06 456 LEU A C 1
ATOM 3618 O O . LEU A 1 456 ? -8.045 -11.065 4.484 1.00 82.06 456 LEU A O 1
ATOM 3622 N N . VAL A 1 457 ? -7.758 -8.893 4.992 1.00 84.38 457 VAL A N 1
ATOM 3623 C CA . VAL A 1 457 ? -6.604 -8.683 4.114 1.00 84.38 457 VAL A CA 1
ATOM 3624 C C . VAL A 1 457 ? -5.361 -8.346 4.937 1.00 84.38 457 VAL A C 1
ATOM 3626 O O . VAL A 1 457 ? -5.473 -7.797 6.036 1.00 84.38 457 VAL A O 1
ATOM 3629 N N . PRO A 1 458 ? -4.153 -8.661 4.450 1.00 82.19 458 PRO A N 1
ATOM 3630 C CA . PRO A 1 458 ? -2.939 -8.316 5.173 1.00 82.19 458 PRO A CA 1
ATOM 3631 C C . PRO A 1 458 ? -2.751 -6.794 5.275 1.00 82.19 458 PRO A C 1
ATOM 3633 O O . PRO A 1 458 ? -2.940 -6.081 4.293 1.00 82.19 458 PRO A O 1
ATOM 3636 N N . ASN A 1 459 ? -2.316 -6.290 6.436 1.00 83.19 459 ASN A N 1
ATOM 3637 C CA . ASN A 1 459 ? -1.908 -4.887 6.557 1.00 83.19 459 ASN A CA 1
ATOM 3638 C C . ASN A 1 459 ? -0.575 -4.687 5.825 1.00 83.19 459 ASN A C 1
ATOM 3640 O O . ASN A 1 459 ? 0.377 -5.432 6.075 1.00 83.19 459 ASN A O 1
ATOM 3644 N N . ALA A 1 460 ? -0.507 -3.740 4.899 1.00 80.06 460 ALA A N 1
ATOM 3645 C CA . ALA A 1 460 ? 0.696 -3.412 4.142 1.00 80.06 460 ALA A CA 1
ATOM 3646 C C . ALA A 1 460 ? 1.173 -1.994 4.513 1.00 80.06 460 ALA A C 1
ATOM 3648 O O . ALA A 1 460 ? 0.350 -1.179 4.940 1.00 80.06 460 ALA A O 1
ATOM 3649 N N . PRO A 1 461 ? 2.479 -1.676 4.411 1.00 77.56 461 PRO A N 1
ATOM 3650 C CA . PRO A 1 461 ? 2.992 -0.372 4.837 1.00 77.56 461 PRO A CA 1
ATOM 3651 C C . PRO A 1 461 ? 2.279 0.816 4.164 1.00 77.56 461 PRO A C 1
ATOM 3653 O O . PRO A 1 461 ? 1.923 1.799 4.812 1.00 77.56 461 PRO A O 1
ATOM 3656 N N . ASP A 1 462 ? 1.995 0.713 2.872 1.00 78.38 462 ASP A N 1
ATOM 3657 C CA . ASP A 1 462 ? 1.290 1.719 2.073 1.00 78.38 462 ASP A CA 1
ATOM 3658 C C . ASP A 1 462 ? -0.164 1.973 2.510 1.00 78.38 462 ASP A C 1
ATOM 3660 O O . ASP A 1 462 ? -0.696 3.048 2.238 1.00 78.38 462 ASP A O 1
ATOM 3664 N N . ALA A 1 463 ? -0.788 1.047 3.247 1.00 80.62 463 ALA A N 1
ATOM 3665 C CA . ALA A 1 463 ? -2.135 1.235 3.782 1.00 80.62 463 ALA A CA 1
ATOM 3666 C C . ALA A 1 463 ? -2.206 2.312 4.881 1.00 80.62 463 ALA A C 1
ATOM 3668 O O . ALA A 1 463 ? -3.283 2.847 5.140 1.00 80.62 463 ALA A O 1
ATOM 3669 N N . LEU A 1 464 ? -1.078 2.621 5.543 1.00 86.56 464 LEU A N 1
ATOM 3670 C CA . LEU A 1 464 ? -0.957 3.648 6.594 1.00 86.56 464 LEU A CA 1
ATOM 3671 C C . LEU A 1 464 ? -2.014 3.544 7.718 1.00 86.56 464 LEU A C 1
ATOM 3673 O O . LEU A 1 464 ? -2.394 4.539 8.339 1.00 86.56 464 LEU A O 1
ATOM 3677 N N . MET A 1 465 ? -2.479 2.326 8.005 1.00 89.69 465 MET A N 1
ATOM 3678 C CA . MET A 1 465 ? -3.362 2.021 9.133 1.00 89.69 465 MET A CA 1
ATOM 3679 C C . MET A 1 465 ? -2.508 1.846 10.386 1.00 89.69 465 MET A C 1
ATOM 3681 O O . MET A 1 465 ? -1.819 0.835 10.497 1.00 89.69 465 MET A O 1
ATOM 3685 N N . VAL A 1 466 ? -2.516 2.819 11.301 1.00 90.25 466 VAL A N 1
ATOM 3686 C CA . VAL A 1 466 ? -1.600 2.906 12.460 1.00 90.25 466 VAL A CA 1
ATOM 3687 C C . VAL A 1 466 ? -2.293 2.749 13.818 1.00 90.25 466 VAL A C 1
ATOM 3689 O O . VAL A 1 466 ? -1.637 2.778 14.860 1.00 90.25 466 VAL A O 1
ATOM 3692 N N . LYS A 1 467 ? -3.621 2.619 13.837 1.00 90.44 467 LYS A N 1
ATOM 3693 C CA . LYS A 1 467 ? -4.412 2.244 15.019 1.00 90.44 467 LYS A CA 1
ATOM 3694 C C . LYS A 1 467 ? -4.924 0.825 14.843 1.00 90.44 467 LYS A C 1
ATOM 3696 O O . LYS A 1 467 ? -5.312 0.478 13.740 1.00 90.44 467 LYS A O 1
ATOM 3701 N N . TYR A 1 468 ? -4.994 0.058 15.928 1.00 91.06 468 TYR A N 1
ATOM 3702 C CA . TYR A 1 468 ? -5.410 -1.348 15.915 1.00 91.06 468 TYR A CA 1
ATOM 3703 C C . TYR A 1 468 ? -6.402 -1.637 17.038 1.00 91.06 468 TYR A C 1
ATOM 3705 O O . TYR A 1 468 ? -6.302 -1.058 18.120 1.00 91.06 468 TYR A O 1
ATOM 3713 N N . CYS A 1 469 ? -7.334 -2.548 16.792 1.00 89.44 469 CYS A N 1
ATOM 3714 C CA . CYS A 1 469 ? -8.079 -3.252 17.831 1.00 89.44 469 CYS A CA 1
ATOM 3715 C C . CYS A 1 469 ? -7.172 -4.274 18.542 1.00 89.44 469 CYS A C 1
ATOM 3717 O O . CYS A 1 469 ? -6.325 -4.882 17.888 1.00 89.44 469 CYS A O 1
ATOM 3719 N N . ASN A 1 470 ? -7.391 -4.530 19.838 1.00 83.69 470 ASN A N 1
ATOM 3720 C CA . ASN A 1 470 ? -6.612 -5.508 20.628 1.00 83.69 470 ASN A CA 1
ATOM 3721 C C . ASN A 1 470 ? -7.149 -6.946 20.468 1.00 83.69 470 ASN A C 1
ATOM 3723 O O . ASN A 1 470 ? -7.261 -7.701 21.433 1.00 83.69 470 ASN A O 1
ATOM 3727 N N . VAL A 1 471 ? -7.613 -7.301 19.270 1.00 83.62 471 VAL A N 1
ATOM 3728 C CA . VAL A 1 471 ? -8.213 -8.613 19.002 1.00 83.62 471 VAL A CA 1
ATOM 3729 C C . VAL A 1 471 ? -7.732 -9.160 17.673 1.00 83.62 471 VAL A C 1
ATOM 3731 O O . VAL A 1 471 ? -7.475 -8.404 16.737 1.00 83.62 471 VAL A O 1
ATOM 3734 N N . ARG A 1 472 ? -7.682 -10.489 17.564 1.00 85.19 472 ARG A N 1
ATOM 3735 C CA . ARG A 1 472 ? -7.577 -11.189 16.279 1.00 85.19 472 ARG A CA 1
ATOM 3736 C C . ARG A 1 472 ? -8.977 -11.403 15.721 1.00 85.19 472 ARG A C 1
ATOM 3738 O O . ARG A 1 472 ? -9.872 -11.840 16.442 1.00 85.19 472 ARG A O 1
ATOM 3745 N N . TYR A 1 473 ? -9.162 -11.116 14.440 1.00 82.38 473 TYR A N 1
ATOM 3746 C CA . TYR A 1 473 ? -10.419 -11.383 13.763 1.00 82.38 473 TYR A CA 1
ATOM 3747 C C . TYR A 1 473 ? -10.562 -12.865 13.423 1.00 82.38 473 TYR A C 1
ATOM 3749 O O . TYR A 1 473 ? -9.716 -13.428 12.725 1.00 82.38 473 TYR A O 1
ATOM 3757 N N . ASP A 1 474 ? -11.657 -13.459 13.890 1.00 79.69 474 ASP A N 1
ATOM 3758 C CA . ASP A 1 474 ? -12.111 -14.798 13.536 1.00 79.69 474 ASP A CA 1
ATOM 3759 C C . ASP A 1 474 ? -13.575 -14.711 13.067 1.00 79.69 474 ASP A C 1
ATOM 3761 O O . ASP A 1 474 ? -14.457 -14.399 13.876 1.00 79.69 474 ASP A O 1
ATOM 3765 N N . PRO A 1 475 ? -13.870 -14.980 11.780 1.00 74.44 475 PRO A N 1
ATOM 3766 C CA . PRO A 1 475 ? -15.236 -14.933 11.264 1.00 74.44 475 PRO A CA 1
ATOM 3767 C C . PRO A 1 475 ? -16.158 -16.011 11.862 1.00 74.44 475 PRO A C 1
ATOM 3769 O O . PRO A 1 475 ? -17.372 -15.938 11.661 1.00 74.44 475 PRO A O 1
ATOM 3772 N N . SER A 1 476 ? -15.613 -17.001 12.578 1.00 74.44 476 SER A N 1
ATOM 3773 C CA . SER A 1 476 ? -16.354 -18.109 13.190 1.00 74.44 476 SER A CA 1
ATOM 3774 C C . SER A 1 476 ? -16.641 -17.946 14.691 1.00 74.44 476 SER A C 1
ATOM 3776 O O . SER A 1 476 ? -17.361 -18.770 15.257 1.00 74.44 476 SER A O 1
ATOM 3778 N N . ALA A 1 477 ? -16.142 -16.885 15.336 1.00 74.94 477 ALA A N 1
ATOM 3779 C CA . ALA A 1 477 ? -16.315 -16.662 16.773 1.00 74.94 477 ALA A CA 1
ATOM 3780 C C . ALA A 1 477 ? -17.793 -16.459 17.188 1.00 74.94 477 ALA A C 1
ATOM 3782 O O . ALA A 1 477 ? -18.527 -15.674 16.584 1.00 74.94 477 ALA A O 1
ATOM 3783 N N . ASP A 1 478 ? -18.231 -17.130 18.261 1.00 71.75 478 ASP A N 1
ATOM 3784 C CA . ASP A 1 478 ? -19.638 -17.200 18.696 1.00 71.75 478 ASP A CA 1
ATOM 3785 C C . ASP A 1 478 ? -19.978 -16.339 19.937 1.00 71.75 478 ASP A C 1
ATOM 3787 O O . ASP A 1 478 ? -21.130 -15.926 20.118 1.00 71.75 478 ASP A O 1
ATOM 3791 N N . CYS A 1 479 ? -18.982 -16.035 20.774 1.00 72.12 479 CYS A N 1
ATOM 3792 C CA . CYS A 1 479 ? -19.027 -15.123 21.927 1.00 72.12 479 CYS A CA 1
ATOM 3793 C C . CYS A 1 479 ? -20.230 -15.323 22.889 1.00 72.12 479 CYS A C 1
ATOM 3795 O O . CYS A 1 479 ? -20.917 -14.351 23.234 1.00 72.12 479 CYS A O 1
ATOM 3797 N N . PRO A 1 480 ? -20.514 -16.545 23.381 1.00 77.25 480 PRO A N 1
ATOM 3798 C CA . PRO A 1 480 ? -21.745 -16.864 24.111 1.00 77.25 480 PRO A CA 1
ATOM 3799 C C . PRO A 1 480 ? -21.885 -16.095 25.430 1.00 77.25 480 PRO A C 1
ATOM 3801 O O . PRO A 1 480 ? -22.976 -15.626 25.763 1.00 77.25 480 PRO A O 1
ATOM 3804 N N . THR A 1 481 ? -20.783 -15.904 26.161 1.00 75.12 481 THR A N 1
ATOM 3805 C CA . THR A 1 481 ? -20.768 -15.137 27.416 1.00 75.12 481 THR A CA 1
ATOM 3806 C C . THR A 1 481 ? -21.153 -13.681 27.182 1.00 75.12 481 THR A C 1
ATOM 3808 O O . THR A 1 481 ? -22.017 -13.162 27.882 1.00 75.12 481 THR A O 1
ATOM 3811 N N . TRP A 1 482 ? -20.576 -13.039 26.162 1.00 79.38 482 TRP A N 1
ATOM 3812 C CA . TRP A 1 482 ? -20.910 -11.662 25.798 1.00 79.38 482 TRP A CA 1
ATOM 3813 C C . TRP A 1 482 ? -22.392 -11.521 25.447 1.00 79.38 482 TRP A C 1
ATOM 3815 O O . TRP A 1 482 ? -23.076 -10.660 25.994 1.00 79.38 482 TRP A O 1
ATOM 3825 N N . ARG A 1 483 ? -22.918 -12.415 24.599 1.00 77.62 483 ARG A N 1
ATOM 3826 C CA . ARG A 1 483 ? -24.334 -12.400 24.192 1.00 77.62 483 ARG A CA 1
ATOM 3827 C C . ARG A 1 483 ? -25.265 -12.545 25.392 1.00 77.62 483 ARG A C 1
ATOM 3829 O O . ARG A 1 483 ? -26.239 -11.801 25.501 1.00 77.62 483 ARG A O 1
ATOM 3836 N N . LYS A 1 484 ? -24.939 -13.453 26.319 1.00 76.50 484 LYS A N 1
ATOM 3837 C CA . LYS A 1 484 ? -25.685 -13.620 27.572 1.00 76.50 484 LYS A CA 1
ATOM 3838 C C . LYS A 1 484 ? -25.638 -12.348 28.420 1.00 76.50 484 LYS A C 1
ATOM 3840 O O . LYS A 1 484 ? -26.688 -11.883 28.858 1.00 76.50 484 LYS A O 1
ATOM 3845 N N . CYS A 1 485 ? -24.454 -11.771 28.627 1.00 75.25 485 CYS A N 1
ATOM 3846 C CA . CYS A 1 485 ? -24.274 -10.536 29.392 1.00 75.25 485 CYS A CA 1
ATOM 3847 C C . CYS A 1 485 ? -25.069 -9.363 28.805 1.00 75.25 485 CYS A C 1
ATOM 3849 O O . CYS A 1 485 ? -25.852 -8.756 29.525 1.00 75.25 485 CYS A O 1
ATOM 3851 N N . VAL A 1 486 ? -24.948 -9.093 27.503 1.00 76.00 486 VAL A N 1
ATOM 3852 C CA . VAL A 1 486 ? -25.687 -8.020 26.814 1.00 76.00 486 VAL A CA 1
ATOM 3853 C C . VAL A 1 486 ? -27.197 -8.222 26.941 1.00 76.00 486 VAL A C 1
ATOM 3855 O O . VAL A 1 486 ? -27.909 -7.292 27.314 1.00 76.00 486 VAL A O 1
ATOM 3858 N N . SER A 1 487 ? -27.691 -9.441 26.703 1.00 77.81 487 SER A N 1
ATOM 3859 C CA . SER A 1 487 ? -29.114 -9.751 26.886 1.00 77.81 487 SER A CA 1
ATOM 3860 C C . SER A 1 487 ? -29.579 -9.529 28.328 1.00 77.81 487 SER A C 1
ATOM 3862 O O . SER A 1 487 ? -30.720 -9.131 28.542 1.00 77.81 487 SER A O 1
ATOM 3864 N N . THR A 1 488 ? -28.711 -9.788 29.310 1.00 76.69 488 THR A N 1
ATOM 3865 C CA . THR A 1 488 ? -29.026 -9.649 30.739 1.00 76.69 488 THR A CA 1
ATOM 3866 C C . THR A 1 488 ? -29.015 -8.179 31.162 1.00 76.69 488 THR A C 1
ATOM 3868 O O . THR A 1 488 ? -29.940 -7.728 31.825 1.00 76.69 488 THR A O 1
ATOM 3871 N N . TRP A 1 489 ? -28.000 -7.411 30.757 1.00 78.81 489 TRP A N 1
ATOM 3872 C CA . TRP A 1 489 ? -27.829 -6.007 31.141 1.00 78.81 489 TRP A CA 1
ATOM 3873 C C . TRP A 1 489 ? -28.919 -5.093 30.580 1.00 78.81 489 TRP A C 1
ATOM 3875 O O . TRP A 1 489 ? -29.339 -4.157 31.258 1.00 78.81 489 TRP A O 1
ATOM 3885 N N . PHE A 1 490 ? -29.377 -5.357 29.353 1.00 76.56 490 PHE A N 1
ATOM 3886 C CA . PHE A 1 490 ? -30.389 -4.533 28.686 1.00 76.56 490 PHE A CA 1
ATOM 3887 C C . PHE A 1 490 ? -31.827 -5.046 28.861 1.00 76.56 490 PHE A C 1
ATOM 3889 O O . PHE A 1 490 ? -32.759 -4.362 28.442 1.00 76.56 490 PHE A O 1
ATOM 3896 N N . GLY A 1 491 ? -32.024 -6.237 29.444 1.00 73.06 491 GLY A N 1
ATOM 3897 C CA . GLY A 1 491 ? -33.338 -6.794 29.800 1.00 73.06 491 GLY A CA 1
ATOM 3898 C C . GLY A 1 491 ? -34.285 -7.122 28.631 1.00 73.06 491 GLY A C 1
ATOM 3899 O O . GLY A 1 491 ? -35.372 -7.646 28.860 1.00 73.06 491 GLY A O 1
ATOM 3900 N N . SER A 1 492 ? -33.898 -6.825 27.385 1.00 77.06 492 SER A N 1
ATOM 3901 C CA . SER A 1 492 ? -34.678 -7.041 26.159 1.00 77.06 492 SER A CA 1
ATOM 3902 C C . SER A 1 492 ? -33.749 -7.401 24.997 1.00 77.06 492 SER A C 1
ATOM 3904 O O . SER A 1 492 ? -32.730 -6.740 24.773 1.00 77.06 492 SER A O 1
ATOM 3906 N N . GLU A 1 493 ? -34.121 -8.431 24.226 1.00 76.50 493 GLU A N 1
ATOM 3907 C CA . GLU A 1 493 ? -33.399 -8.821 23.006 1.00 76.50 493 GLU A CA 1
ATOM 3908 C C . GLU A 1 493 ? -33.420 -7.700 21.956 1.00 76.50 493 GLU A C 1
ATOM 3910 O O . GLU A 1 493 ? -32.444 -7.509 21.231 1.00 76.50 493 GLU A O 1
ATOM 3915 N N . GLU A 1 494 ? -34.495 -6.912 21.897 1.00 78.62 494 GLU A N 1
ATOM 3916 C CA . GLU A 1 494 ? -34.623 -5.774 20.989 1.00 78.62 494 GLU A CA 1
ATOM 3917 C C . GLU A 1 494 ? -33.625 -4.660 21.325 1.00 78.62 494 GLU A C 1
ATOM 3919 O O . GLU A 1 494 ? -32.975 -4.124 20.423 1.00 78.62 494 GLU A O 1
ATOM 3924 N N . VAL A 1 495 ? -33.466 -4.330 22.612 1.00 76.69 495 VAL A N 1
ATOM 3925 C CA . VAL A 1 495 ? -32.490 -3.324 23.066 1.00 76.69 495 VAL A CA 1
ATOM 3926 C C . VAL A 1 495 ? -31.065 -3.841 22.875 1.00 76.69 495 VAL A C 1
ATOM 3928 O O . VAL A 1 495 ? -30.217 -3.113 22.358 1.00 76.69 495 VAL A O 1
ATOM 3931 N N . ALA A 1 496 ? -30.806 -5.109 23.204 1.00 77.69 496 ALA A N 1
ATOM 3932 C CA . ALA A 1 496 ? -29.524 -5.764 22.946 1.00 77.69 496 ALA A CA 1
ATOM 3933 C C . ALA A 1 496 ? -29.145 -5.721 21.453 1.00 77.69 496 ALA A C 1
ATOM 3935 O O . ALA A 1 496 ? -28.021 -5.361 21.094 1.00 77.69 496 ALA A O 1
ATOM 3936 N N . TRP A 1 497 ? -30.095 -6.020 20.564 1.00 80.00 497 TRP A N 1
ATOM 3937 C CA . TRP A 1 497 ? -29.897 -5.958 19.118 1.00 80.00 497 TRP A CA 1
ATOM 3938 C C . TRP A 1 497 ? -29.686 -4.529 18.609 1.00 80.00 497 TRP A C 1
ATOM 3940 O O . TRP A 1 497 ? -28.823 -4.292 17.761 1.00 80.00 497 TRP A O 1
ATOM 3950 N N . TYR A 1 498 ? -30.433 -3.557 19.136 1.00 81.31 498 TYR A N 1
ATOM 3951 C CA . TYR A 1 498 ? -30.217 -2.145 18.827 1.00 81.31 498 TYR A CA 1
ATOM 3952 C C . TYR A 1 498 ? -28.799 -1.707 19.206 1.00 81.31 498 TYR A C 1
ATOM 3954 O O . TYR A 1 498 ? -28.091 -1.139 18.376 1.00 81.31 498 TYR A O 1
ATOM 3962 N N . MET A 1 499 ? -28.342 -2.059 20.409 1.00 81.00 499 MET A N 1
ATOM 3963 C CA . MET A 1 499 ? -26.978 -1.783 20.862 1.00 81.00 499 MET A CA 1
ATOM 3964 C C . MET A 1 499 ? -25.927 -2.426 19.960 1.00 81.00 499 MET A C 1
ATOM 3966 O O . MET A 1 499 ? -24.933 -1.784 19.621 1.00 81.00 499 MET A O 1
ATOM 3970 N N . GLN A 1 500 ? -26.171 -3.646 19.483 1.00 81.62 500 GLN A N 1
ATOM 3971 C CA . GLN A 1 500 ? -25.283 -4.301 18.526 1.00 81.62 500 GLN A CA 1
ATOM 3972 C C . GLN A 1 500 ? -25.154 -3.517 17.210 1.00 81.62 500 GLN A C 1
ATOM 3974 O O . GLN A 1 500 ? -24.057 -3.425 16.657 1.00 81.62 500 GLN A O 1
ATOM 3979 N N . LYS A 1 501 ? -26.244 -2.911 16.716 1.00 82.88 501 LYS A N 1
ATOM 3980 C CA . LYS A 1 501 ? -26.208 -2.038 15.528 1.00 82.88 501 LYS A CA 1
ATOM 3981 C C . LYS A 1 501 ? -25.426 -0.754 15.778 1.00 82.88 501 LYS A C 1
ATOM 3983 O O . LYS A 1 501 ? -24.679 -0.336 14.897 1.00 82.88 501 LYS A O 1
ATOM 3988 N N . VAL A 1 502 ? -25.585 -0.146 16.955 1.00 82.94 502 VAL A N 1
ATOM 3989 C CA . VAL A 1 502 ? -24.824 1.051 17.347 1.00 82.94 502 VAL A CA 1
ATOM 3990 C C . VAL A 1 502 ? -23.327 0.747 17.324 1.00 82.94 502 VAL A C 1
ATOM 3992 O O . VAL A 1 502 ? -22.567 1.472 16.687 1.00 82.94 502 VAL A O 1
ATOM 3995 N N . LEU A 1 503 ? -22.912 -0.371 17.929 1.00 84.12 503 LEU A N 1
ATOM 3996 C CA . LEU A 1 503 ? -21.517 -0.821 17.900 1.00 84.12 503 LEU A CA 1
ATOM 3997 C C . LEU A 1 503 ? -21.028 -1.105 16.468 1.00 84.12 503 LEU A C 1
ATOM 3999 O O . LEU A 1 503 ? -19.910 -0.741 16.126 1.00 84.12 503 LEU A O 1
ATOM 4003 N N . GLY A 1 504 ? -21.866 -1.674 15.596 1.00 81.50 504 GLY A N 1
ATOM 4004 C CA . GLY A 1 504 ? -21.516 -1.876 14.184 1.00 81.50 504 GLY A CA 1
ATOM 4005 C C . GLY A 1 504 ? -21.260 -0.570 13.417 1.00 81.50 504 GLY A C 1
ATOM 4006 O O . GLY A 1 504 ? -20.305 -0.472 12.653 1.00 81.50 504 GLY A O 1
ATOM 4007 N N . LYS A 1 505 ? -22.070 0.472 13.643 1.00 80.00 505 LYS A N 1
ATOM 4008 C CA . LYS A 1 505 ? -21.856 1.798 13.029 1.00 80.00 505 LYS A CA 1
ATOM 4009 C C . LYS A 1 505 ? -20.620 2.500 13.582 1.00 80.00 505 LYS A C 1
ATOM 4011 O O . LYS A 1 505 ? -19.868 3.121 12.831 1.00 80.00 505 LYS A O 1
ATOM 4016 N N . MET A 1 506 ? -20.398 2.354 14.887 1.00 85.94 506 MET A N 1
ATOM 4017 C CA . MET A 1 506 ? -19.213 2.845 15.579 1.00 85.94 506 MET A CA 1
ATOM 4018 C C . MET A 1 506 ? -17.932 2.312 14.925 1.00 85.94 506 MET A C 1
ATOM 4020 O O . MET A 1 506 ? -17.018 3.096 14.678 1.00 85.94 506 MET A O 1
ATOM 4024 N N . LEU A 1 507 ? -17.883 1.023 14.560 1.00 83.88 507 LEU A N 1
ATOM 4025 C CA . LEU A 1 507 ? -16.729 0.430 13.874 1.00 83.88 507 LEU A CA 1
ATOM 4026 C C . LEU A 1 507 ? -16.384 1.140 12.566 1.00 83.88 507 LEU A C 1
ATOM 4028 O O . LEU A 1 507 ? -15.207 1.269 12.278 1.00 83.88 507 LEU A O 1
ATOM 4032 N N . ALA A 1 508 ? -17.352 1.646 11.802 1.00 77.69 508 ALA A N 1
ATOM 4033 C CA . ALA A 1 508 ? -17.092 2.359 10.545 1.00 77.69 508 ALA A CA 1
ATOM 4034 C C . ALA A 1 508 ? -16.641 3.817 10.739 1.00 77.69 508 ALA A C 1
ATOM 4036 O O . ALA A 1 508 ? -16.377 4.518 9.765 1.00 77.69 508 ALA A O 1
ATOM 4037 N N . GLY A 1 509 ? -16.600 4.307 11.982 1.00 78.38 509 GLY A N 1
ATOM 4038 C CA . GLY A 1 509 ? -16.316 5.707 12.277 1.00 78.38 509 GLY A CA 1
ATOM 4039 C C . GLY A 1 509 ? -17.381 6.675 11.747 1.00 78.38 509 GLY A C 1
ATOM 4040 O O . GLY A 1 509 ? -17.080 7.832 11.458 1.00 78.38 509 GLY A O 1
ATOM 4041 N N . ARG A 1 510 ? -18.618 6.183 11.581 1.00 73.25 510 ARG A N 1
ATOM 4042 C CA . ARG A 1 510 ? -19.772 6.919 11.045 1.00 73.25 510 ARG A CA 1
ATOM 4043 C C . ARG A 1 510 ? -20.838 7.041 12.132 1.00 73.25 510 ARG A C 1
ATOM 4045 O O . ARG A 1 510 ? -21.770 6.232 12.145 1.00 73.25 510 ARG A O 1
ATOM 4052 N N . PRO A 1 511 ? -20.677 7.974 13.087 1.00 66.75 511 PRO A N 1
ATOM 4053 C CA . PRO A 1 511 ? -21.679 8.172 14.122 1.00 66.75 511 PRO A CA 1
ATOM 4054 C C . PRO A 1 511 ? -23.024 8.551 13.492 1.00 66.75 511 PRO A C 1
ATOM 4056 O O . PRO A 1 511 ? -23.072 9.247 12.478 1.00 66.75 511 PRO A O 1
ATOM 4059 N N . ASP A 1 512 ? -24.116 8.082 14.094 1.00 58.97 512 ASP A N 1
ATOM 4060 C CA . ASP A 1 512 ? -25.452 8.564 13.746 1.00 58.97 512 ASP A CA 1
ATOM 4061 C C . ASP A 1 512 ? -25.545 10.060 14.071 1.00 58.97 512 ASP A C 1
ATOM 4063 O O . ASP A 1 512 ? -25.106 10.490 15.142 1.00 58.97 512 ASP A O 1
ATOM 4067 N N . GLU A 1 513 ? -26.081 10.842 13.131 1.00 55.44 513 GLU A N 1
ATOM 4068 C CA . GLU A 1 513 ? -26.111 12.305 13.202 1.00 55.44 513 GLU A CA 1
ATOM 4069 C C . GLU A 1 513 ? -26.636 12.802 14.565 1.00 55.44 513 GLU A C 1
ATOM 4071 O O . GLU A 1 513 ? -27.743 12.471 14.991 1.00 55.44 513 GLU A O 1
ATOM 4076 N N . GLU A 1 514 ? -25.813 13.607 15.246 1.00 63.69 514 GLU A N 1
ATOM 4077 C CA . GLU A 1 514 ? -26.117 14.342 16.483 1.00 63.69 514 GLU A CA 1
ATOM 4078 C C . GLU A 1 514 ? -26.396 13.507 17.751 1.00 63.69 514 GLU A C 1
ATOM 4080 O O . GLU A 1 514 ? -26.899 14.065 18.730 1.00 63.69 514 GLU A O 1
ATOM 4085 N N . ALA A 1 515 ? -26.056 12.209 17.795 1.00 69.94 515 ALA A N 1
ATOM 4086 C CA . ALA A 1 515 ? -26.408 11.342 18.926 1.00 69.94 515 ALA A CA 1
ATOM 4087 C C . ALA A 1 515 ? -25.262 11.011 19.912 1.00 69.94 515 ALA A C 1
ATOM 4089 O O . ALA A 1 515 ? -24.140 10.693 19.521 1.00 69.94 515 ALA A O 1
ATOM 4090 N N . PHE A 1 516 ? -25.572 10.992 21.215 1.00 79.56 516 PHE A N 1
ATOM 4091 C CA . PHE A 1 516 ? -24.757 10.369 22.266 1.00 79.56 516 PHE A CA 1
ATOM 4092 C C . PHE A 1 516 ? -25.613 9.456 23.156 1.00 79.56 516 PHE A C 1
ATOM 4094 O O . PHE A 1 516 ? -26.809 9.688 23.359 1.00 79.56 516 PHE A O 1
ATOM 4101 N N . TYR A 1 517 ? -24.995 8.411 23.703 1.00 82.31 517 TYR A N 1
ATOM 4102 C CA . TYR A 1 517 ? -25.689 7.323 24.390 1.00 82.31 517 TYR A CA 1
ATOM 4103 C C . TYR A 1 517 ? -25.504 7.417 25.903 1.00 82.31 517 TYR A C 1
ATOM 4105 O O . TYR A 1 517 ? -24.384 7.390 26.405 1.00 82.31 517 TYR A O 1
ATOM 4113 N N . LEU A 1 518 ? -26.610 7.506 26.639 1.00 80.88 518 LEU A N 1
ATOM 4114 C CA . LEU A 1 518 ? -26.639 7.553 28.098 1.00 80.88 518 LEU A CA 1
ATOM 4115 C C . LEU A 1 518 ? -27.025 6.190 28.664 1.00 80.88 518 LEU A C 1
ATOM 4117 O O . LEU A 1 518 ? -28.176 5.778 28.534 1.00 80.88 518 LEU A O 1
ATOM 4121 N N . LEU A 1 519 ? -26.083 5.526 29.332 1.00 82.69 519 LEU A N 1
ATOM 4122 C CA . LEU A 1 519 ? -26.321 4.291 30.075 1.00 82.69 519 LEU A CA 1
ATOM 4123 C C . LEU A 1 519 ? -26.684 4.645 31.523 1.00 82.69 519 LEU A C 1
ATOM 4125 O O . LEU A 1 519 ? -25.836 5.141 32.266 1.00 82.69 519 LEU A O 1
ATOM 4129 N N . ILE A 1 520 ? -27.933 4.398 31.925 1.00 78.56 520 ILE A N 1
ATOM 4130 C CA . ILE A 1 520 ? -28.485 4.803 33.230 1.00 78.56 520 ILE A CA 1
ATOM 4131 C C . ILE A 1 520 ? -28.832 3.566 34.064 1.00 78.56 520 ILE A C 1
ATOM 4133 O O . ILE A 1 520 ? -29.509 2.668 33.571 1.00 78.56 520 ILE A O 1
ATOM 4137 N N . GLY A 1 521 ? -28.423 3.523 35.333 1.00 72.81 521 GLY A N 1
ATOM 4138 C CA . GLY A 1 521 ? -28.891 2.498 36.280 1.00 72.81 521 GLY A CA 1
ATOM 4139 C C . GLY A 1 521 ? -28.256 2.621 37.663 1.00 72.81 521 GLY A C 1
ATOM 4140 O O . GLY A 1 521 ? -27.214 3.257 37.790 1.00 72.81 521 GLY A O 1
ATOM 4141 N N . ASP A 1 522 ? -28.812 1.953 38.668 1.00 66.50 522 ASP A N 1
ATOM 4142 C CA . ASP A 1 522 ? -28.573 2.234 40.098 1.00 66.50 522 ASP A CA 1
ATOM 4143 C C . ASP A 1 522 ? -27.278 1.623 40.693 1.00 66.50 522 ASP A C 1
ATOM 4145 O O . ASP A 1 522 ? -27.189 1.338 41.884 1.00 66.50 522 ASP A O 1
ATOM 4149 N N . GLY A 1 523 ? -26.237 1.451 39.869 1.00 63.16 523 GLY A N 1
ATOM 4150 C CA . GLY A 1 523 ? -24.975 0.787 40.241 1.00 63.16 523 GLY A CA 1
ATOM 4151 C C . GLY A 1 523 ? -25.022 -0.742 40.082 1.00 63.16 523 GLY A C 1
ATOM 4152 O O . GLY A 1 523 ? -26.086 -1.312 39.904 1.00 63.16 523 GLY A O 1
ATOM 4153 N N . ALA A 1 524 ? -23.858 -1.407 40.036 1.00 57.88 524 ALA A N 1
ATOM 4154 C CA . ALA A 1 524 ? -23.703 -2.874 39.914 1.00 57.88 524 ALA A CA 1
ATOM 4155 C C . ALA A 1 524 ? -24.400 -3.591 38.721 1.00 57.88 524 ALA A C 1
ATOM 4157 O O . ALA A 1 524 ? -24.387 -4.815 38.650 1.00 57.88 524 ALA A O 1
ATOM 4158 N N . ASN A 1 525 ? -24.920 -2.857 37.729 1.00 66.06 525 ASN A N 1
ATOM 4159 C CA . ASN A 1 525 ? -25.681 -3.419 36.597 1.00 66.06 525 ASN A CA 1
ATOM 4160 C C . ASN A 1 525 ? -24.853 -3.696 35.322 1.00 66.06 525 ASN A C 1
ATOM 4162 O O . ASN A 1 525 ? -25.407 -3.770 34.233 1.00 66.06 525 ASN A O 1
ATOM 4166 N N . GLY A 1 526 ? -23.522 -3.785 35.407 1.00 68.88 526 GLY A N 1
ATOM 4167 C CA . GLY A 1 526 ? -22.675 -4.117 34.247 1.00 68.88 526 GLY A CA 1
ATOM 4168 C C . GLY A 1 526 ? -22.397 -2.978 33.253 1.00 68.88 526 GLY A C 1
ATOM 4169 O O . GLY A 1 526 ? -21.794 -3.226 32.216 1.00 68.88 526 GLY A O 1
ATOM 4170 N N . LYS A 1 527 ? -22.765 -1.722 33.564 1.00 78.62 527 LYS A N 1
ATOM 4171 C CA . LYS A 1 527 ? -22.444 -0.540 32.728 1.00 78.62 527 LYS A CA 1
ATOM 4172 C C . LYS A 1 527 ? -20.938 -0.384 32.488 1.00 78.62 527 LYS A C 1
ATOM 4174 O O . LYS A 1 527 ? -20.515 -0.248 31.344 1.00 78.62 527 LYS A O 1
ATOM 4179 N N . SER A 1 528 ? -20.148 -0.408 33.564 1.00 77.56 528 SER A N 1
ATOM 4180 C CA . SER A 1 528 ? -18.686 -0.304 33.481 1.00 77.56 528 SER A CA 1
ATOM 4181 C C . SER A 1 528 ? -18.114 -1.494 32.721 1.00 77.56 528 SER A C 1
ATOM 4183 O O . SER A 1 528 ? -17.390 -1.292 31.759 1.00 77.56 528 SER A O 1
ATOM 4185 N N . SER A 1 529 ? -18.570 -2.712 33.035 1.00 79.50 529 SER A N 1
ATOM 4186 C CA . SER A 1 529 ? -18.156 -3.929 32.329 1.00 79.50 529 SER A CA 1
ATOM 4187 C C . SER A 1 529 ? -18.449 -3.873 30.827 1.00 79.50 529 SER A C 1
ATOM 4189 O O . SER A 1 529 ? -17.612 -4.288 30.031 1.00 79.50 529 SER A O 1
ATOM 4191 N N . PHE A 1 530 ? -19.598 -3.330 30.414 1.00 83.31 530 PHE A N 1
ATOM 4192 C CA . PHE A 1 530 ? -19.920 -3.109 29.004 1.00 83.31 530 PHE A CA 1
ATOM 4193 C C . PHE A 1 530 ? -18.926 -2.140 28.347 1.00 83.31 530 PHE A C 1
ATOM 4195 O O . PHE A 1 530 ? -18.338 -2.478 27.323 1.00 83.31 530 PHE A O 1
ATOM 4202 N N . LEU A 1 531 ? -18.705 -0.959 28.937 1.00 86.06 531 LEU A N 1
ATOM 4203 C CA . LEU A 1 531 ? -17.806 0.054 28.370 1.00 86.06 531 LEU A CA 1
ATOM 4204 C C . LEU A 1 531 ? -16.343 -0.403 28.343 1.00 86.06 531 LEU A C 1
ATOM 4206 O O . LEU A 1 531 ? -15.663 -0.190 27.345 1.00 86.06 531 LEU A O 1
ATOM 4210 N N . GLU A 1 532 ? -15.877 -1.056 29.405 1.00 84.25 532 GLU A N 1
ATOM 4211 C CA . GLU A 1 532 ? -14.523 -1.607 29.518 1.00 84.25 532 GLU A CA 1
ATOM 4212 C C . GLU A 1 532 ? -14.289 -2.711 28.486 1.00 84.25 532 GLU A C 1
ATOM 4214 O O . GLU A 1 532 ? -13.275 -2.681 27.796 1.00 84.25 532 GLU A O 1
ATOM 4219 N N . THR A 1 533 ? -15.254 -3.622 28.299 1.00 84.56 533 THR A N 1
ATOM 4220 C CA . THR A 1 533 ? -15.148 -4.687 27.287 1.00 84.56 533 THR A CA 1
ATOM 4221 C C . THR A 1 533 ? -15.010 -4.100 25.883 1.00 84.56 533 THR A C 1
ATOM 4223 O O . THR A 1 533 ? -14.134 -4.508 25.124 1.00 84.56 533 THR A O 1
ATOM 4226 N N . ILE A 1 534 ? -15.847 -3.119 25.529 1.00 88.19 534 ILE A N 1
ATOM 4227 C CA . ILE A 1 534 ? -15.760 -2.462 24.218 1.00 88.19 534 ILE A CA 1
ATOM 4228 C C . ILE A 1 534 ? -14.462 -1.664 24.090 1.00 88.19 534 ILE A C 1
ATOM 4230 O O . ILE A 1 534 ? -13.836 -1.701 23.035 1.00 88.19 534 ILE A O 1
ATOM 4234 N N . SER A 1 535 ? -14.033 -0.969 25.146 1.00 87.69 535 SER A N 1
ATOM 4235 C CA . SER A 1 535 ? -12.768 -0.232 25.140 1.00 87.69 535 SER A CA 1
ATOM 4236 C C . SER A 1 535 ? -11.582 -1.150 24.868 1.00 87.69 535 SER A C 1
ATOM 4238 O O . SER A 1 535 ? -10.733 -0.795 24.053 1.00 87.69 535 SER A O 1
ATOM 4240 N N . GLU A 1 536 ? -11.543 -2.314 25.517 1.00 85.75 536 GLU A N 1
ATOM 4241 C CA . GLU A 1 536 ? -10.474 -3.296 25.344 1.00 85.75 536 GLU A CA 1
ATOM 4242 C C . GLU A 1 536 ? -10.454 -3.829 23.911 1.00 85.75 536 GLU A C 1
ATOM 4244 O O . GLU A 1 536 ? -9.435 -3.738 23.236 1.00 85.75 536 GLU A O 1
ATOM 4249 N N . VAL A 1 537 ? -11.606 -4.264 23.385 1.00 87.06 537 VAL A N 1
ATOM 4250 C CA . VAL A 1 537 ? -11.713 -4.737 21.993 1.00 87.06 537 VAL A CA 1
ATOM 4251 C C . VAL A 1 537 ? -11.273 -3.659 21.000 1.00 87.06 537 VAL A C 1
ATOM 4253 O O . VAL A 1 537 ? -10.520 -3.933 20.068 1.00 87.06 537 VAL A O 1
ATOM 4256 N N . MET A 1 538 ? -11.719 -2.416 21.195 1.00 89.62 538 MET A N 1
ATOM 4257 C CA . MET A 1 538 ? -11.431 -1.311 20.278 1.00 89.62 538 MET A CA 1
ATOM 4258 C C . MET A 1 538 ? -9.982 -0.814 20.352 1.00 89.62 538 MET A C 1
ATOM 4260 O O . MET A 1 538 ? -9.542 -0.144 19.416 1.00 89.62 538 MET A O 1
ATOM 4264 N N . GLY A 1 539 ? -9.240 -1.119 21.421 1.00 90.25 539 GLY A N 1
ATOM 4265 C CA . GLY A 1 539 ? -7.811 -0.828 21.546 1.00 90.25 539 GLY A CA 1
ATOM 4266 C C . GLY A 1 539 ? -7.446 0.618 21.189 1.00 90.25 539 GLY A C 1
ATOM 4267 O O . GLY A 1 539 ? -7.952 1.586 21.766 1.00 90.25 539 GLY A O 1
ATOM 4268 N N . GLY A 1 540 ? -6.589 0.784 20.179 1.00 90.00 540 GLY A N 1
ATOM 4269 C CA . GLY A 1 540 ? -6.110 2.073 19.672 1.00 90.00 540 GLY A CA 1
ATOM 4270 C C . GLY A 1 540 ? -7.205 3.027 19.171 1.00 90.00 540 GLY A C 1
ATOM 4271 O O . GLY A 1 540 ? -6.980 4.243 19.140 1.00 90.00 540 GLY A O 1
ATOM 4272 N N . TYR A 1 541 ? -8.393 2.509 18.846 1.00 92.19 541 TYR A N 1
ATOM 4273 C CA . TYR A 1 541 ? -9.567 3.292 18.449 1.00 92.19 541 TYR A CA 1
ATOM 4274 C C . TYR A 1 541 ? -10.444 3.755 19.627 1.00 92.19 541 TYR A C 1
ATOM 4276 O O . TYR A 1 541 ? -11.390 4.519 19.404 1.00 92.19 541 TYR A O 1
ATOM 4284 N N . SER A 1 542 ? -10.151 3.326 20.860 1.00 92.94 542 SER A N 1
ATOM 4285 C CA . SER A 1 542 ? -10.855 3.742 22.080 1.00 92.94 542 SER A CA 1
ATOM 4286 C C . SER A 1 542 ? -10.198 4.958 22.745 1.00 92.94 542 SER A C 1
ATOM 4288 O O . SER A 1 542 ? -8.963 5.075 22.804 1.00 92.94 542 SER A O 1
ATOM 4290 N N . LYS A 1 543 ? -11.020 5.876 23.276 1.00 92.75 543 LYS A N 1
ATOM 4291 C CA . LYS A 1 543 ? -10.588 6.972 24.160 1.00 92.75 543 LYS A CA 1
ATOM 4292 C C . LYS A 1 543 ? -11.585 7.209 25.295 1.00 92.75 543 LYS A C 1
ATOM 4294 O O . LYS A 1 543 ? -12.765 7.446 25.061 1.00 92.75 543 LYS A O 1
ATOM 4299 N N . ALA A 1 544 ? -11.088 7.260 26.526 1.00 89.12 544 ALA A N 1
ATOM 4300 C CA . ALA A 1 544 ? -11.857 7.786 27.648 1.00 89.12 544 ALA A CA 1
ATOM 4301 C C . ALA A 1 544 ? -11.928 9.321 27.574 1.00 89.12 544 ALA A C 1
ATOM 4303 O O . ALA A 1 544 ? -10.947 9.970 27.207 1.00 89.12 544 ALA A O 1
ATOM 4304 N N . LEU A 1 545 ? -13.063 9.902 27.953 1.00 86.25 545 LEU A N 1
ATOM 4305 C CA . LEU A 1 545 ? -13.296 11.337 28.097 1.00 86.25 545 LEU A CA 1
ATOM 4306 C C . LEU A 1 545 ? -13.409 11.684 29.588 1.00 86.25 545 LEU A C 1
ATOM 4308 O O . LEU A 1 545 ? -14.032 10.943 30.345 1.00 86.25 545 LEU A O 1
ATOM 4312 N N . SER A 1 546 ? -12.806 12.797 30.009 1.00 80.19 546 SER A N 1
ATOM 4313 C CA . SER A 1 546 ? -12.907 13.278 31.393 1.00 80.19 546 SER A CA 1
ATOM 4314 C C . SER A 1 546 ? -14.327 13.735 31.716 1.00 80.19 546 SER A C 1
ATOM 4316 O O . SER A 1 546 ? -15.000 14.346 30.882 1.00 80.19 546 SER A O 1
ATOM 4318 N N . ASP A 1 547 ? -14.749 13.484 32.949 1.00 74.88 547 ASP A N 1
ATOM 4319 C CA . ASP A 1 547 ? -15.998 13.970 33.533 1.00 74.88 547 ASP A CA 1
ATOM 4320 C C . ASP A 1 547 ? -16.135 15.496 33.411 1.00 74.88 547 ASP A C 1
ATOM 4322 O O . ASP A 1 547 ? -17.178 15.975 32.970 1.00 74.88 547 ASP A O 1
ATOM 4326 N N . GLU A 1 548 ? -15.061 16.253 33.654 1.00 74.12 548 GLU A N 1
ATOM 4327 C CA . GLU A 1 548 ? -15.007 17.719 33.532 1.00 74.12 548 GLU A CA 1
ATOM 4328 C C . GLU A 1 548 ? -15.372 18.242 32.131 1.00 74.12 548 GLU A C 1
ATOM 4330 O O . GLU A 1 548 ? -15.828 19.380 31.971 1.00 74.12 548 GLU A O 1
ATOM 4335 N N . THR A 1 549 ? -15.159 17.422 31.097 1.00 74.31 549 THR A N 1
ATOM 4336 C CA . THR A 1 549 ? -15.483 17.755 29.703 1.00 74.31 549 THR A CA 1
ATOM 4337 C C . THR A 1 549 ? -16.969 17.560 29.415 1.00 74.31 549 THR A C 1
ATOM 4339 O O . THR A 1 549 ? -17.544 18.265 28.584 1.00 74.31 549 THR A O 1
ATOM 4342 N N . VAL A 1 550 ? -17.600 16.612 30.107 1.00 73.12 550 VAL A N 1
ATOM 4343 C CA . VAL A 1 550 ? -19.013 16.255 29.945 1.00 73.12 550 VAL A CA 1
ATOM 4344 C C . VAL A 1 550 ? -19.892 17.094 30.880 1.00 73.12 550 VAL A C 1
ATOM 4346 O O . VAL A 1 550 ? -21.004 17.492 30.516 1.00 73.12 550 VAL A O 1
ATOM 4349 N N . ILE A 1 551 ? -19.387 17.406 32.072 1.00 70.75 551 ILE A N 1
ATOM 4350 C CA . ILE A 1 551 ? -20.131 17.957 33.201 1.00 70.75 551 ILE A CA 1
ATOM 4351 C C . ILE A 1 551 ? -19.377 19.140 33.813 1.00 70.75 551 ILE A C 1
ATOM 4353 O O . ILE A 1 551 ? -18.151 19.205 33.817 1.00 70.75 551 ILE A O 1
ATOM 4357 N N . GLY A 1 552 ? -20.118 20.137 34.296 1.00 66.25 552 GLY A N 1
ATOM 4358 C CA . GLY A 1 552 ? -19.525 21.188 35.111 1.00 66.25 552 GLY A CA 1
ATOM 4359 C C . GLY A 1 552 ? -20.518 22.245 35.575 1.00 66.25 552 GLY A C 1
ATOM 4360 O O . GLY A 1 552 ? -21.664 22.319 35.124 1.00 66.25 552 GLY A O 1
ATOM 4361 N N . ARG A 1 553 ? -20.062 23.113 36.482 1.00 57.00 553 ARG A N 1
ATOM 4362 C CA . ARG A 1 553 ? -20.842 24.260 36.967 1.00 57.00 553 ARG A CA 1
ATOM 4363 C C . ARG A 1 553 ? -20.945 25.356 35.900 1.00 57.00 553 ARG A C 1
ATOM 4365 O O . ARG A 1 553 ? -19.990 25.638 35.173 1.00 57.00 553 ARG A O 1
ATOM 4372 N N . LYS A 1 554 ? -22.106 26.023 35.828 1.00 49.38 554 LYS A N 1
ATOM 4373 C CA . LYS A 1 554 ? -22.309 27.212 34.978 1.00 49.38 554 LYS A CA 1
ATOM 4374 C C . LYS A 1 554 ? -21.225 28.258 35.276 1.00 49.38 554 LYS A C 1
ATOM 4376 O O . LYS A 1 554 ? -21.111 28.707 36.410 1.00 49.38 554 LYS A O 1
ATOM 4381 N N . GLY A 1 555 ? -20.482 28.670 34.248 1.00 47.66 555 GLY A N 1
ATOM 4382 C CA . GLY A 1 555 ? -19.524 29.779 34.328 1.00 47.66 555 GLY A CA 1
ATOM 4383 C C . GLY A 1 555 ? -18.066 29.392 34.591 1.00 47.66 555 GLY A C 1
ATOM 4384 O O . GLY A 1 555 ? -17.223 30.280 34.556 1.00 47.66 555 GLY A O 1
ATOM 4385 N N . THR A 1 556 ? -17.734 28.112 34.797 1.00 48.94 556 THR A N 1
ATOM 4386 C CA . THR A 1 556 ? -16.331 27.671 34.854 1.00 48.94 556 THR A CA 1
ATOM 4387 C C . THR A 1 556 ? -15.787 27.526 33.426 1.00 48.94 556 THR A C 1
ATOM 4389 O O . THR A 1 556 ? -16.254 26.632 32.702 1.00 48.94 556 THR A O 1
ATOM 4392 N N . PRO A 1 557 ? -14.826 28.367 32.987 1.00 49.81 557 PRO A N 1
ATOM 4393 C CA . PRO A 1 557 ? -14.201 28.207 31.680 1.00 49.81 557 PRO A CA 1
ATOM 4394 C C . PRO A 1 557 ? -13.552 26.825 31.615 1.00 49.81 557 PRO A C 1
ATOM 4396 O O . PRO A 1 557 ? -12.830 26.444 32.536 1.00 49.81 557 PRO A O 1
ATOM 4399 N N . ALA A 1 558 ? -13.806 26.067 30.546 1.00 51.56 558 ALA A N 1
ATOM 4400 C CA . ALA A 1 558 ? -12.924 24.951 30.222 1.00 51.56 558 ALA A CA 1
ATOM 4401 C C . ALA A 1 558 ? -11.508 25.532 30.084 1.00 51.56 558 ALA A C 1
ATOM 4403 O O . ALA A 1 558 ? -11.355 26.602 29.485 1.00 51.56 558 ALA A O 1
ATOM 4404 N N . SER A 1 559 ? -10.497 24.895 30.679 1.00 52.41 559 SER A N 1
ATOM 4405 C CA . SER A 1 559 ? -9.122 25.390 30.584 1.00 52.41 559 SER A CA 1
ATOM 4406 C C . SER A 1 559 ? -8.770 25.638 29.106 1.00 52.41 559 SER A C 1
ATOM 4408 O O . SER A 1 559 ? -9.193 24.896 28.216 1.00 52.41 559 SER A O 1
ATOM 4410 N N . GLY A 1 560 ? -8.047 26.725 28.814 1.00 51.84 560 GLY A N 1
ATOM 4411 C CA . GLY A 1 560 ? -7.782 27.177 27.437 1.00 51.84 560 GLY A CA 1
ATOM 4412 C C . GLY A 1 560 ? -6.996 26.186 26.562 1.00 51.84 560 GLY A C 1
ATOM 4413 O O . GLY A 1 560 ? -6.795 26.441 25.377 1.00 51.84 560 GLY A O 1
ATOM 4414 N N . HIS A 1 561 ? -6.569 25.050 27.122 1.00 56.50 561 HIS A N 1
ATOM 4415 C CA . HIS A 1 561 ? -5.872 23.970 26.436 1.00 56.50 561 HIS A CA 1
ATOM 4416 C C . HIS A 1 561 ? -6.757 22.719 26.404 1.00 56.50 561 HIS A C 1
ATOM 4418 O O . HIS A 1 561 ? -6.891 22.014 27.399 1.00 56.50 561 HIS A O 1
ATOM 4424 N N . ARG A 1 562 ? -7.333 22.410 25.237 1.00 72.31 562 ARG A N 1
ATOM 4425 C CA . ARG A 1 562 ? -8.256 21.276 25.046 1.00 72.31 562 ARG A CA 1
ATOM 4426 C C . ARG A 1 562 ? -7.535 20.029 24.540 1.00 72.31 562 ARG A C 1
ATOM 4428 O O . ARG A 1 562 ? -7.887 19.455 23.509 1.00 72.31 562 ARG A O 1
ATOM 4435 N N . ALA A 1 563 ? -6.479 19.628 25.249 1.00 72.81 563 ALA A N 1
ATOM 4436 C CA . ALA A 1 563 ? -5.743 18.399 24.939 1.00 72.81 563 ALA A CA 1
ATOM 4437 C C . ALA A 1 563 ? -6.638 17.146 25.062 1.00 72.81 563 ALA A C 1
ATOM 4439 O O . ALA A 1 563 ? -6.465 16.191 24.304 1.00 72.81 563 ALA A O 1
ATOM 4440 N N . ASP A 1 564 ? -7.632 17.198 25.958 1.00 75.69 564 ASP A N 1
ATOM 4441 C CA . ASP A 1 564 ? -8.706 16.214 26.143 1.00 75.69 564 ASP A CA 1
ATOM 4442 C C . ASP A 1 564 ? -9.546 15.988 24.878 1.00 75.69 564 ASP A C 1
ATOM 4444 O O . ASP A 1 564 ? -9.958 14.856 24.626 1.00 75.69 564 ASP A O 1
ATOM 4448 N N . ILE A 1 565 ? -9.756 17.042 24.079 1.00 81.88 565 ILE A N 1
ATOM 4449 C CA . ILE A 1 565 ? -10.441 16.976 22.786 1.00 81.88 565 ILE A CA 1
ATOM 4450 C C . ILE A 1 565 ? -9.478 16.534 21.685 1.00 81.88 565 ILE A C 1
ATOM 4452 O O . ILE A 1 565 ? -9.824 15.660 20.899 1.00 81.88 565 ILE A O 1
ATOM 4456 N N . VAL A 1 566 ? -8.269 17.103 21.610 1.00 80.81 566 VAL A N 1
ATOM 4457 C CA . VAL A 1 566 ? -7.314 16.786 20.526 1.00 80.81 566 VAL A CA 1
ATOM 4458 C C . VAL A 1 566 ? -7.009 15.285 20.455 1.00 80.81 566 VAL A C 1
ATOM 4460 O O . VAL A 1 566 ? -6.872 14.734 19.365 1.00 80.81 566 VAL A O 1
ATOM 4463 N N . ARG A 1 567 ? -6.959 14.591 21.600 1.00 82.88 567 ARG A N 1
ATOM 4464 C CA . ARG A 1 567 ? -6.735 13.133 21.649 1.00 82.88 567 ARG A CA 1
ATOM 4465 C C . ARG A 1 567 ? -7.868 12.284 21.056 1.00 82.88 567 ARG A C 1
ATOM 4467 O O . ARG A 1 567 ? -7.663 11.085 20.883 1.00 82.88 567 ARG A O 1
ATOM 4474 N N . LEU A 1 568 ? -9.040 12.866 20.786 1.00 87.31 568 LEU A N 1
ATOM 4475 C CA . LEU A 1 568 ? -10.179 12.171 20.175 1.00 87.31 568 LEU A CA 1
ATOM 4476 C C . LEU A 1 568 ? -10.009 11.998 18.657 1.00 87.31 568 LEU A C 1
ATOM 4478 O O . LEU A 1 568 ? -10.775 11.260 18.040 1.00 87.31 568 LEU A O 1
ATOM 4482 N N . GLN A 1 569 ? -9.011 12.652 18.049 1.00 84.75 569 GLN A N 1
ATOM 4483 C CA . GLN A 1 569 ? -8.717 12.523 16.623 1.00 84.75 569 GLN A CA 1
ATOM 4484 C C . GLN A 1 569 ? -8.491 11.051 16.239 1.00 84.75 569 GLN A C 1
ATOM 4486 O O . GLN A 1 569 ? -7.603 10.376 16.763 1.00 84.75 569 GLN A O 1
ATOM 4491 N N . GLY A 1 570 ? -9.306 10.559 15.302 1.00 83.50 570 GLY A N 1
ATOM 4492 C CA . GLY A 1 570 ? -9.244 9.183 14.804 1.00 83.50 570 GLY A CA 1
ATOM 4493 C C . GLY A 1 570 ? -9.787 8.115 15.763 1.00 83.50 570 GLY A C 1
ATOM 4494 O O . GLY A 1 570 ? -9.663 6.932 15.456 1.00 83.50 570 GLY A O 1
ATOM 4495 N N . ALA A 1 571 ? -10.379 8.495 16.902 1.00 90.12 571 ALA A N 1
ATOM 4496 C CA . ALA A 1 571 ? -11.116 7.559 17.748 1.00 90.12 571 ALA A CA 1
ATOM 4497 C C . ALA A 1 571 ? -12.417 7.119 17.058 1.00 90.12 571 ALA A C 1
ATOM 4499 O O . ALA A 1 571 ? -13.036 7.901 16.332 1.00 90.12 571 ALA A O 1
ATOM 4500 N N . ARG A 1 572 ? -12.841 5.880 17.324 1.00 89.50 572 ARG A N 1
ATOM 4501 C CA . ARG A 1 572 ? -14.139 5.331 16.894 1.00 89.50 572 ARG A CA 1
ATOM 4502 C C . ARG A 1 572 ? -15.072 5.076 18.082 1.00 89.50 572 ARG A C 1
ATOM 4504 O O . ARG A 1 572 ? -16.282 5.225 17.950 1.00 89.50 572 ARG A O 1
ATOM 4511 N N . PHE A 1 573 ? -14.519 4.805 19.264 1.00 91.56 573 PHE A N 1
ATOM 4512 C CA . PHE A 1 573 ? -15.264 4.677 20.518 1.00 91.56 573 PHE A CA 1
ATOM 4513 C C . PHE A 1 573 ? -14.773 5.709 21.532 1.00 91.56 573 PHE A C 1
ATOM 4515 O O . PHE A 1 573 ? -13.579 5.768 21.832 1.00 91.56 573 PHE A O 1
ATOM 4522 N N . VAL A 1 574 ? -15.689 6.522 22.059 1.00 92.06 574 VAL A N 1
ATOM 4523 C CA . VAL A 1 574 ? -15.399 7.446 23.158 1.00 92.06 574 VAL A CA 1
ATOM 4524 C C . VAL A 1 574 ? -16.365 7.180 24.294 1.00 92.06 574 VAL A C 1
ATOM 4526 O O . VAL A 1 574 ? -17.570 7.069 24.074 1.00 92.06 574 VAL A O 1
ATOM 4529 N N . TYR A 1 575 ? -15.853 7.099 25.518 1.00 90.62 575 TYR A N 1
ATOM 4530 C CA . TYR A 1 575 ? -16.694 6.849 26.681 1.00 90.62 575 TYR A CA 1
ATOM 4531 C C . TYR A 1 575 ? -16.328 7.716 27.881 1.00 90.62 575 TYR A C 1
ATOM 4533 O O . TYR A 1 575 ? -15.184 8.129 28.044 1.00 90.62 575 TYR A O 1
ATOM 4541 N N . CYS A 1 576 ? -17.311 7.976 28.734 1.00 87.88 576 CYS A N 1
ATOM 4542 C CA . CYS A 1 576 ? -17.139 8.603 30.037 1.00 87.88 576 CYS A CA 1
ATOM 4543 C C . CYS A 1 576 ? -17.817 7.722 31.091 1.00 87.88 576 CYS A C 1
ATOM 4545 O O . CYS A 1 576 ? -19.019 7.450 31.007 1.00 87.88 576 CYS A O 1
ATOM 4547 N N . SER A 1 577 ? -17.038 7.245 32.056 1.00 73.56 577 SER A N 1
ATOM 4548 C CA . SER A 1 577 ? -17.512 6.521 33.234 1.00 73.56 577 SER A CA 1
ATOM 4549 C C . SER A 1 577 ? -17.536 7.473 34.429 1.00 73.56 577 SER A C 1
ATOM 4551 O O . SER A 1 577 ? -16.587 8.224 34.609 1.00 73.56 577 SER A O 1
ATOM 4553 N N . GLU A 1 578 ? -18.587 7.401 35.249 1.00 64.88 578 GLU A N 1
ATOM 4554 C CA . GLU A 1 578 ? -18.716 8.127 36.526 1.00 64.88 578 GLU A CA 1
ATOM 4555 C C . GLU A 1 578 ? -18.992 9.630 36.415 1.00 64.88 578 GLU A C 1
ATOM 4557 O O . GLU A 1 578 ? -18.216 10.493 36.805 1.00 64.88 578 GLU A O 1
ATOM 4562 N N . THR A 1 579 ? -20.197 9.965 35.970 1.00 59.25 579 THR A N 1
ATOM 4563 C CA . THR A 1 579 ? -20.731 11.311 36.187 1.00 59.25 579 THR A CA 1
ATOM 4564 C C . THR A 1 579 ? -21.220 11.465 37.636 1.00 59.25 579 THR A C 1
ATOM 4566 O O . THR A 1 579 ? -22.125 10.728 38.049 1.00 59.25 579 THR A O 1
ATOM 4569 N N . GLY A 1 580 ? -20.674 12.418 38.395 1.00 54.00 580 GLY A N 1
ATOM 4570 C CA . GLY A 1 580 ? -21.131 12.741 39.754 1.00 54.00 580 GLY A CA 1
ATOM 4571 C C . GLY A 1 580 ? -22.608 13.170 39.832 1.00 54.00 580 GLY A C 1
ATOM 4572 O O . GLY A 1 580 ? -23.211 13.614 38.854 1.00 54.00 580 GLY A O 1
ATOM 4573 N N . SER A 1 581 ? -23.224 13.034 41.010 1.00 53.09 581 SER A N 1
ATOM 4574 C CA . SER A 1 581 ? -24.632 13.391 41.227 1.00 53.09 581 SER A CA 1
ATOM 4575 C C . SER A 1 581 ? -24.836 14.910 41.309 1.00 53.09 581 SER A C 1
ATOM 4577 O O . SER A 1 581 ? -24.187 15.573 42.115 1.00 53.09 581 SER A O 1
ATOM 4579 N N . GLY A 1 582 ? -25.806 15.450 40.565 1.00 56.91 582 GLY A N 1
ATOM 4580 C CA . GLY A 1 582 ? -26.324 16.814 40.770 1.00 56.91 582 GLY A CA 1
ATOM 4581 C C . GLY A 1 582 ? -25.732 17.913 39.881 1.00 56.91 582 GLY A C 1
ATOM 4582 O O . GLY A 1 582 ? -26.170 19.060 39.973 1.00 56.91 582 GLY A O 1
ATOM 4583 N N . GLU A 1 583 ? -24.794 17.593 38.990 1.00 62.44 583 GLU A N 1
ATOM 4584 C CA . GLU A 1 583 ? -24.224 18.561 38.050 1.00 62.44 583 GLU A CA 1
ATOM 4585 C C . GLU A 1 583 ? -24.926 18.537 36.676 1.00 62.44 583 GLU A C 1
ATOM 4587 O O . GLU A 1 583 ? -25.561 17.557 36.282 1.00 62.44 583 GLU A O 1
ATOM 4592 N N . SER A 1 584 ? -24.877 19.664 35.957 1.00 66.31 584 SER A N 1
ATOM 4593 C CA . SER A 1 584 ? -25.513 19.817 34.639 1.00 66.31 584 SER A CA 1
ATOM 4594 C C . SER A 1 584 ? -24.523 19.526 33.515 1.00 66.31 584 SER A C 1
ATOM 4596 O O . SER A 1 584 ? -23.325 19.784 33.642 1.00 66.31 584 SER A O 1
ATOM 4598 N N . PHE A 1 585 ? -25.031 19.047 32.381 1.00 73.38 585 PHE A N 1
ATOM 4599 C CA . PHE A 1 585 ? -24.210 18.858 31.192 1.00 73.38 585 PHE A CA 1
ATOM 4600 C C . PHE A 1 585 ? -23.613 20.166 30.674 1.00 73.38 585 PHE A C 1
ATOM 4602 O O . PHE A 1 585 ? -24.301 21.189 30.569 1.00 73.38 585 PHE A O 1
ATOM 4609 N N . ARG A 1 586 ? -22.368 20.094 30.195 1.00 74.19 586 ARG A N 1
ATOM 4610 C CA . ARG A 1 586 ? -21.779 21.125 29.334 1.00 74.19 586 ARG A CA 1
ATOM 4611 C C . ARG A 1 586 ? -22.347 20.998 27.921 1.00 74.19 586 ARG A C 1
ATOM 4613 O O . ARG A 1 586 ? -21.684 20.523 27.005 1.00 74.19 586 ARG A O 1
ATOM 4620 N N . ALA A 1 587 ? -23.592 21.442 27.742 1.00 70.06 587 ALA A N 1
ATOM 4621 C CA . ALA A 1 587 ? -24.339 21.323 26.486 1.00 70.06 587 ALA A CA 1
ATOM 4622 C C . ALA A 1 587 ? -23.559 21.816 25.252 1.00 70.06 587 ALA A C 1
ATOM 4624 O O . ALA A 1 587 ? -23.614 21.190 24.199 1.00 70.06 587 ALA A O 1
ATOM 4625 N N . ALA A 1 588 ? -22.796 22.905 25.392 1.00 70.94 588 ALA A N 1
ATOM 4626 C CA . ALA A 1 588 ? -21.988 23.459 24.307 1.00 70.94 588 ALA A CA 1
ATOM 4627 C C . ALA A 1 588 ? -20.807 22.556 23.905 1.00 70.94 588 ALA A C 1
ATOM 4629 O O . ALA A 1 588 ? -20.524 22.426 22.718 1.00 70.94 588 ALA A O 1
ATOM 4630 N N . ASP A 1 589 ? -20.125 21.930 24.870 1.00 74.56 589 ASP A N 1
ATOM 4631 C CA . ASP A 1 589 ? -19.002 21.029 24.592 1.00 74.56 589 ASP A CA 1
ATOM 4632 C C . ASP A 1 589 ? -19.498 19.686 24.053 1.00 74.56 589 ASP A C 1
ATOM 4634 O O . ASP A 1 589 ? -18.962 19.207 23.059 1.00 74.56 589 ASP A O 1
ATOM 4638 N N . LEU A 1 590 ? -20.572 19.130 24.624 1.00 76.31 590 LEU A N 1
ATOM 4639 C CA . LEU A 1 590 ? -21.198 17.918 24.092 1.00 76.31 590 LEU A CA 1
ATOM 4640 C C . LEU A 1 590 ? -21.673 18.130 22.657 1.00 76.31 590 LEU A C 1
ATOM 4642 O O . LEU A 1 590 ? -21.323 17.334 21.802 1.00 76.31 590 LEU A O 1
ATOM 4646 N N . LYS A 1 591 ? -22.358 19.241 22.359 1.00 72.75 591 LYS A N 1
ATOM 4647 C CA . LYS A 1 591 ? -22.778 19.574 20.990 1.00 72.75 591 LYS A CA 1
ATOM 4648 C C . LYS A 1 591 ? -21.596 19.774 20.043 1.00 72.75 591 LYS A C 1
ATOM 4650 O O . LYS A 1 591 ? -21.693 19.398 18.886 1.00 72.75 591 LYS A O 1
ATOM 4655 N N . ARG A 1 592 ? -20.478 20.337 20.514 1.00 74.38 592 ARG A N 1
ATOM 4656 C CA . ARG A 1 592 ? -19.258 20.469 19.699 1.00 74.38 592 ARG A CA 1
ATOM 4657 C C . ARG A 1 592 ? -18.635 19.109 19.378 1.00 74.38 592 ARG A C 1
ATOM 4659 O O . ARG A 1 592 ? -18.065 18.948 18.312 1.00 74.38 592 ARG A O 1
ATOM 4666 N N . ILE A 1 593 ? -18.695 18.170 20.318 1.00 76.62 593 ILE A N 1
ATOM 4667 C CA . ILE A 1 593 ? -18.042 16.859 20.224 1.00 76.62 593 ILE A CA 1
ATOM 4668 C C . ILE A 1 593 ? -18.953 15.828 19.528 1.00 76.62 593 ILE A C 1
ATOM 4670 O O . ILE A 1 593 ? -18.445 14.929 18.870 1.00 76.62 593 ILE A O 1
ATOM 4674 N N . SER A 1 594 ? -20.279 15.952 19.656 1.00 71.25 594 SER A N 1
ATOM 4675 C CA . SER A 1 594 ? -21.278 15.035 19.081 1.00 71.25 594 SER A CA 1
ATOM 4676 C C . SER A 1 594 ? -22.028 15.596 17.869 1.00 71.25 594 SER A C 1
ATOM 4678 O O . SER A 1 594 ? -22.738 14.851 17.199 1.00 71.25 594 SER A O 1
ATOM 4680 N N . GLY A 1 595 ? -21.946 16.903 17.611 1.00 61.00 595 GLY A N 1
ATOM 4681 C CA . GLY A 1 595 ? -22.495 17.533 16.413 1.00 61.00 595 GLY A CA 1
ATOM 4682 C C . GLY A 1 595 ? -21.571 17.240 15.241 1.00 61.00 595 GLY A C 1
ATOM 4683 O O . GLY A 1 595 ? -20.366 17.416 15.371 1.00 61.00 595 GLY A O 1
ATOM 4684 N N . GLY A 1 596 ? -22.115 16.765 14.120 1.00 60.38 596 GLY A N 1
ATOM 4685 C CA . GLY A 1 596 ? -21.359 16.224 12.978 1.00 60.38 596 GLY A CA 1
ATOM 4686 C C . GLY A 1 596 ? -20.405 17.185 12.247 1.00 60.38 596 GLY A C 1
ATOM 4687 O O . GLY A 1 596 ? -19.898 16.835 11.184 1.00 60.38 596 GLY A O 1
ATOM 4688 N N . ASP A 1 597 ? -20.150 18.374 12.793 1.00 67.94 597 ASP A N 1
ATOM 4689 C CA . ASP A 1 597 ? -19.178 19.339 12.289 1.00 67.94 597 ASP A CA 1
ATOM 4690 C C . ASP A 1 597 ? -17.734 18.948 12.665 1.00 67.94 597 ASP A C 1
ATOM 4692 O O . ASP A 1 597 ? -17.473 18.098 13.522 1.00 67.94 597 ASP A O 1
ATOM 4696 N N . LYS A 1 598 ? -16.749 19.593 12.024 1.00 77.25 598 LYS A N 1
ATOM 4697 C CA . LYS A 1 598 ? -15.341 19.445 12.416 1.00 77.25 598 LYS A CA 1
ATOM 4698 C C . LYS A 1 598 ? -15.122 19.989 13.829 1.00 77.25 598 LYS A C 1
ATOM 4700 O O . LYS A 1 598 ? -15.559 21.084 14.176 1.00 77.25 598 LYS A O 1
ATOM 4705 N N . ILE A 1 599 ? -14.365 19.242 14.620 1.00 81.50 599 ILE A N 1
ATOM 4706 C CA . ILE A 1 599 ? -13.917 19.639 15.946 1.00 81.50 599 ILE A CA 1
ATOM 4707 C C . ILE A 1 599 ? -12.637 20.465 15.793 1.00 81.50 599 ILE A C 1
ATOM 4709 O O . ILE A 1 599 ? -11.614 19.941 15.350 1.00 81.50 599 ILE A O 1
ATOM 4713 N N . SER A 1 600 ? -12.678 21.732 16.209 1.00 80.06 600 SER A N 1
ATOM 4714 C CA . SER A 1 600 ? -11.497 22.602 16.287 1.00 80.06 600 SER A CA 1
ATOM 4715 C C . SER A 1 600 ? -10.988 22.673 17.730 1.00 80.06 600 SER A C 1
ATOM 4717 O O . SER A 1 600 ? -11.708 23.099 18.639 1.00 80.06 600 SER A O 1
ATOM 4719 N N . ALA A 1 601 ? -9.745 22.250 17.966 1.00 78.38 601 ALA A N 1
ATOM 4720 C CA . ALA A 1 601 ? -9.131 22.250 19.293 1.00 78.38 601 ALA A CA 1
ATOM 4721 C C . ALA A 1 601 ? -7.620 22.498 19.241 1.00 78.38 601 ALA A C 1
ATOM 4723 O O . ALA A 1 601 ? -6.927 22.113 18.302 1.00 78.38 601 ALA A O 1
ATOM 4724 N N . ARG A 1 602 ? -7.087 23.126 20.294 1.00 76.94 602 ARG A N 1
ATOM 4725 C CA . ARG A 1 602 ? -5.656 23.407 20.446 1.00 76.94 602 ARG A CA 1
ATOM 4726 C C . ARG A 1 602 ? -5.108 22.674 21.664 1.00 76.94 602 ARG A C 1
ATOM 4728 O O . ARG A 1 602 ? -5.606 22.847 22.778 1.00 76.94 602 ARG A O 1
ATOM 4735 N N . GLY A 1 603 ? -4.082 21.856 21.439 1.00 70.00 603 GLY A N 1
ATOM 4736 C CA . GLY A 1 603 ? -3.357 21.168 22.505 1.00 70.00 603 GLY A CA 1
ATOM 4737 C C . GLY A 1 603 ? -2.492 22.130 23.322 1.00 70.00 603 GLY A C 1
ATOM 4738 O O . GLY A 1 603 ? -2.213 23.255 22.897 1.00 70.00 603 GLY A O 1
ATOM 4739 N N . ALA A 1 604 ? -2.044 21.688 24.496 1.00 67.12 604 ALA A N 1
ATOM 4740 C CA . ALA A 1 604 ? -1.067 22.440 25.279 1.00 67.12 604 ALA A CA 1
ATOM 4741 C C . ALA A 1 604 ? 0.218 22.649 24.455 1.00 67.12 604 ALA A C 1
ATOM 4743 O O . ALA A 1 604 ? 0.696 21.715 23.814 1.00 67.12 604 ALA A O 1
ATOM 4744 N N . TYR A 1 605 ? 0.747 23.877 24.445 1.00 63.34 605 TYR A N 1
ATOM 4745 C CA . TYR A 1 605 ? 1.970 24.270 23.720 1.00 63.34 605 TYR A CA 1
ATOM 4746 C C . TYR A 1 605 ? 1.951 24.089 22.188 1.00 63.34 605 TYR A C 1
ATOM 4748 O O . TYR A 1 605 ? 2.965 24.326 21.535 1.00 63.34 605 TYR A O 1
ATOM 4756 N N . ALA A 1 606 ? 0.814 23.727 21.585 1.00 62.84 606 ALA A N 1
ATOM 4757 C CA . ALA A 1 606 ? 0.684 23.659 20.132 1.00 62.84 606 ALA A CA 1
ATOM 4758 C C . ALA A 1 606 ? 0.678 25.074 19.534 1.00 62.84 606 ALA A C 1
ATOM 4760 O O . ALA A 1 606 ? -0.010 25.956 20.056 1.00 62.84 606 ALA A O 1
ATOM 4761 N N . ALA A 1 607 ? 1.422 25.308 18.451 1.00 61.09 607 ALA A N 1
ATOM 4762 C CA . ALA A 1 607 ? 1.400 26.588 17.735 1.00 61.09 607 ALA A CA 1
ATOM 4763 C C . ALA A 1 607 ? 0.078 26.797 16.973 1.00 61.09 607 ALA A C 1
ATOM 4765 O O . ALA A 1 607 ? -0.413 27.920 16.893 1.00 61.09 607 ALA A O 1
ATOM 4766 N N . GLU A 1 608 ? -0.530 25.708 16.500 1.00 70.44 608 GLU A N 1
ATOM 4767 C CA . GLU A 1 608 ? -1.692 25.725 15.610 1.00 70.44 608 GLU A CA 1
ATOM 4768 C C . GLU A 1 608 ? -2.913 25.032 16.233 1.00 70.44 608 GLU A C 1
ATOM 4770 O O . GLU A 1 608 ? -2.799 24.162 17.104 1.00 70.44 608 GLU A O 1
ATOM 4775 N N . VAL A 1 609 ? -4.101 25.449 15.789 1.00 74.50 609 VAL A N 1
ATOM 4776 C CA . VAL A 1 609 ? -5.375 24.784 16.089 1.00 74.50 609 VAL A CA 1
ATOM 4777 C C . VAL A 1 609 ? -5.510 23.591 15.147 1.00 74.50 609 VAL A C 1
ATOM 4779 O O . VAL A 1 609 ? -5.351 23.746 13.941 1.00 74.50 609 VAL A O 1
ATOM 4782 N N . LYS A 1 610 ? -5.816 22.410 15.687 1.00 75.69 610 LYS A N 1
ATOM 4783 C CA . LYS A 1 610 ? -6.151 21.235 14.880 1.00 75.69 610 LYS A CA 1
ATOM 4784 C C . LYS A 1 610 ? -7.642 21.222 14.584 1.00 75.69 610 LYS A C 1
ATOM 4786 O O . LYS A 1 610 ? -8.443 21.444 15.491 1.00 75.69 610 LYS A O 1
ATOM 4791 N N . GLU A 1 611 ? -7.992 20.890 13.347 1.00 79.88 611 GLU A N 1
ATOM 4792 C CA . GLU A 1 611 ? -9.367 20.629 12.929 1.00 79.88 611 GLU A CA 1
ATOM 4793 C C . GLU A 1 611 ? -9.489 19.199 12.415 1.00 79.88 611 GLU A C 1
ATOM 4795 O O . GLU A 1 611 ? -8.748 18.794 11.521 1.00 79.88 611 GLU A O 1
ATOM 4800 N N . PHE A 1 612 ? -10.419 18.424 12.969 1.00 79.62 612 PHE A N 1
ATOM 4801 C CA . PHE A 1 612 ? -10.643 17.041 12.548 1.00 79.62 612 PHE A CA 1
ATOM 4802 C C . PHE A 1 612 ? -12.125 16.653 12.661 1.00 79.62 612 PHE A C 1
ATOM 4804 O O . PHE A 1 612 ? -12.835 17.192 13.508 1.00 79.62 612 PHE A O 1
ATOM 4811 N N . PRO A 1 613 ? -12.626 15.734 11.818 1.00 78.44 613 PRO A N 1
ATOM 4812 C CA . PRO A 1 613 ? -14.007 15.266 11.911 1.00 78.44 613 PRO A CA 1
ATOM 4813 C C . PRO A 1 613 ? -14.234 14.399 13.159 1.00 78.44 613 PRO A C 1
ATOM 4815 O O . PRO A 1 613 ? -13.371 13.601 13.540 1.00 78.44 613 PRO A O 1
ATOM 4818 N N . ALA A 1 614 ? -15.418 14.507 13.768 1.00 81.94 614 ALA A N 1
ATOM 4819 C CA . ALA A 1 614 ? -15.863 13.582 14.807 1.00 81.94 614 ALA A CA 1
ATOM 4820 C C . ALA A 1 614 ? -16.194 12.213 14.182 1.00 81.94 614 ALA A C 1
ATOM 4822 O O . ALA A 1 614 ? -17.194 12.064 13.485 1.00 81.94 614 ALA A O 1
ATOM 4823 N N . ARG A 1 615 ? -15.341 11.208 14.416 1.00 82.75 615 ARG A N 1
ATOM 4824 C CA . ARG A 1 615 ? -15.508 9.834 13.895 1.00 82.75 615 ARG A CA 1
ATOM 4825 C C . ARG A 1 615 ? -15.915 8.814 14.961 1.00 82.75 615 ARG A C 1
ATOM 4827 O O . ARG A 1 615 ? -15.928 7.619 14.692 1.00 82.75 615 ARG A O 1
ATOM 4834 N N . PHE A 1 616 ? -16.235 9.254 16.173 1.00 87.44 616 PHE A N 1
ATOM 4835 C CA . PHE A 1 616 ? -16.533 8.357 17.285 1.00 87.44 616 PHE A CA 1
ATOM 4836 C C . PHE A 1 616 ? -18.003 8.369 17.682 1.00 87.44 616 PHE A C 1
ATOM 4838 O O . PHE A 1 616 ? -18.704 9.364 17.528 1.00 87.44 616 PHE A O 1
ATOM 4845 N N . THR A 1 617 ? -18.440 7.266 18.285 1.00 88.38 617 THR A N 1
ATOM 4846 C CA . THR A 1 617 ? -19.687 7.221 19.056 1.00 88.38 617 THR A CA 1
ATOM 4847 C C . THR A 1 617 ? -19.390 7.490 20.530 1.00 88.38 617 THR A C 1
ATOM 4849 O O . THR A 1 617 ? -18.504 6.850 21.099 1.00 88.38 617 THR A O 1
ATOM 4852 N N . LEU A 1 618 ? -20.119 8.433 21.141 1.00 88.25 618 LEU A N 1
ATOM 4853 C CA . LEU A 1 618 ? -19.957 8.815 22.547 1.00 88.25 618 LEU A CA 1
ATOM 4854 C C . LEU A 1 618 ? -20.936 8.060 23.456 1.00 88.25 618 LEU A C 1
ATOM 4856 O O . LEU A 1 618 ? -22.153 8.184 23.301 1.00 88.25 618 LEU A O 1
ATOM 4860 N N . PHE A 1 619 ? -20.399 7.355 24.450 1.00 88.19 619 PHE A N 1
ATOM 4861 C CA . PHE A 1 619 ? -21.151 6.722 25.532 1.00 88.19 619 PHE A CA 1
ATOM 4862 C C . PHE A 1 619 ? -20.871 7.394 26.878 1.00 88.19 619 PHE A C 1
ATOM 4864 O O . PHE A 1 619 ? -19.731 7.686 27.224 1.00 88.19 619 PHE A O 1
ATOM 4871 N N . ILE A 1 620 ? -21.909 7.613 27.675 1.00 85.88 620 ILE A N 1
ATOM 4872 C CA . ILE A 1 620 ? -21.808 8.197 29.012 1.00 85.88 620 ILE A CA 1
ATOM 4873 C C . ILE A 1 620 ? -22.545 7.272 29.977 1.00 85.88 620 ILE A C 1
ATOM 4875 O O . ILE A 1 620 ? -23.756 7.083 29.855 1.00 85.88 620 ILE A O 1
ATOM 4879 N N . ALA A 1 621 ? -21.825 6.698 30.938 1.00 83.81 621 ALA A N 1
ATOM 4880 C CA . ALA A 1 621 ? -22.422 5.913 32.012 1.00 83.81 621 ALA A CA 1
ATOM 4881 C C . ALA A 1 621 ? -22.683 6.784 33.242 1.00 83.81 621 ALA A C 1
ATOM 4883 O O . ALA A 1 621 ? -21.787 7.451 33.759 1.00 83.81 621 ALA A O 1
ATOM 4884 N N . THR A 1 622 ? -23.918 6.733 33.738 1.00 78.25 622 THR A N 1
ATOM 4885 C CA . THR A 1 622 ? -24.364 7.513 34.892 1.00 78.25 622 THR A CA 1
ATOM 4886 C C . THR A 1 622 ? -25.298 6.715 35.795 1.00 78.25 622 THR A C 1
ATOM 4888 O O . THR A 1 622 ? -26.004 5.808 35.348 1.00 78.25 622 THR A O 1
ATOM 4891 N N . ASN A 1 623 ? -25.300 7.047 37.085 1.00 72.69 623 ASN A N 1
ATOM 4892 C CA . ASN A 1 623 ? -26.257 6.494 38.043 1.00 72.69 623 ASN A CA 1
ATOM 4893 C C . ASN A 1 623 ? -27.523 7.347 38.164 1.00 72.69 623 ASN A C 1
ATOM 4895 O O . ASN A 1 623 ? -28.560 6.845 38.573 1.00 72.69 623 ASN A O 1
ATOM 4899 N N . PHE A 1 624 ? -27.473 8.618 37.763 1.00 69.44 624 PHE A N 1
ATOM 4900 C CA . PHE A 1 624 ? -28.609 9.527 37.857 1.00 69.44 624 PHE A CA 1
ATOM 4901 C C . PHE A 1 624 ? -28.873 10.131 36.492 1.00 69.44 624 PHE A C 1
ATOM 4903 O O . PHE A 1 624 ? -27.948 10.598 35.838 1.00 69.44 624 PHE A O 1
ATOM 4910 N N . ALA A 1 625 ? -30.132 10.176 36.059 1.00 63.16 625 ALA A N 1
ATOM 4911 C CA . ALA A 1 625 ? -30.467 10.909 34.847 1.00 63.16 625 ALA A CA 1
ATOM 4912 C C . ALA A 1 625 ? -30.044 12.388 35.023 1.00 63.16 625 ALA A C 1
ATOM 4914 O O . ALA A 1 625 ? -30.571 13.065 35.910 1.00 63.16 625 ALA A O 1
ATOM 4915 N N . PRO A 1 626 ? -29.093 12.900 34.225 1.00 62.06 626 PRO A N 1
ATOM 4916 C CA . PRO A 1 626 ? -28.550 14.239 34.419 1.00 62.06 626 PRO A CA 1
ATOM 4917 C C . PRO A 1 626 ? -29.619 15.309 34.182 1.00 62.06 626 PRO A C 1
ATOM 4919 O O . PRO A 1 626 ? -30.519 15.150 33.348 1.00 62.06 626 PRO A O 1
ATOM 4922 N N . ASN A 1 627 ? -29.520 16.424 34.912 1.00 62.53 627 ASN A N 1
ATOM 4923 C CA . ASN A 1 627 ? -30.454 17.535 34.761 1.00 62.53 627 ASN A CA 1
ATOM 4924 C C . ASN A 1 627 ? -30.250 18.206 33.389 1.00 62.53 627 ASN A C 1
ATOM 4926 O O . ASN A 1 627 ? -29.192 18.759 33.096 1.00 62.53 627 ASN A O 1
ATOM 4930 N N . MET A 1 628 ? -31.289 18.167 32.552 1.00 62.34 628 MET A N 1
ATOM 4931 C CA . MET A 1 628 ? -31.300 18.723 31.190 1.00 62.34 628 MET A CA 1
ATOM 4932 C C . MET A 1 628 ? -31.821 20.174 31.144 1.00 62.34 628 MET A C 1
ATOM 4934 O O . MET A 1 628 ? -32.233 20.664 30.085 1.00 62.34 628 MET A O 1
ATOM 4938 N N . GLN A 1 629 ? -31.850 20.876 32.282 1.00 53.47 629 GLN A N 1
ATOM 4939 C CA . GLN A 1 629 ? -32.135 22.310 32.341 1.00 53.47 629 GLN A CA 1
ATOM 4940 C C . GLN A 1 629 ? -31.033 23.098 31.616 1.00 53.47 629 GLN A C 1
ATOM 4942 O O . GLN A 1 629 ? -29.912 23.223 32.098 1.00 53.47 629 GLN A O 1
ATOM 4947 N N . GLY A 1 630 ? -31.368 23.643 30.443 1.00 54.34 630 GLY A N 1
ATOM 4948 C CA . GLY A 1 630 ? -30.437 24.357 29.556 1.00 54.34 630 GLY A CA 1
ATOM 4949 C C . GLY A 1 630 ? -30.087 23.610 28.265 1.00 54.34 630 GLY A C 1
ATOM 4950 O O . GLY A 1 630 ? -29.511 24.219 27.370 1.00 54.34 630 GLY A O 1
ATOM 4951 N N . ALA A 1 631 ? -30.477 22.337 28.130 1.00 59.75 631 ALA A N 1
ATOM 4952 C CA . ALA A 1 631 ? -30.403 21.617 26.860 1.00 59.75 631 ALA A CA 1
ATOM 4953 C C . ALA A 1 631 ? -31.470 22.148 25.884 1.00 59.75 631 ALA A C 1
ATOM 4955 O O . ALA A 1 631 ? -32.647 22.272 26.249 1.00 59.75 631 ALA A O 1
ATOM 4956 N N . ASP A 1 632 ? -31.067 22.452 24.649 1.00 61.56 632 ASP A N 1
ATOM 4957 C CA . ASP A 1 632 ? -31.991 22.781 23.564 1.00 61.56 632 ASP A CA 1
ATOM 4958 C C . ASP A 1 632 ? -32.729 21.514 23.065 1.00 61.56 632 ASP A C 1
ATOM 4960 O O . ASP A 1 632 ? -32.454 20.384 23.482 1.00 61.56 632 ASP A O 1
ATOM 4964 N N . ASN A 1 633 ? -33.721 21.682 22.186 1.00 59.59 633 ASN A N 1
ATOM 4965 C CA . ASN A 1 633 ? -34.466 20.541 21.642 1.00 59.59 633 ASN A CA 1
ATOM 4966 C C . ASN A 1 633 ? -33.603 19.625 20.758 1.00 59.59 633 ASN A C 1
ATOM 4968 O O . ASN A 1 633 ? -33.941 18.452 20.621 1.00 59.59 633 ASN A O 1
ATOM 4972 N N . ALA A 1 634 ? -32.510 20.129 20.178 1.00 56.44 634 ALA A N 1
ATOM 4973 C CA . ALA A 1 634 ? -31.594 19.325 19.371 1.00 56.44 634 ALA A CA 1
ATOM 4974 C C . ALA A 1 634 ? -30.799 18.360 20.261 1.00 56.44 634 ALA A C 1
ATOM 4976 O O . ALA A 1 634 ? -30.838 17.155 20.045 1.00 56.44 634 ALA A O 1
ATOM 4977 N N . MET A 1 635 ? -30.224 18.856 21.356 1.00 62.22 635 MET A N 1
ATOM 4978 C CA . MET A 1 635 ? -29.516 18.045 22.347 1.00 62.22 635 MET A CA 1
ATOM 4979 C C . MET A 1 635 ? -30.427 17.001 23.008 1.00 62.22 635 MET A C 1
ATOM 4981 O O . MET A 1 635 ? -29.985 15.896 23.308 1.00 62.22 635 MET A O 1
ATOM 4985 N N . ARG A 1 636 ? -31.715 17.315 23.214 1.00 64.88 636 ARG A N 1
ATOM 4986 C CA . ARG A 1 636 ? -32.696 16.332 23.713 1.00 64.88 636 ARG A CA 1
ATOM 4987 C C . ARG A 1 636 ? -32.959 15.200 22.724 1.00 64.88 636 ARG A C 1
ATOM 4989 O O . ARG A 1 636 ? -33.092 14.062 23.158 1.00 64.88 636 ARG A O 1
ATOM 4996 N N . ARG A 1 637 ? -33.039 15.506 21.424 1.00 59.06 637 ARG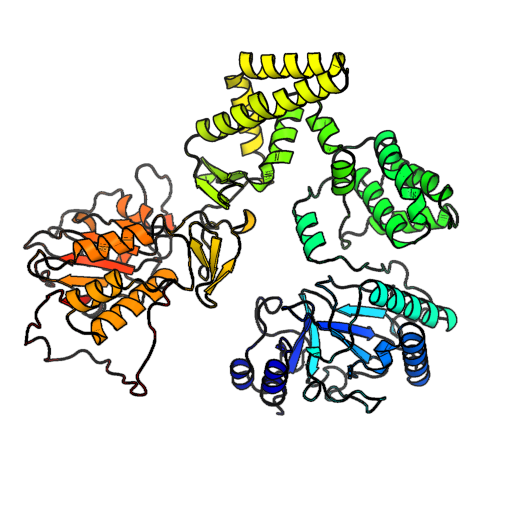 A N 1
ATOM 4997 C CA . ARG A 1 637 ? -33.195 14.497 20.362 1.00 59.06 637 ARG A CA 1
ATOM 4998 C C . ARG A 1 637 ? -31.932 13.655 20.186 1.00 59.06 637 ARG A C 1
ATOM 5000 O O . ARG A 1 637 ? -32.047 12.457 19.972 1.00 59.06 637 ARG A O 1
ATOM 5007 N N . GLY A 1 638 ? -30.764 14.274 20.344 1.00 55.12 638 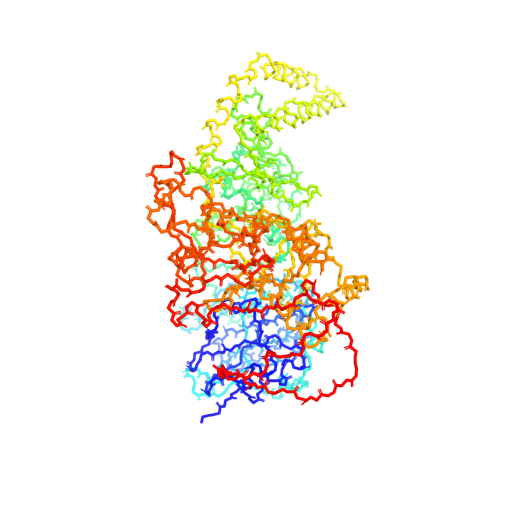GLY A N 1
ATOM 5008 C CA . GLY A 1 638 ? -29.462 13.612 20.296 1.00 55.12 638 GLY A CA 1
ATOM 5009 C C . GLY A 1 638 ? -29.145 12.726 21.503 1.00 55.12 638 GLY A C 1
ATOM 5010 O O . GLY A 1 638 ? -28.277 11.866 21.433 1.00 55.12 638 GLY A O 1
ATOM 5011 N N . SER A 1 639 ? -29.836 12.884 22.634 1.00 63.34 639 SER A N 1
ATOM 5012 C CA . SER A 1 639 ? -29.573 12.056 23.816 1.00 63.34 639 SER A CA 1
ATOM 5013 C C . SER A 1 639 ? -30.380 10.751 23.772 1.00 63.34 639 SER A C 1
ATOM 5015 O O . SER A 1 639 ? -31.582 10.759 24.050 1.00 63.34 639 SER A O 1
ATOM 5017 N N . VAL A 1 640 ? -29.733 9.620 23.477 1.00 68.00 640 VAL A N 1
ATOM 5018 C CA . VAL A 1 640 ? -30.369 8.290 23.509 1.00 68.00 640 VAL A CA 1
ATOM 5019 C C . VAL A 1 640 ? -30.197 7.693 24.902 1.00 68.00 640 VAL A C 1
ATOM 5021 O O . VAL A 1 640 ? -29.084 7.384 25.319 1.00 68.00 640 VAL A O 1
ATOM 5024 N N . ARG A 1 641 ? -31.294 7.542 25.650 1.00 73.12 641 ARG A N 1
ATOM 5025 C CA . ARG A 1 641 ? -31.268 7.009 27.022 1.00 73.12 641 ARG A CA 1
ATOM 5026 C C . ARG A 1 641 ? -31.548 5.518 27.022 1.00 73.12 641 ARG A C 1
ATOM 5028 O O . ARG A 1 641 ? -32.591 5.091 26.537 1.00 73.12 641 ARG A O 1
ATOM 5035 N N . ILE A 1 642 ? -30.645 4.755 27.617 1.00 70.00 642 ILE A N 1
ATOM 5036 C CA . ILE A 1 642 ? -30.741 3.307 27.735 1.00 70.00 642 ILE A CA 1
ATOM 5037 C C . ILE A 1 642 ? -30.674 2.961 29.217 1.00 70.00 642 ILE A C 1
ATOM 5039 O O . ILE A 1 642 ? -29.704 3.287 29.905 1.00 70.00 642 ILE A O 1
ATOM 5043 N N . SER A 1 643 ? -31.732 2.325 29.714 1.00 67.00 643 SER A N 1
ATOM 5044 C CA . SER A 1 643 ? -31.725 1.769 31.063 1.00 67.00 643 SER A CA 1
ATOM 5045 C C . SER A 1 643 ? -30.913 0.479 31.068 1.00 67.00 643 SER A C 1
ATOM 5047 O O . SER A 1 643 ? -31.065 -0.357 30.179 1.00 67.00 643 SER A O 1
ATOM 5049 N N . VAL A 1 644 ? -30.051 0.341 32.069 1.00 61.38 644 VAL A N 1
ATOM 5050 C CA . VAL A 1 644 ? -29.291 -0.871 32.352 1.00 61.38 644 VAL A CA 1
ATOM 5051 C C . VAL A 1 644 ? -29.769 -1.369 33.705 1.00 61.38 644 VAL A C 1
ATOM 5053 O O . VAL A 1 644 ? -29.359 -0.875 34.760 1.00 61.38 644 VAL A O 1
ATOM 5056 N N . SER A 1 645 ? -30.725 -2.281 33.659 1.00 53.44 645 SER A N 1
ATOM 5057 C CA . SER A 1 645 ? -31.401 -2.846 34.814 1.00 53.44 645 SER A CA 1
ATOM 5058 C C . SER A 1 645 ? -31.647 -4.314 34.494 1.00 53.44 645 SER A C 1
ATOM 5060 O O . SER A 1 645 ? -32.328 -4.642 33.529 1.00 53.44 645 SER A O 1
ATOM 5062 N N . GLY A 1 646 ? -31.090 -5.219 35.299 1.00 47.06 646 GLY A N 1
ATOM 5063 C CA . GLY A 1 646 ? -31.434 -6.644 35.219 1.00 47.06 646 GLY A CA 1
ATOM 5064 C C . GLY A 1 646 ? -32.915 -6.934 35.529 1.00 47.06 646 GLY A C 1
ATOM 5065 O O . GLY A 1 646 ? -33.306 -8.094 35.561 1.00 47.06 646 GLY A O 1
ATOM 5066 N N . GLU A 1 647 ? -33.731 -5.898 35.748 1.00 33.12 647 GLU A N 1
ATOM 5067 C CA . GLU A 1 647 ? -35.181 -5.928 35.894 1.00 33.12 647 GLU A CA 1
ATOM 5068 C C . GLU A 1 647 ? -35.828 -4.811 35.066 1.00 33.12 647 GLU A C 1
ATOM 5070 O O . GLU A 1 647 ? -35.389 -3.665 35.073 1.00 33.12 647 GLU A O 1
ATOM 5075 N N . VAL A 1 648 ? -36.926 -5.139 34.385 1.00 30.33 648 VAL A N 1
ATOM 5076 C CA . VAL A 1 648 ? -37.733 -4.192 33.608 1.00 30.33 648 VAL A CA 1
ATOM 5077 C C . VAL A 1 648 ? -38.348 -3.147 34.543 1.00 30.33 648 VAL A C 1
ATOM 5079 O O . VAL A 1 648 ? -39.225 -3.480 35.334 1.00 30.33 648 VAL A O 1
ATOM 5082 N N . ILE A 1 649 ? -37.958 -1.874 34.413 1.00 29.16 649 ILE A N 1
ATOM 5083 C CA . ILE A 1 649 ? -38.657 -0.753 35.064 1.00 29.16 649 ILE A CA 1
ATOM 5084 C C . ILE A 1 649 ? -39.927 -0.435 34.252 1.00 29.16 649 ILE A C 1
ATOM 5086 O O . ILE A 1 649 ? -39.820 0.062 33.123 1.00 29.16 649 ILE A O 1
ATOM 5090 N N . PRO A 1 650 ? -41.146 -0.659 34.776 1.00 26.53 650 PRO A N 1
ATOM 5091 C CA . PRO A 1 650 ? -42.364 -0.260 34.085 1.00 26.53 650 PRO A CA 1
ATOM 5092 C C . PRO A 1 650 ? -42.520 1.263 34.200 1.00 26.53 650 PRO A C 1
ATOM 5094 O O . PRO A 1 650 ? -42.647 1.786 35.304 1.00 26.53 650 PRO A O 1
ATOM 5097 N N . GLY A 1 651 ? -42.530 1.987 33.072 1.00 30.30 651 GLY A N 1
ATOM 5098 C CA . GLY A 1 651 ? -42.914 3.409 33.082 1.00 30.30 651 GLY A CA 1
ATOM 5099 C C . GLY A 1 651 ? -42.296 4.360 32.054 1.00 30.30 651 GLY A C 1
ATOM 5100 O O . GLY A 1 651 ? -42.614 5.543 32.098 1.00 30.30 651 GLY A O 1
ATOM 5101 N N . ALA A 1 652 ? -41.466 3.912 31.106 1.00 28.75 652 ALA A N 1
ATOM 5102 C CA . ALA A 1 652 ? -40.878 4.802 30.086 1.00 28.75 652 ALA A CA 1
ATOM 5103 C C . ALA A 1 652 ? -41.634 4.825 28.741 1.00 28.75 652 ALA A C 1
ATOM 5105 O O . ALA A 1 652 ? -41.084 5.224 27.717 1.00 28.75 652 ALA A O 1
ATOM 5106 N N . ALA A 1 653 ? -42.907 4.430 28.730 1.00 29.64 653 ALA A N 1
ATOM 5107 C CA . ALA A 1 653 ? -43.790 4.595 27.583 1.00 29.64 653 ALA A CA 1
ATOM 5108 C C . ALA A 1 653 ? -44.863 5.631 27.917 1.00 29.64 653 ALA A C 1
ATOM 5110 O O . ALA A 1 653 ? -45.977 5.262 28.268 1.00 29.64 653 ALA A O 1
ATOM 5111 N N . GLN A 1 654 ? -44.544 6.924 27.804 1.00 27.95 654 GLN A N 1
ATOM 5112 C CA . GLN A 1 654 ? -45.538 7.904 27.365 1.00 27.95 654 GLN A CA 1
ATOM 5113 C C . GLN A 1 654 ? -44.931 9.258 26.978 1.00 27.95 654 GLN A C 1
ATOM 5115 O O . GLN A 1 654 ? -44.307 9.946 27.778 1.00 27.95 654 GLN A O 1
ATOM 5120 N N . ARG A 1 655 ? -45.286 9.644 25.744 1.00 25.67 655 ARG A N 1
ATOM 5121 C CA . ARG A 1 655 ? -45.245 10.972 25.107 1.00 25.67 655 ARG A CA 1
ATOM 5122 C C . ARG A 1 655 ? -43.928 11.389 24.439 1.00 25.67 655 ARG A C 1
ATOM 5124 O O . ARG A 1 655 ? -43.139 12.151 24.977 1.00 25.67 655 ARG A O 1
ATOM 5131 N N . GLY A 1 656 ? -43.846 11.019 23.156 1.00 27.75 656 GLY A N 1
ATOM 5132 C CA . GLY A 1 656 ? -43.529 11.988 22.103 1.00 27.75 656 GLY A CA 1
ATOM 5133 C C . GLY A 1 656 ? -42.102 12.002 21.559 1.00 27.75 656 GLY A C 1
ATOM 5134 O O . GLY A 1 656 ? -41.480 13.055 21.579 1.00 27.75 656 GLY A O 1
ATOM 5135 N N . CYS A 1 657 ? -41.627 10.894 20.985 1.00 23.41 657 CYS A N 1
ATOM 5136 C CA . CYS A 1 657 ? -40.573 10.926 19.963 1.00 23.41 657 CYS A CA 1
ATOM 5137 C C . CYS A 1 657 ? -41.026 10.078 18.760 1.00 23.41 657 CYS A C 1
ATOM 5139 O O . CYS A 1 657 ? -41.296 8.888 18.937 1.00 23.41 657 CYS A O 1
ATOM 5141 N N . PRO A 1 658 ? -41.176 10.658 17.557 1.00 27.12 658 PRO A N 1
ATOM 5142 C CA . PRO A 1 658 ? -41.592 9.920 16.377 1.00 27.12 658 PRO A CA 1
ATOM 5143 C C . PRO A 1 658 ? -40.368 9.239 15.767 1.00 27.12 658 PRO A C 1
ATOM 5145 O O . PRO A 1 658 ? -39.500 9.928 15.255 1.00 27.12 658 PRO A O 1
ATOM 5148 N N . LEU A 1 659 ? -40.299 7.909 15.836 1.00 23.52 659 LEU A N 1
ATOM 5149 C CA . LEU A 1 659 ? -39.685 7.041 14.819 1.00 23.52 659 LEU A CA 1
ATOM 5150 C C . LEU A 1 659 ? -39.914 5.576 15.216 1.00 23.52 659 LEU A C 1
ATOM 5152 O O . LEU A 1 659 ? -39.032 4.858 15.671 1.00 23.52 659 LEU A O 1
ATOM 5156 N N . PHE A 1 660 ? -41.165 5.153 15.040 1.00 22.72 660 PHE A N 1
ATOM 5157 C CA . PHE A 1 660 ? -41.494 3.768 14.734 1.00 22.72 660 PHE A CA 1
ATOM 5158 C C . PHE A 1 660 ? -41.181 3.542 13.251 1.00 22.72 660 PHE A C 1
ATOM 5160 O O . PHE A 1 660 ? -41.760 4.224 12.411 1.00 22.72 660 PHE A O 1
ATOM 5167 N N . PHE A 1 661 ? -40.348 2.555 12.923 1.00 24.17 661 PHE A N 1
ATOM 5168 C CA . PHE A 1 661 ? -40.606 1.722 11.751 1.00 24.17 661 PHE A CA 1
ATOM 5169 C C . PHE A 1 661 ? -40.236 0.267 12.031 1.00 24.17 661 PHE A C 1
ATOM 5171 O O . PHE A 1 661 ? -39.159 -0.067 12.521 1.00 24.17 661 PHE A O 1
ATOM 5178 N N . VAL A 1 662 ? -41.226 -0.562 11.727 1.00 22.70 662 VAL A N 1
ATOM 5179 C CA . VAL A 1 662 ? -41.316 -2.014 11.815 1.00 22.70 662 VAL A CA 1
ATOM 5180 C C . VAL A 1 662 ? -40.554 -2.653 10.651 1.00 22.70 662 VAL A C 1
ATOM 5182 O O . VAL A 1 662 ? -40.682 -2.194 9.521 1.00 22.70 662 VAL A O 1
ATOM 5185 N N . MET A 1 663 ? -39.877 -3.777 10.898 1.00 22.09 663 MET A N 1
ATOM 5186 C CA . MET A 1 663 ? -39.911 -4.918 9.974 1.00 22.09 663 MET A CA 1
ATOM 5187 C C . MET A 1 663 ? -40.008 -6.221 10.779 1.00 22.09 663 MET A C 1
ATOM 5189 O O . MET A 1 663 ? -39.034 -6.693 11.358 1.00 22.09 663 MET A O 1
ATOM 5193 N N . GLN A 1 664 ? -41.225 -6.771 10.820 1.00 23.17 664 GLN A N 1
ATOM 5194 C CA . GLN A 1 664 ? -41.491 -8.195 11.008 1.00 23.17 664 GLN A CA 1
ATOM 5195 C C . GLN A 1 664 ? -41.118 -8.918 9.707 1.00 23.17 664 GLN A C 1
ATOM 5197 O O . GLN A 1 664 ? -41.607 -8.515 8.660 1.00 23.17 664 GLN A O 1
ATOM 5202 N N . TYR A 1 665 ? -40.272 -9.949 9.771 1.00 23.41 665 TYR A N 1
ATOM 5203 C CA . TYR A 1 665 ? -40.536 -11.317 9.289 1.00 23.41 665 TYR A CA 1
ATOM 5204 C C . TYR A 1 665 ? -39.297 -12.210 9.533 1.00 23.41 665 TYR A C 1
ATOM 5206 O O . TYR A 1 665 ? -38.174 -11.803 9.261 1.00 23.41 665 TYR A O 1
ATOM 5214 N N . ALA A 1 666 ? -39.573 -13.431 10.013 1.00 22.50 666 ALA A N 1
ATOM 5215 C CA . ALA A 1 666 ? -38.716 -14.619 10.182 1.00 22.50 666 ALA A CA 1
ATOM 5216 C C . ALA A 1 666 ? -37.677 -14.661 11.339 1.00 22.50 666 ALA A C 1
ATOM 5218 O O . ALA A 1 666 ? -36.628 -14.027 11.306 1.00 22.50 666 ALA A O 1
ATOM 5219 N N . ARG A 1 667 ? -37.965 -15.515 12.340 1.00 25.44 667 ARG A N 1
ATOM 5220 C CA . ARG A 1 667 ? -36.979 -16.275 13.150 1.00 25.44 667 ARG A CA 1
ATOM 5221 C C . ARG A 1 667 ? -36.649 -17.593 12.407 1.00 25.44 667 ARG A C 1
ATOM 5223 O O . ARG A 1 667 ? -37.483 -17.978 11.585 1.00 25.44 667 ARG A O 1
ATOM 5230 N N . PRO A 1 668 ? -35.604 -18.369 12.759 1.00 32.47 668 PRO A N 1
ATOM 5231 C CA . PRO A 1 668 ? -34.510 -18.136 13.706 1.00 32.47 668 PRO A CA 1
ATOM 5232 C C . PRO A 1 668 ? -33.132 -18.139 13.002 1.00 32.47 668 PRO A C 1
ATOM 5234 O O . PRO A 1 668 ? -33.042 -18.445 11.821 1.00 32.47 668 PRO A O 1
ATOM 5237 N N . ASP A 1 669 ? -32.083 -17.803 13.758 1.00 25.78 669 ASP A N 1
ATOM 5238 C CA . ASP A 1 669 ? -30.659 -18.106 13.513 1.00 25.78 669 ASP A CA 1
ATOM 5239 C C . ASP A 1 669 ? -29.713 -16.903 13.329 1.00 25.78 669 ASP A C 1
ATOM 5241 O O . ASP A 1 669 ? -29.837 -16.061 12.444 1.00 25.78 669 ASP A O 1
ATOM 5245 N N . ALA A 1 670 ? -28.690 -16.936 14.190 1.00 25.66 670 ALA A N 1
ATOM 5246 C CA . ALA A 1 670 ? -27.356 -16.356 14.053 1.00 25.66 670 ALA A CA 1
ATOM 5247 C C . ALA A 1 670 ? -27.201 -14.828 14.063 1.00 25.66 670 ALA A C 1
ATOM 5249 O O . ALA A 1 670 ? -27.164 -14.183 13.019 1.00 25.66 670 ALA A O 1
ATOM 5250 N N . ILE A 1 671 ? -26.889 -14.276 15.245 1.00 25.86 671 ILE A N 1
ATOM 5251 C CA . ILE A 1 671 ? -26.188 -12.988 15.353 1.00 25.86 671 ILE A CA 1
ATOM 5252 C C . ILE A 1 671 ? -25.160 -13.018 16.497 1.00 25.86 671 ILE A C 1
ATOM 5254 O O . ILE A 1 671 ? -25.441 -12.615 17.625 1.00 25.86 671 ILE A O 1
ATOM 5258 N N . ALA A 1 672 ? -23.957 -13.480 16.160 1.00 28.98 672 ALA A N 1
ATOM 5259 C CA . ALA A 1 672 ? -22.697 -12.807 16.469 1.00 28.98 672 ALA A CA 1
ATOM 5260 C C . ALA A 1 672 ? -21.871 -12.848 15.173 1.00 28.98 672 ALA A C 1
ATOM 5262 O O . ALA A 1 672 ? -21.354 -13.878 14.769 1.00 28.98 672 ALA A O 1
ATOM 5263 N N . ARG A 1 673 ? -21.915 -11.734 14.441 1.00 34.81 673 ARG A N 1
ATOM 5264 C CA . ARG A 1 673 ? -21.239 -11.467 13.161 1.00 34.81 673 ARG A CA 1
ATOM 5265 C C . ARG A 1 673 ? -20.659 -10.052 13.231 1.00 34.81 673 ARG A C 1
ATOM 5267 O O . ARG A 1 673 ? -20.977 -9.214 12.391 1.00 34.81 673 ARG A O 1
ATOM 5274 N N . VAL A 1 674 ? -19.943 -9.764 14.319 1.00 30.25 674 VAL A N 1
ATOM 5275 C CA . VAL A 1 674 ? -19.419 -8.425 14.620 1.00 30.25 674 VAL A CA 1
ATOM 5276 C C . VAL A 1 674 ? -17.920 -8.504 14.861 1.00 30.25 674 VAL A C 1
ATOM 5278 O O . VAL A 1 674 ? -17.457 -8.559 15.996 1.00 30.25 674 VAL A O 1
ATOM 5281 N N . VAL A 1 675 ? -17.200 -8.555 13.742 1.00 30.09 675 VAL A N 1
ATOM 5282 C CA . VAL A 1 675 ? -16.393 -7.409 13.302 1.00 30.09 675 VAL A CA 1
ATOM 5283 C C . VAL A 1 675 ? -17.067 -6.831 12.066 1.00 30.09 675 VAL A C 1
ATOM 5285 O O . VAL A 1 675 ? -17.702 -7.630 11.329 1.00 30.09 675 VAL A O 1
#

Nearest PDB structures (foldseek):
  8iqi-assembly1_A  TM=4.053E-01  e=1.806E-18  African swine fever virus BA71V
  8iqi-assembly1_D  TM=3.763E-01  e=1.377E-17  African swine fever virus BA71V
  8iqi-assembly1_B  TM=3.941E-01  e=2.618E-16  African swine fever virus BA71V
  8wvz-assembly1_D  TM=4.900E-01  e=2.134E-13  African swine fever virus
  8wvz-assembly1_E  TM=3.440E-01  e=8.409E-13  African swine fever virus

Secondary structure (DSSP, 8-state):
---HHHHTHHHHHHTT--EEEEPTTSSSBSSTTGGG-PPPHHHHHHSPTT-EEEEETT-SSS-EEEEEEE--S-HHHHHHHHHHHHHH-GGGGGSEEEBSSTT-EEEEEEESS-B--EE---EEETTEEEEEEEEEEE-TT-EEEEESB-TTT-SB-B----SS---TTTS-GGGSPEE-HHHHHHHHHHHHHHHHHTTEEEPTT-------BHHHHHHTTTS-SS-----HHHHHHHHGGGGGGGGSHHHHHHHHHHHHHHTTT-HHHHHHHHHHHTTSTT---HHHHHHHHGGGG-TTS----SHHHHHHTT-STTTTTSSSHHHHHHHHHHHHGGGEEEETTTTEEEEEETTTTEEEEE-SHHHHHHHHIIIIIIIIHHHHHHHHHHTT-HHHHHHHHHHHHHHHHTHHHHHHHHHHHHTT-GGGB--TTTTT--TTEEEETTEEEETTT--EE---GGG------SS---TT---HHHHHHHHHHHSSHHHHHHHHHHHHHHHTT-PPTT-EEEEE-SSSSSHHHHHHHHHHHHGGGEEE--HHHHB--TT-PPPS--HHHHTTTT-SEEEEEEEPTTPBB-HHHHHHHHSSSEEEE--TT-SS-EEEE---EEEEEESSPPB-TT--HHHHHHEEEEE--SS--TT---S--------------------

Mean predicted aligned error: 19.44 Å

Organism: NCBI:txid742823

Solvent-accessible surface area (backbone atoms only — not comparable to full-atom values): 36978 Å² total; per-residue (Å²): 120,77,31,41,18,48,71,48,34,28,51,26,32,76,37,59,40,44,29,34,54,16,33,63,68,48,94,46,70,69,56,86,69,48,72,81,51,53,48,51,37,68,54,24,58,69,52,70,78,39,22,14,26,25,34,41,14,28,46,80,95,69,11,31,30,35,45,39,32,45,40,51,65,52,63,70,53,39,50,53,48,51,53,47,37,25,71,69,42,61,56,57,54,55,16,39,48,38,35,59,54,84,45,19,38,30,34,37,27,18,35,78,58,42,28,38,59,24,31,39,51,36,28,15,48,88,79,37,72,91,33,50,22,36,46,33,36,36,12,37,69,32,69,50,79,66,35,41,55,32,71,88,75,73,38,60,45,42,57,64,86,68,53,94,27,64,54,68,72,80,50,42,43,86,73,34,34,78,39,43,77,68,52,52,53,48,45,46,52,39,49,55,53,50,42,47,77,68,62,31,42,74,43,89,89,53,65,61,49,69,73,41,51,45,71,61,50,53,64,54,67,79,50,78,94,60,59,69,73,72,51,72,70,55,50,46,66,67,45,60,80,50,31,76,58,28,63,39,70,65,60,42,52,51,53,46,40,13,45,32,44,39,49,70,62,35,72,67,39,52,52,50,50,44,61,51,40,67,73,19,84,71,56,84,53,65,70,58,48,54,60,52,58,63,57,72,76,49,98,80,64,87,80,45,56,45,56,68,59,27,58,80,69,56,41,56,43,59,50,40,62,42,84,45,73,67,15,47,49,42,40,48,47,73,78,37,42,80,33,39,37,32,24,74,94,74,70,33,42,35,37,44,40,79,90,66,50,42,44,44,77,42,60,64,76,64,53,59,46,50,51,48,40,51,49,49,51,51,45,51,41,46,52,50,25,48,54,23,52,78,69,66,36,63,70,56,20,52,46,41,50,52,37,40,49,50,48,65,78,42,33,70,65,52,46,53,54,44,48,59,50,53,80,66,39,68,89,28,55,46,61,78,78,63,40,58,60,58,49,62,42,42,39,32,58,76,22,28,32,30,67,84,81,61,48,78,42,79,50,52,67,90,65,38,57,60,50,35,23,70,39,71,85,60,98,79,56,67,60,64,68,59,55,51,50,46,36,43,28,40,58,32,67,66,54,32,50,50,51,52,51,52,54,57,36,20,65,46,34,51,44,65,84,43,40,37,38,35,40,35,32,90,61,97,40,53,63,66,60,54,53,51,52,52,37,51,45,34,30,61,24,36,42,82,48,62,52,74,61,50,32,48,67,91,87,66,74,74,67,95,50,34,42,81,58,50,70,50,63,78,20,21,39,31,38,30,76,69,54,74,89,91,52,32,62,34,55,70,52,46,46,49,64,40,29,83,48,66,37,76,33,31,39,74,94,50,93,59,74,45,73,42,64,59,23,38,34,44,38,38,37,28,59,61,88,67,55,63,86,85,54,52,75,65,58,56,71,14,50,46,79,40,66,30,33,79,58,85,76,90,76,88,84,79,87,88,77,96,77,87,82,87,82,88,80,84,85,85,85,88,88,59,80,83,111

Foldseek 3Di:
DAAALLPQVLLLVVLPFQKFKADALDPDGPDPPSLADGDHSVVSNVDDGRIFIKTRAQDDPFGKKKWKKQFQDDLVLLVVLLVLLCVLPVLSLQFFWKDQDPPIIMTMAGEPHFKDKWKAFWWDAPPDPVRTIIIIMHGRSGIDTQWHQHNPPSHIMDGPPRHNHDRSSPARSVNGHYDYLVSVVSSSVSNVVSCVVVRIDGDQLTDTDHIDGVVVVVVVVLDDPAALADDLVVLLVLCLVVLAVVLDVVSLLLSLLQLCRNVVLDPSSLVSSLVSLVVHPDRPDSVVSVSSSVSSPDPPDDRRHCGVSCVVVPGNVVLCLPLDLSVLLSVCCVVFVLQWAAALLVRWIWGQDPVQRAIDGDDDLVRVLVVSCCCPLPNPLVVQLVVCVVVVVPVSNVSSVVSSVVCVVCVVVSSVVSVVVVSVPCSRYDHPVLAPPPLQWAAERQAIARLPPRDGDHNGSVSNHHFYFDHDDDQPDDCVVVLVLLCQQQVDPVVSVVVVVQLSLLSSLHHDALAAEEEEAQPPLCPCVVLVVSQNRRGRLEDEADLCLFWDDPPDDDPLAPQSLVSNANHSEYEYEDNDPDTATPQVSSCLQRHQAWRWGHHPPRPDIDTHGNSYHYYYYDHDDHDCVVHDPSNVVRYHYGYGDSDDDPDPDDDDDDDDDDDDDDDDDDPPRHD

Radius of gyration: 32.39 Å; Cα contacts (8 Å, |Δi|>4): 1171; chains: 1; bounding box: 86×52×89 Å

InterPro domains:
  IPR006500 Helicase, putative, phage/plasmid, C-terminal domain [TIGR01613] (441-637)
  IPR014015 Helicase, superfamily 3, DNA virus [PS51206] (494-675)
  IPR014818 Bacteriophage/plasmid primase, P4, C-terminal [PF08706] (334-488)
  IPR014818 Bacteriophage/plasmid primase, P4, C-terminal [SM00885] (331-491)
  IPR014819 Primase, C-terminal 2 [PF08707] (247-305)
  IPR015330 DNA primase/polymerase, bifunctional, N-terminal [PF09250] (12-174)
  IPR015330 DNA primase/polymerase, bifunctional, N-terminal [SM00943] (9-180)
  IPR027417 P-loop containing nucleoside triphosphate hydrolase [G3DSA:3.40.50.300] (465-651)
  IPR051620 ORF904-like, C-terminal domain [PTHR35372] (357-637)

Sequence (675 aa):
MTSFIREKGPRLVETGYPVVPLSKGKKHPTTPNWQNSPLTAQACRQRPEGEGVGVLCGYGDTPICAIDVDFRGTDAEAKALFDALCKAYPACAMAVYRVGRAPKFALLFRAEGRWLKQTTLEYVKNGDESTKSQLEVLGKGQQIVLYHTHPETGLPYSYPDAFFSGEPVDVPAAELPLMTYEGVQTLCDAFEKFVESNGWAPVKGSERTIAVDADEALAEELVPKRPIGLTIDQIRKLMTPRVESWGSYTPWYQDGMRIHHETTGSPEGLALWDELSQQAAKYDGFEEVEKKWATFNNRGLRSLTMWPIAREARMVIARAEAFTEDGLLCRVLRDWGDHLRYAPQAKRWYYFEPATRQWDRLGPEASICTRIRDEIFNSLLTEEIKAARDAGDEAREKAAAKFQLRCLDGESAMLDKLLKNLTRTRELYVDENDMDAMEEFIAVENGLVNLKTRDLVPNAPDALMVKYCNVRYDPSADCPTWRKCVSTWFGSEEVAWYMQKVLGKMLAGRPDEEAFYLLIGDGANGKSSFLETISEVMGGYSKALSDETVIGRKGTPASGHRADIVRLQGARFVYCSETGSGESFRAADLKRISGGDKISARGAYAAEVKEFPARFTLFIATNFAPNMQGADNAMRRGSVRISVSGEVIPGAAQRGCPLFFVMQYARPDAIARVV